Protein AF-A0A0K3AV00-F1 (afdb_monomer_lite)

Radius of gyration: 27.25 Å; chains: 1; bounding box: 71×89×84 Å

Secondary structure (DSSP, 8-state):
--EEEEEEEHHHHHHHHHHHHHHHHHHHHHHHTT-S-HHHHHHHHHHHEEEP-S---SSTTTTEEE-EEEEESSSHHHHHHHHTHHHH-B-GGGEEE-SS--TT-HHIIIIIIHHHHHHHHHHHHHHHHHT-SSEEEEEEEEESS-HHHHHHHHHHHHHHHHH-TTSEEEEEEEE---SSTTHHHHHHHHHHHHHHH-SEEEEEEHHHHHHHH-TT--------TTTHHHHHHHHHHHHHHHHHHHHHHHT-TT-STT-HHHHHHHH--STT--EEEEEETT-S-TT--S---HHHHHHHHTSGGGB-SS---SS--EEEEEEEEEESS-HHHHHHHHHHHHHHTT--TT-TT-EEEEEEE--SSSS-TT-EEEEEEETTHHHHHHHHHHHHHHHHHTT-STHHHHTTS-HHHHHHHHHHHHHHHHHHHHHHHS----GGG--HHHHHHT-S---TTSS-S------------------------------------------------------

InterPro domains:
  IPR000217 Tubulin [PR01161] (10-30)
  IPR000217 Tubulin [PR01161] (56-75)
  IPR000217 Tubulin [PR01161] (98-109)
  IPR000217 Tubulin [PR01161] (111-135)
  IPR000217 Tubulin [PR01161] (137-155)
  IPR000217 Tubulin [PR01161] (178-191)
  IPR000217 Tubulin [PR01161] (192-212)
  IPR000217 Tubulin [PR01161] (377-405)
  IPR000217 Tubulin [PTHR11588] (3-431)
  IPR003008 Tubulin/FtsZ, GTPase domain [PF00091] (3-212)
  IPR003008 Tubulin/FtsZ, GTPase domain [SM00864] (45-272)
  IPR004057 Epsilon tubulin [PR01519] (72-85)
  IPR004057 Epsilon tubulin [PR01519] (106-124)
  IPR004057 Epsilon tubulin [PR01519] (127-146)
  IPR004057 Epsilon tubulin [PR01519] (153-175)
  IPR004057 Epsilon tubulin [PR01519] (386-405)
  IPR008280 Tubulin/FtsZ, C-terminal [SSF55307] (262-432)
  IPR013838 Beta tubulin, autoregulation binding site [PS00228] (1-4)
  IPR017975 Tubulin, conserved site [PS00227] (145-151)
  IPR023123 Tubulin, C-terminal [G3DSA:1.10.287.600] (380-434)

Sequence (515 aa):
MREIVSFNLGQCGIQLAGQFWQRLAKNLTHLSTQDTLNNVNTEIINRFYSESDSSPGNGLLDNYVARAVLVDTEIGAVNDAIKDNQTTRIDSNNIITGTEATGNNWATAYECYGPKYKESLEDMLRGQVEQCDSLQCFNLNFSLSGGTGSGLGSYLLELLANDYPKITRLTNVITQTNDATVATYNTILCLNKLQKFSNMVVCYSNESILDVRYPNSNNFSSPTPAECNKYFGPINESIHDFLMPVLMILGNSKYISSHIDTLVSNLTPFPGLNYCSAGVSSLGFKEVKSDLTIDQIFWQAMQNNTILSPISNAKSHSLGIALFGATKFSNREVSMQATRIAFKNDMLSYNRNGVKLYLKSSTNETDMYDKLCVLDNNCSIHSYLENVISSFQKLYSKKAFIHHFKDIIDDAQFQQVNENITEVAQTYRELERNVFTSTKHLDQKILRNLGNTISATDAPNRSITTEKSCGMPLKMQAKSSKGLKVWCIKPNHLDSVVSCKSGKHWWDLCASPIV

Organism: Babesia microti (strain RI) (NCBI:txid1133968)

pLDDT: mean 72.86, std 22.02, range [20.83, 95.94]

Foldseek 3Di:
DEAEAEEAWELLSLVLLLVLLLVLLVVLQVVVVPPPCPPLSVLLQLRFWFFAPDDDDPDPCPRTAGSYAYEYQACVSVVVSVVSCVRNRHDPLSYHYHPDDLVQALLCQAVPVLVVCVVVLVVSVVVSVVSHPHYAEYEYEFELQGNTRLNNVLSVLVVCCVPPVPHAYEYEYEYEPDPDPCSLVSNLVSLLSCLARHLAYEAFYLVLLCCLACVPPPDDDDDDPVCVCVSVVLLSVLVSVQVVQLSSLLRDPPDPCSPPVVVSVLQPVDRSLRYKWKFKACNDDPDPVDPDDPLRLLVSRQDSSGTRHPFGLPAFAFQAKEKTEEECDDPVVNVLSQLLCLQQSHHFPVCSVRYHYRYDHDPDDPPPHRMMMMITSTLSVLVVLVVSLVVLCVCVVVVHPCVVCVVRDDPVVVVVSSVVSNVSSVVSVCSRVVRDDPPPPPDVVVVVVSPDDPDPVSHHPDDDPPDDDDDDDDDDDDDDDDDDDDDDDDDDDDDDDDDDDDDDDDDDDDDDDDD

Structure (mmCIF, N/CA/C/O backbone):
data_AF-A0A0K3AV00-F1
#
_entry.id   AF-A0A0K3AV00-F1
#
loop_
_atom_site.group_PDB
_atom_site.id
_atom_site.type_symbol
_atom_site.label_atom_id
_atom_site.label_alt_id
_atom_site.label_comp_id
_atom_site.label_asym_id
_atom_site.label_entity_id
_atom_site.label_seq_id
_atom_site.pdbx_PDB_ins_code
_atom_site.Cartn_x
_atom_site.Cartn_y
_atom_site.Cartn_z
_atom_site.occupancy
_atom_site.B_iso_or_equiv
_atom_site.auth_seq_id
_atom_site.auth_comp_id
_atom_site.auth_asym_id
_atom_site.auth_atom_id
_atom_site.pdbx_PDB_model_num
ATOM 1 N N . MET A 1 1 ? 1.367 -8.947 -22.497 1.00 67.19 1 MET A N 1
ATOM 2 C CA . MET A 1 1 ? 1.412 -7.653 -21.788 1.00 67.19 1 MET A CA 1
ATOM 3 C C . MET A 1 1 ? 0.951 -7.889 -20.355 1.00 67.19 1 MET A C 1
ATOM 5 O O . MET A 1 1 ? 0.512 -8.999 -20.075 1.00 67.19 1 MET A O 1
ATOM 9 N N . ARG A 1 2 ? 1.239 -6.977 -19.423 1.00 81.69 2 ARG A N 1
ATOM 10 C CA . ARG A 1 2 ? 0.849 -7.109 -18.009 1.00 81.69 2 ARG A CA 1
ATOM 11 C C . ARG A 1 2 ? 0.521 -5.725 -17.486 1.00 81.69 2 ARG A C 1
ATOM 13 O O . ARG A 1 2 ? 1.435 -4.972 -17.154 1.00 81.69 2 ARG A O 1
ATOM 20 N N . GLU A 1 3 ? -0.752 -5.387 -17.523 1.00 89.81 3 GLU A N 1
ATOM 21 C CA . GLU A 1 3 ? -1.261 -4.044 -17.289 1.00 89.81 3 GLU A CA 1
ATOM 22 C C . GLU A 1 3 ? -1.595 -3.819 -15.815 1.00 89.81 3 GLU A C 1
ATOM 24 O O . GLU A 1 3 ? -1.975 -4.743 -15.089 1.00 89.81 3 GLU A O 1
ATOM 29 N N . ILE A 1 4 ? -1.432 -2.574 -15.368 1.00 91.56 4 ILE A N 1
ATOM 30 C CA . ILE A 1 4 ? -1.752 -2.143 -14.007 1.00 91.56 4 ILE A CA 1
ATOM 31 C C . ILE A 1 4 ? -2.706 -0.960 -14.107 1.00 91.56 4 ILE A C 1
ATOM 33 O O . ILE A 1 4 ? -2.364 0.066 -14.693 1.00 91.56 4 ILE A O 1
ATOM 37 N N . VAL A 1 5 ? -3.878 -1.088 -13.490 1.00 93.62 5 VAL A N 1
ATOM 38 C CA . VAL A 1 5 ? -4.854 0.004 -13.401 1.00 93.62 5 VAL A CA 1
ATOM 39 C C . VAL A 1 5 ? -4.728 0.651 -12.027 1.00 93.62 5 VAL A C 1
ATOM 41 O O . VAL A 1 5 ? -4.813 -0.029 -10.999 1.00 93.62 5 VAL A O 1
ATOM 44 N N . SER A 1 6 ? -4.488 1.964 -12.004 1.00 94.38 6 SER A N 1
ATOM 45 C CA . SER A 1 6 ? -4.296 2.718 -10.762 1.00 94.38 6 SER A CA 1
ATOM 46 C C . SER A 1 6 ? -5.542 3.507 -10.370 1.00 94.38 6 SER A C 1
ATOM 48 O O . SER A 1 6 ? -5.980 4.370 -11.123 1.00 94.38 6 SER A O 1
ATOM 50 N N . PHE A 1 7 ? -6.057 3.282 -9.164 1.00 95.19 7 PHE A N 1
ATOM 51 C CA . PHE A 1 7 ? -7.160 4.041 -8.574 1.00 95.19 7 PHE A CA 1
ATOM 52 C C . PHE A 1 7 ? -6.626 4.991 -7.511 1.00 95.19 7 PHE A C 1
ATOM 54 O O . PHE A 1 7 ? -5.987 4.569 -6.550 1.00 95.19 7 PHE A O 1
ATOM 61 N N . ASN A 1 8 ? -6.894 6.281 -7.667 1.00 94.75 8 ASN A N 1
ATOM 62 C CA . ASN A 1 8 ? -6.377 7.320 -6.787 1.00 94.75 8 ASN A CA 1
ATOM 63 C C . ASN A 1 8 ? -7.560 8.044 -6.154 1.00 94.75 8 ASN A C 1
ATOM 65 O O . ASN A 1 8 ? -8.320 8.707 -6.863 1.00 94.75 8 ASN A O 1
ATOM 69 N N . LEU A 1 9 ? -7.737 7.874 -4.841 1.00 93.31 9 LEU A N 1
ATOM 70 C CA . LEU A 1 9 ? -8.942 8.326 -4.148 1.00 93.31 9 LEU A CA 1
ATOM 71 C C . LEU A 1 9 ? -8.660 9.448 -3.149 1.00 93.31 9 LEU A C 1
ATOM 73 O O . LEU A 1 9 ? -7.748 9.371 -2.316 1.00 93.31 9 LEU A O 1
ATOM 77 N N . GLY A 1 10 ? -9.516 10.466 -3.213 1.00 90.44 10 GLY A N 1
ATOM 78 C CA . GLY A 1 10 ? -9.442 11.684 -2.421 1.00 90.44 10 GLY A CA 1
ATOM 79 C C . GLY A 1 10 ? -8.219 12.545 -2.742 1.00 90.44 10 GLY A C 1
ATOM 80 O O . GLY A 1 10 ? -7.306 12.151 -3.474 1.00 90.44 10 GLY A O 1
ATOM 81 N N . GLN A 1 11 ? -8.167 13.712 -2.104 1.00 87.81 11 GLN A N 1
ATOM 82 C CA . GLN A 1 11 ? -7.114 14.708 -2.305 1.00 87.81 11 GLN A CA 1
ATOM 83 C C . GLN A 1 11 ? -5.687 14.135 -2.233 1.00 87.81 11 GLN A C 1
ATOM 85 O O . GLN A 1 11 ? -4.872 14.392 -3.117 1.00 87.81 11 GLN A O 1
ATOM 90 N N . CYS A 1 12 ? -5.375 13.340 -1.204 1.00 87.50 12 CYS A N 1
ATOM 91 C CA . CYS A 1 12 ? -4.035 12.770 -1.023 1.00 87.50 12 CYS A CA 1
ATOM 92 C C . CYS A 1 12 ? -3.661 11.797 -2.155 1.00 87.50 12 CYS A C 1
ATOM 94 O O . CYS A 1 12 ? -2.565 11.892 -2.707 1.00 87.50 12 CYS A O 1
ATOM 96 N N . GLY A 1 13 ? -4.581 10.904 -2.542 1.00 89.31 13 GLY A N 1
ATOM 97 C CA . GLY A 1 13 ? -4.351 9.960 -3.635 1.00 89.31 13 GLY A CA 1
ATOM 98 C C . GLY A 1 13 ? -4.130 10.675 -4.968 1.00 89.31 13 GLY A C 1
ATOM 99 O O . GLY A 1 13 ? -3.205 10.337 -5.702 1.00 89.31 13 GLY A O 1
ATOM 100 N N . ILE A 1 14 ? -4.926 11.707 -5.257 1.00 89.62 14 ILE A N 1
ATOM 101 C CA . ILE A 1 14 ? -4.833 12.482 -6.503 1.00 89.62 14 ILE A CA 1
ATOM 102 C C . ILE A 1 14 ? -3.519 13.263 -6.588 1.00 89.62 14 ILE A C 1
ATOM 104 O O . ILE A 1 14 ? -2.861 13.249 -7.628 1.00 89.62 14 ILE A O 1
ATOM 108 N N . GLN A 1 15 ? -3.092 13.899 -5.496 1.00 87.44 15 GLN A N 1
ATOM 109 C CA . GLN A 1 15 ? -1.807 14.604 -5.455 1.00 87.44 15 GLN A CA 1
ATOM 110 C C . GLN A 1 15 ? -0.621 13.652 -5.662 1.00 87.44 15 GLN A C 1
ATOM 112 O O . GLN A 1 15 ? 0.326 13.992 -6.379 1.00 87.44 15 GLN A O 1
ATOM 117 N N . LEU A 1 16 ? -0.679 12.451 -5.075 1.00 88.44 16 LEU A N 1
ATOM 118 C CA . LEU A 1 16 ? 0.323 11.413 -5.307 1.00 88.44 16 LEU A CA 1
ATOM 119 C C . LEU A 1 16 ? 0.324 10.961 -6.775 1.00 88.44 16 LEU A C 1
ATOM 121 O O . LEU A 1 16 ? 1.392 10.834 -7.374 1.00 88.44 16 LEU A O 1
ATOM 125 N N . ALA A 1 17 ? -0.857 10.778 -7.371 1.00 88.50 17 ALA A N 1
ATOM 126 C CA . ALA A 1 17 ? -1.010 10.386 -8.768 1.00 88.50 17 ALA A CA 1
ATOM 127 C C . ALA A 1 17 ? -0.392 11.413 -9.723 1.00 88.50 17 ALA A C 1
ATOM 129 O O . ALA A 1 17 ? 0.391 11.039 -10.594 1.00 88.50 17 ALA A O 1
ATOM 130 N N . GLY A 1 18 ? -0.690 12.704 -9.543 1.00 84.44 18 GLY A N 1
ATOM 131 C CA . GLY A 1 18 ? -0.159 13.767 -10.401 1.00 84.44 18 GLY A CA 1
ATOM 132 C C . GLY A 1 18 ? 1.372 13.756 -10.460 1.00 84.44 18 GLY A C 1
ATOM 133 O O . GLY A 1 18 ? 1.960 13.765 -11.542 1.00 84.44 18 GLY A O 1
ATOM 134 N N . GLN A 1 19 ? 2.023 13.626 -9.301 1.00 82.50 19 GLN A N 1
ATOM 135 C CA . GLN A 1 19 ? 3.483 13.515 -9.216 1.00 82.50 19 GLN A CA 1
ATOM 136 C C . GLN A 1 19 ? 4.008 12.205 -9.816 1.00 82.50 19 GLN A C 1
ATOM 138 O O . GLN A 1 19 ? 5.027 12.206 -10.514 1.00 82.50 19 GLN A O 1
ATOM 143 N N . PHE A 1 20 ? 3.315 11.089 -9.569 1.00 86.06 20 PHE A N 1
ATOM 144 C CA . PHE A 1 20 ? 3.710 9.779 -10.073 1.00 86.06 20 PHE A CA 1
ATOM 145 C C . PHE A 1 20 ? 3.712 9.732 -11.602 1.00 86.06 20 PHE A C 1
ATOM 147 O O . PHE A 1 20 ? 4.739 9.423 -12.205 1.00 86.06 20 PHE A O 1
ATOM 154 N N . TRP A 1 21 ? 2.597 10.104 -12.232 1.00 86.31 21 TRP A N 1
ATOM 155 C CA . TRP A 1 21 ? 2.439 10.067 -13.686 1.00 86.31 21 TRP A CA 1
ATOM 156 C C . TRP A 1 21 ? 3.346 11.069 -14.395 1.00 86.31 21 TRP A C 1
ATOM 158 O O . TRP A 1 21 ? 3.918 10.747 -15.434 1.00 86.31 21 TRP A O 1
ATOM 168 N N . GLN A 1 22 ? 3.567 12.250 -13.809 1.00 84.06 22 GLN A N 1
ATOM 169 C CA . GLN A 1 22 ? 4.486 13.236 -14.375 1.00 84.06 22 GLN A CA 1
ATOM 170 C C . GLN A 1 22 ? 5.929 12.713 -14.415 1.00 84.06 22 GLN A C 1
ATOM 172 O O . GLN A 1 22 ? 6.640 12.899 -15.406 1.00 84.06 22 GLN A O 1
ATOM 177 N N . ARG A 1 23 ? 6.391 12.066 -13.340 1.00 80.12 23 ARG A N 1
ATOM 178 C CA . ARG A 1 23 ? 7.735 11.476 -13.290 1.00 80.12 23 ARG A CA 1
ATOM 179 C C . ARG A 1 23 ? 7.848 10.240 -14.177 1.00 80.12 23 ARG A C 1
ATOM 181 O O . ARG A 1 23 ? 8.872 10.082 -14.839 1.00 80.12 23 ARG A O 1
ATOM 188 N N . LEU A 1 24 ? 6.799 9.420 -14.246 1.00 82.19 24 LEU A N 1
ATOM 189 C CA . LEU A 1 24 ? 6.726 8.278 -15.157 1.00 82.19 24 LEU A CA 1
ATOM 190 C C . LEU A 1 24 ? 6.910 8.729 -16.611 1.00 82.19 24 LEU A C 1
ATOM 192 O O . LEU A 1 24 ? 7.793 8.226 -17.303 1.00 82.19 24 LEU A O 1
ATOM 196 N N . ALA A 1 25 ? 6.144 9.736 -17.039 1.00 80.00 25 ALA A N 1
ATOM 197 C CA . ALA A 1 25 ? 6.227 10.302 -18.380 1.00 80.00 25 ALA A CA 1
ATOM 198 C C . ALA A 1 25 ? 7.629 10.855 -18.682 1.00 80.00 25 ALA A C 1
ATOM 200 O O . ALA A 1 25 ? 8.211 10.535 -19.718 1.00 80.00 25 ALA A O 1
ATOM 201 N N . LYS A 1 26 ? 8.224 11.613 -17.748 1.00 78.75 26 LYS A N 1
ATOM 202 C CA . LYS A 1 26 ? 9.604 12.112 -17.882 1.00 78.75 26 LYS A CA 1
ATOM 203 C C . LYS A 1 26 ? 10.600 10.965 -18.062 1.00 78.75 26 LYS A C 1
ATOM 205 O O . LYS A 1 26 ? 11.371 10.984 -19.019 1.00 78.75 26 LYS A O 1
ATOM 210 N N . ASN A 1 27 ? 10.544 9.941 -17.210 1.00 75.44 27 ASN A N 1
ATOM 211 C CA . ASN A 1 27 ? 11.431 8.779 -17.300 1.00 75.44 27 ASN A CA 1
ATOM 212 C C . ASN A 1 27 ? 11.307 8.070 -18.658 1.00 75.44 27 ASN A C 1
ATOM 214 O O . ASN A 1 27 ? 12.320 7.748 -19.271 1.00 75.44 27 ASN A O 1
ATOM 218 N N . LEU A 1 28 ? 10.086 7.890 -19.169 1.00 74.38 28 LEU A N 1
ATOM 219 C CA . LEU A 1 28 ? 9.855 7.283 -20.484 1.00 74.38 28 LEU A CA 1
ATOM 220 C C . LEU A 1 28 ? 10.390 8.138 -21.639 1.00 74.38 28 LEU A C 1
ATOM 222 O O . LEU A 1 28 ? 11.032 7.610 -22.546 1.00 74.38 28 LEU A O 1
ATOM 226 N N . THR A 1 29 ? 10.183 9.458 -21.598 1.00 70.56 29 THR A N 1
ATOM 227 C CA . THR A 1 29 ? 10.708 10.362 -22.637 1.00 70.56 29 THR A CA 1
ATOM 228 C C . THR A 1 29 ? 12.238 10.365 -22.675 1.00 70.56 29 THR A C 1
ATOM 230 O O . THR A 1 29 ? 12.815 10.262 -23.757 1.00 70.56 29 THR A O 1
ATOM 233 N N . HIS A 1 30 ? 12.911 10.367 -21.520 1.00 66.62 30 HIS A N 1
ATOM 234 C CA . HIS A 1 30 ? 14.373 10.270 -21.451 1.00 66.62 30 HIS A CA 1
ATOM 235 C C . HIS A 1 30 ? 14.907 8.937 -21.996 1.00 66.62 30 HIS A C 1
ATOM 237 O O . HIS A 1 30 ? 15.909 8.924 -22.714 1.00 66.62 30 HIS A O 1
ATOM 243 N N . LEU A 1 31 ? 14.221 7.824 -21.712 1.00 61.84 31 LEU A N 1
ATOM 244 C CA . LEU A 1 31 ? 14.584 6.506 -22.243 1.00 61.84 31 LEU A CA 1
ATOM 245 C C . LEU A 1 31 ? 14.433 6.425 -23.770 1.00 61.84 31 LEU A C 1
ATOM 247 O O . LEU A 1 31 ? 15.185 5.700 -24.416 1.00 61.84 31 LEU A O 1
ATOM 251 N N . SER A 1 32 ? 13.502 7.179 -24.363 1.00 57.38 32 SER A N 1
ATOM 252 C CA . SER A 1 32 ? 13.309 7.198 -25.820 1.00 57.38 32 SER A CA 1
ATOM 253 C C . SER A 1 32 ? 14.416 7.928 -26.585 1.00 57.38 32 SER A C 1
ATOM 255 O O . SER A 1 32 ? 14.763 7.522 -27.686 1.00 57.38 32 SER A O 1
ATOM 257 N N . THR A 1 33 ? 15.035 8.952 -25.987 1.00 55.09 33 THR A N 1
ATOM 258 C CA . THR A 1 33 ? 16.125 9.720 -26.618 1.00 55.09 33 THR A CA 1
ATOM 259 C C . THR A 1 33 ? 17.470 8.984 -26.691 1.00 55.09 33 THR A C 1
ATOM 261 O O . THR A 1 33 ? 18.389 9.485 -27.330 1.00 55.09 33 THR A O 1
ATOM 264 N N . GLN A 1 34 ? 17.615 7.819 -26.045 1.00 54.12 34 GLN A N 1
ATOM 265 C CA . GLN A 1 34 ? 18.878 7.062 -25.983 1.00 54.12 34 GLN A CA 1
ATOM 266 C C . GLN A 1 34 ? 18.982 5.895 -26.996 1.00 54.12 34 GLN A C 1
ATOM 268 O O . GLN A 1 34 ? 19.891 5.074 -26.870 1.00 54.12 34 GLN A O 1
ATOM 273 N N . ASP A 1 35 ? 18.086 5.811 -27.992 1.00 46.94 35 ASP A N 1
ATOM 274 C CA . ASP A 1 35 ? 18.135 4.915 -29.177 1.00 46.94 35 ASP A CA 1
ATOM 275 C C . ASP A 1 35 ? 18.385 3.409 -28.925 1.00 46.94 35 ASP A C 1
ATOM 277 O O . ASP A 1 35 ? 18.610 2.623 -29.848 1.00 46.94 35 ASP A O 1
ATOM 281 N N . THR A 1 36 ? 18.302 2.946 -27.680 1.00 44.59 36 THR A N 1
ATOM 282 C CA . THR A 1 36 ? 18.602 1.564 -27.305 1.00 44.59 36 THR A CA 1
ATOM 283 C C . THR A 1 36 ? 17.411 0.951 -26.570 1.00 44.59 36 THR A C 1
ATOM 285 O O . THR A 1 36 ? 17.072 1.346 -25.463 1.00 44.59 36 THR A O 1
ATOM 288 N N . LEU A 1 37 ? 16.798 -0.060 -27.205 1.00 50.03 37 LEU A N 1
ATOM 289 C CA . LEU A 1 37 ? 15.650 -0.880 -26.761 1.00 50.03 37 LEU A CA 1
ATOM 290 C C . LEU A 1 37 ? 14.228 -0.357 -27.054 1.00 50.03 37 LEU A C 1
ATOM 292 O O . LEU A 1 37 ? 13.390 -0.276 -26.154 1.00 50.03 37 LEU A O 1
ATOM 296 N N . ASN A 1 38 ? 13.893 -0.198 -28.340 1.00 54.59 38 ASN A N 1
ATOM 297 C CA . ASN A 1 38 ? 12.509 0.031 -28.796 1.00 54.59 38 ASN A CA 1
ATOM 298 C C . ASN A 1 38 ? 11.489 -0.954 -28.181 1.00 54.59 38 ASN A C 1
ATOM 300 O O . ASN A 1 38 ? 10.418 -0.534 -27.768 1.00 54.59 38 ASN A O 1
ATOM 304 N N . ASN A 1 39 ? 11.838 -2.236 -28.005 1.00 54.53 39 ASN A N 1
ATOM 305 C CA . ASN A 1 39 ? 10.891 -3.241 -27.496 1.00 54.53 39 ASN A CA 1
ATOM 306 C C . ASN A 1 39 ? 10.638 -3.176 -25.975 1.00 54.53 39 ASN A C 1
ATOM 308 O O . ASN A 1 39 ? 9.554 -3.537 -25.526 1.00 54.53 39 ASN A O 1
ATOM 312 N N . VAL A 1 40 ? 11.619 -2.756 -25.160 1.00 56.53 40 VAL A N 1
ATOM 313 C CA . VAL A 1 40 ? 11.441 -2.691 -23.689 1.00 56.53 40 VAL A CA 1
ATOM 314 C C . VAL A 1 40 ? 10.645 -1.453 -23.293 1.00 56.53 40 VAL A C 1
ATOM 316 O O . VAL A 1 40 ? 9.866 -1.515 -22.345 1.00 56.53 40 VAL A O 1
ATOM 319 N N . ASN A 1 41 ? 10.782 -0.360 -24.043 1.00 64.31 41 ASN A N 1
ATOM 320 C CA . ASN A 1 41 ? 9.992 0.845 -23.816 1.00 64.31 41 ASN A CA 1
ATOM 321 C C . ASN A 1 41 ? 8.501 0.594 -24.099 1.00 64.31 41 ASN A C 1
ATOM 323 O O . ASN A 1 41 ? 7.670 0.993 -23.288 1.00 64.31 41 ASN A O 1
ATOM 327 N N . THR A 1 42 ? 8.154 -0.160 -25.149 1.00 71.12 42 THR A N 1
ATOM 328 C CA . THR A 1 42 ? 6.754 -0.499 -25.469 1.00 71.12 42 THR A CA 1
ATOM 329 C C . THR A 1 42 ? 6.075 -1.342 -24.384 1.00 71.12 42 THR A C 1
ATOM 331 O O . THR A 1 42 ? 4.946 -1.050 -24.006 1.00 71.12 42 THR A O 1
ATOM 334 N N . GLU A 1 43 ? 6.752 -2.345 -23.807 1.00 75.00 43 GLU A N 1
ATOM 335 C CA . GLU A 1 43 ? 6.165 -3.154 -22.719 1.00 75.00 43 GLU A CA 1
ATOM 336 C C . GLU A 1 43 ? 5.873 -2.334 -21.454 1.00 75.00 43 GLU A C 1
ATOM 338 O O . GLU A 1 43 ? 4.935 -2.640 -20.714 1.00 75.00 43 GLU A O 1
ATOM 343 N N . ILE A 1 44 ? 6.700 -1.323 -21.175 1.00 77.31 44 ILE A N 1
ATOM 344 C CA . ILE A 1 44 ? 6.518 -0.432 -20.027 1.00 77.31 44 ILE A CA 1
ATOM 345 C C . ILE A 1 44 ? 5.390 0.557 -20.311 1.00 77.31 44 ILE A C 1
ATOM 347 O O . ILE A 1 44 ? 4.548 0.768 -19.443 1.00 77.31 44 ILE A O 1
ATOM 351 N N . ILE A 1 45 ? 5.355 1.135 -21.514 1.00 81.44 45 ILE A N 1
ATOM 352 C CA . ILE A 1 45 ? 4.291 2.054 -21.923 1.00 81.44 45 ILE A CA 1
ATOM 353 C C . ILE A 1 45 ? 2.943 1.336 -21.847 1.00 81.44 45 ILE A C 1
ATOM 355 O O . ILE A 1 45 ? 2.088 1.784 -21.096 1.00 81.44 45 ILE A O 1
ATOM 359 N N . ASN A 1 46 ? 2.789 0.167 -22.475 1.00 84.62 46 ASN A N 1
ATOM 360 C CA . ASN A 1 46 ? 1.510 -0.558 -22.516 1.00 84.62 46 ASN A CA 1
ATOM 361 C C . ASN A 1 46 ? 1.018 -1.022 -21.136 1.00 84.62 46 ASN A C 1
ATOM 363 O O . ASN A 1 46 ? -0.175 -1.248 -20.933 1.00 84.62 46 ASN A O 1
ATOM 367 N N . ARG A 1 47 ? 1.927 -1.156 -20.160 1.00 85.75 47 ARG A N 1
ATOM 368 C CA . ARG A 1 47 ? 1.566 -1.494 -18.778 1.00 85.75 47 ARG A CA 1
ATOM 369 C C . ARG A 1 47 ? 0.801 -0.380 -18.080 1.00 85.75 47 ARG A C 1
ATOM 371 O O . ARG A 1 47 ? -0.112 -0.673 -17.311 1.00 85.75 47 ARG A O 1
ATOM 378 N N . PHE A 1 48 ? 1.235 0.858 -18.287 1.00 87.12 48 PHE A N 1
ATOM 379 C CA . PHE A 1 48 ? 0.749 2.031 -17.563 1.00 87.12 48 PHE A CA 1
ATOM 380 C C . PHE A 1 48 ? -0.150 2.925 -18.418 1.00 87.12 48 PHE A C 1
ATOM 382 O O . PHE A 1 48 ? -0.955 3.670 -17.869 1.00 87.12 48 PHE A O 1
ATOM 389 N N . TYR A 1 49 ? -0.041 2.835 -19.739 1.00 87.62 49 TYR A N 1
ATOM 390 C CA . TYR A 1 49 ? -0.829 3.581 -20.703 1.00 87.62 49 TYR A CA 1
ATOM 391 C C . TYR A 1 49 ? -1.601 2.637 -21.632 1.00 87.62 49 TYR A C 1
ATOM 393 O O . TYR A 1 49 ? -1.160 1.521 -21.917 1.00 87.62 49 TYR A O 1
ATOM 401 N N . SER A 1 50 ? -2.761 3.087 -22.092 1.00 86.75 50 SER A N 1
ATOM 402 C CA . SER A 1 50 ? -3.489 2.544 -23.237 1.00 86.75 50 SER A CA 1
ATOM 403 C C . SER A 1 50 ? -3.219 3.405 -24.470 1.00 86.75 50 SER A C 1
ATOM 405 O O . SER A 1 50 ? -2.953 4.601 -24.349 1.00 86.75 50 SER A O 1
ATOM 407 N N . GLU A 1 51 ? -3.252 2.800 -25.656 1.00 82.88 51 GLU A N 1
ATOM 408 C CA . GLU A 1 51 ? -3.222 3.549 -26.916 1.00 82.88 51 GLU A CA 1
ATOM 409 C C . GLU A 1 51 ? -4.549 4.299 -27.092 1.00 82.88 51 GLU A C 1
ATOM 411 O O . GLU A 1 51 ? -5.617 3.763 -26.791 1.00 82.88 51 GLU A O 1
ATOM 416 N N . SER A 1 52 ? -4.484 5.550 -27.545 1.00 75.19 52 SER A N 1
ATOM 417 C CA . SER A 1 52 ? -5.656 6.362 -27.854 1.00 75.19 52 SER A CA 1
ATOM 418 C C . SER A 1 52 ? -5.907 6.428 -29.358 1.00 75.19 52 SER A C 1
ATOM 420 O O . SER A 1 52 ? -4.983 6.589 -30.151 1.00 75.19 52 SER A O 1
ATOM 422 N N . ASP A 1 53 ? -7.185 6.408 -29.748 1.00 64.19 53 ASP A N 1
ATOM 423 C CA . ASP A 1 53 ? -7.628 6.534 -31.149 1.00 64.19 53 ASP A CA 1
ATOM 424 C C . ASP A 1 53 ? -7.435 7.952 -31.734 1.00 64.19 53 ASP A C 1
ATOM 426 O O . ASP A 1 53 ? -7.805 8.238 -32.876 1.00 64.19 53 ASP A O 1
ATOM 430 N N . SER A 1 54 ? -6.891 8.886 -30.949 1.00 62.44 54 SER A N 1
ATOM 431 C CA . SER A 1 54 ? -6.639 10.263 -31.370 1.00 62.44 54 SER A CA 1
ATOM 432 C C . SER A 1 54 ? -5.521 10.336 -32.414 1.00 62.44 54 SER A C 1
ATOM 434 O O . SER A 1 54 ? -4.533 9.610 -32.335 1.00 62.44 54 SER A O 1
ATOM 436 N N . SER A 1 55 ? -5.657 11.255 -33.376 1.00 53.91 55 SER A N 1
ATOM 437 C CA . SER A 1 55 ? -4.691 11.459 -34.465 1.00 53.91 55 SER A CA 1
ATOM 438 C C . SER A 1 55 ? -3.247 11.547 -33.956 1.00 53.91 55 SER A C 1
ATOM 440 O O . SER A 1 55 ? -3.022 12.274 -32.984 1.00 53.91 55 SER A O 1
ATOM 442 N N . PRO A 1 56 ? -2.279 10.893 -34.628 1.00 55.31 56 PRO A N 1
ATOM 443 C CA . PRO A 1 56 ? -0.931 10.759 -34.111 1.00 55.31 56 PRO A CA 1
ATOM 444 C C . PRO A 1 56 ? -0.265 12.122 -33.902 1.00 55.31 56 PRO A C 1
ATOM 446 O O . PRO A 1 56 ? -0.025 12.855 -34.864 1.00 55.31 56 PRO A O 1
ATOM 449 N N . GLY A 1 57 ? 0.028 12.459 -32.647 1.00 57.75 57 GLY A N 1
ATOM 450 C CA . GLY A 1 57 ? 0.934 13.553 -32.313 1.00 57.75 57 GLY A CA 1
ATOM 451 C C . GLY A 1 57 ? 2.387 13.163 -32.593 1.00 57.75 57 GLY A C 1
ATOM 452 O O . GLY A 1 57 ? 2.721 11.985 -32.708 1.00 57.75 57 GLY A O 1
ATOM 453 N N . ASN A 1 58 ? 3.271 14.155 -32.721 1.00 56.31 58 ASN A N 1
ATOM 454 C CA . ASN A 1 58 ? 4.694 13.921 -33.006 1.00 56.31 58 ASN A CA 1
ATOM 455 C C . ASN A 1 58 ? 5.508 13.487 -31.764 1.00 56.31 58 ASN A C 1
ATOM 457 O O . ASN A 1 58 ? 6.699 13.207 -31.894 1.00 56.31 58 ASN A O 1
ATOM 461 N N . GLY A 1 59 ? 4.915 13.461 -30.565 1.00 61.50 59 GLY A N 1
ATOM 462 C CA . GLY A 1 59 ? 5.544 13.017 -29.318 1.00 61.50 59 GLY A CA 1
ATOM 463 C C . GLY A 1 59 ? 5.267 11.547 -28.972 1.00 61.50 59 GLY A C 1
ATOM 464 O O . GLY A 1 59 ? 4.197 11.016 -29.250 1.00 61.50 59 GLY A O 1
ATOM 465 N N . LEU A 1 60 ? 6.222 10.895 -28.292 1.00 66.38 60 LEU A N 1
ATOM 466 C CA . LEU A 1 60 ? 6.161 9.470 -27.912 1.00 66.38 60 LEU A CA 1
ATOM 467 C C . LEU A 1 60 ? 4.882 9.084 -27.146 1.00 66.38 60 LEU A C 1
ATOM 469 O O . LEU A 1 60 ? 4.348 8.002 -27.358 1.00 66.38 60 LEU A O 1
ATOM 473 N N . LEU A 1 61 ? 4.420 9.955 -26.245 1.00 69.62 61 LEU A N 1
ATOM 474 C CA . LEU A 1 61 ? 3.251 9.739 -25.381 1.00 69.62 61 LEU A CA 1
ATOM 475 C C . LEU A 1 61 ? 1.995 10.471 -25.881 1.00 69.62 61 LEU A C 1
ATOM 477 O O . LEU A 1 61 ? 1.000 10.522 -25.166 1.00 69.62 61 LEU A O 1
ATOM 481 N N . ASP A 1 62 ? 2.027 11.076 -27.071 1.00 69.88 62 ASP A N 1
ATOM 482 C CA . ASP A 1 62 ? 0.901 11.889 -27.554 1.00 69.88 62 ASP A CA 1
ATOM 483 C C . ASP A 1 62 ? -0.316 11.044 -27.951 1.00 69.88 62 ASP A C 1
ATOM 485 O O . ASP A 1 62 ? -1.431 11.559 -27.966 1.00 69.88 62 ASP A O 1
ATOM 489 N N . ASN A 1 63 ? -0.103 9.749 -28.196 1.00 75.69 63 ASN A N 1
ATOM 490 C CA . ASN A 1 63 ? -1.140 8.782 -28.572 1.00 75.69 63 ASN A CA 1
ATOM 491 C C . ASN A 1 63 ? -1.452 7.810 -27.430 1.00 75.69 63 ASN A C 1
ATOM 493 O O . ASN A 1 63 ? -1.903 6.695 -27.671 1.00 75.69 63 ASN A O 1
ATOM 497 N N . TYR A 1 64 ? -1.113 8.185 -26.196 1.00 82.00 64 TYR A N 1
ATOM 498 C CA . TYR A 1 64 ? -1.231 7.318 -25.036 1.00 82.00 64 TYR A CA 1
ATOM 499 C C . TYR A 1 64 ? -2.013 8.005 -23.921 1.00 82.00 64 TYR A C 1
ATOM 501 O O . TYR A 1 64 ? -1.811 9.183 -23.624 1.00 82.00 64 TYR A O 1
ATOM 509 N N . VAL A 1 65 ? -2.876 7.233 -23.268 1.00 87.25 65 VAL A N 1
ATOM 510 C CA . VAL A 1 65 ? -3.715 7.650 -22.143 1.00 87.25 65 VAL A CA 1
ATOM 511 C C . VAL A 1 65 ? -3.336 6.838 -20.914 1.00 87.25 65 VAL A C 1
ATOM 513 O O . VAL A 1 65 ? -3.186 5.624 -20.984 1.00 87.25 65 VAL A O 1
ATOM 516 N N . ALA A 1 66 ? -3.135 7.495 -19.775 1.00 89.00 66 ALA A N 1
ATOM 517 C CA . ALA A 1 66 ? -2.761 6.818 -18.539 1.00 89.00 66 ALA A CA 1
ATOM 518 C C . ALA A 1 66 ? -3.909 5.927 -18.037 1.00 89.00 66 ALA A C 1
ATOM 520 O O . ALA A 1 66 ? -5.053 6.376 -17.926 1.00 89.00 66 ALA A O 1
ATOM 521 N N . ARG A 1 67 ? -3.584 4.689 -17.641 1.00 91.62 67 ARG A N 1
ATOM 522 C CA . ARG A 1 67 ? -4.487 3.733 -16.970 1.00 91.62 67 ARG A CA 1
ATOM 523 C C . ARG A 1 67 ? -4.679 4.126 -15.503 1.00 91.62 67 ARG A C 1
ATOM 525 O O . ARG A 1 67 ? -4.290 3.417 -14.569 1.00 91.62 67 ARG A O 1
ATOM 532 N N . ALA A 1 68 ? -5.212 5.324 -15.306 1.00 91.75 68 ALA A N 1
ATOM 533 C CA . ALA A 1 68 ? -5.396 5.963 -14.018 1.00 91.75 68 ALA A CA 1
ATOM 534 C C . ALA A 1 68 ? -6.830 6.452 -13.884 1.00 91.75 68 ALA A C 1
ATOM 536 O O . ALA A 1 68 ? -7.312 7.185 -14.741 1.00 91.75 68 ALA A O 1
ATOM 537 N N . VAL A 1 69 ? -7.466 6.095 -12.775 1.00 93.19 69 VAL A N 1
ATOM 538 C CA . VAL A 1 69 ? -8.777 6.597 -12.380 1.00 93.19 69 VAL A CA 1
ATOM 539 C C . VAL A 1 69 ? -8.603 7.510 -11.175 1.00 93.19 69 VAL A C 1
ATOM 541 O O . VAL A 1 69 ? -7.934 7.147 -10.199 1.00 93.19 69 VAL A O 1
ATOM 544 N N . LEU A 1 70 ? -9.179 8.707 -11.254 1.00 92.81 70 LEU A N 1
ATOM 545 C CA . LEU A 1 70 ? -9.197 9.684 -10.168 1.00 92.81 70 LEU A CA 1
ATOM 546 C C . LEU A 1 70 ? -10.613 9.767 -9.604 1.00 92.81 70 LEU A C 1
ATOM 548 O O . LEU A 1 70 ? -11.564 9.973 -10.353 1.00 92.81 70 LEU A O 1
ATOM 552 N N . VAL A 1 71 ? -10.754 9.612 -8.290 1.00 91.44 71 VAL A N 1
ATOM 553 C CA . VAL A 1 71 ? -12.057 9.672 -7.617 1.00 91.44 71 VAL A CA 1
ATOM 554 C C . VAL A 1 71 ? -11.966 10.635 -6.448 1.00 91.44 71 VAL A C 1
ATOM 556 O O . VAL A 1 71 ? -11.231 10.389 -5.491 1.00 91.44 71 VAL A O 1
ATOM 559 N N . ASP A 1 72 ? -12.743 11.710 -6.493 1.00 90.38 72 ASP A N 1
ATOM 560 C CA . ASP A 1 72 ? -12.912 12.608 -5.356 1.00 90.38 72 ASP A CA 1
ATOM 561 C C . ASP A 1 72 ? -14.365 13.058 -5.229 1.00 90.38 72 ASP A C 1
ATOM 563 O O . ASP A 1 72 ? -15.109 13.149 -6.199 1.00 90.38 72 ASP A O 1
ATOM 567 N N . THR A 1 73 ? -14.783 13.367 -4.013 1.00 85.75 73 THR A N 1
ATOM 568 C CA . THR A 1 73 ? -16.086 13.989 -3.754 1.00 85.75 73 THR A CA 1
ATOM 569 C C . THR A 1 73 ? -16.023 15.508 -3.868 1.00 85.75 73 THR A C 1
ATOM 571 O O . THR A 1 73 ? -17.059 16.162 -3.835 1.00 85.75 73 THR A O 1
ATOM 574 N N . GLU A 1 74 ? -14.817 16.066 -3.997 1.00 83.50 74 GLU A N 1
ATOM 575 C CA . GLU A 1 74 ? -14.555 17.495 -4.125 1.00 83.50 74 GLU A CA 1
ATOM 576 C C . GLU A 1 74 ? -13.820 17.819 -5.432 1.00 83.50 74 GLU A C 1
ATOM 578 O O . GLU A 1 74 ? -13.020 17.042 -5.945 1.00 83.50 74 GLU A O 1
ATOM 583 N N . ILE A 1 75 ? -14.061 19.015 -5.969 1.00 80.00 75 ILE A N 1
ATOM 584 C CA . ILE A 1 75 ? -13.557 19.416 -7.292 1.00 80.00 75 ILE A CA 1
ATOM 585 C C . ILE A 1 75 ? -12.120 19.979 -7.212 1.00 80.00 75 ILE A C 1
ATOM 587 O O . ILE A 1 75 ? -11.390 19.992 -8.202 1.00 80.00 75 ILE A O 1
ATOM 591 N N . GLY A 1 76 ? -11.684 20.448 -6.036 1.00 79.69 76 GLY A N 1
ATOM 592 C CA . GLY A 1 76 ? -10.442 21.215 -5.873 1.00 79.69 76 GLY A CA 1
ATOM 593 C C . GLY A 1 76 ? -9.189 20.483 -6.361 1.00 79.69 76 GLY A C 1
ATOM 594 O O . GLY A 1 76 ? -8.525 20.947 -7.287 1.00 79.69 76 GLY A O 1
ATOM 595 N N . ALA A 1 77 ? -8.900 19.316 -5.780 1.00 77.44 77 ALA A N 1
ATOM 596 C CA . ALA A 1 77 ? -7.715 18.526 -6.123 1.00 77.44 77 ALA A CA 1
ATOM 597 C C . ALA A 1 77 ? -7.728 18.045 -7.582 1.00 77.44 77 ALA A C 1
ATOM 599 O O . ALA A 1 77 ? -6.687 17.971 -8.236 1.00 77.44 77 ALA A O 1
ATOM 600 N N . VAL A 1 78 ? -8.918 17.749 -8.103 1.00 80.94 78 VAL A N 1
ATOM 601 C CA . VAL A 1 78 ? -9.113 17.269 -9.471 1.00 80.94 78 VAL A CA 1
ATOM 602 C C . VAL A 1 78 ? -8.851 18.372 -10.491 1.00 80.94 78 VAL A C 1
ATOM 604 O O . VAL A 1 78 ? -8.164 18.133 -11.479 1.00 80.94 78 VAL A O 1
ATOM 607 N N . ASN A 1 79 ? -9.327 19.593 -10.243 1.00 80.88 79 ASN A N 1
ATOM 608 C CA . ASN A 1 79 ? -9.057 20.727 -11.126 1.00 80.88 79 ASN A CA 1
ATOM 609 C C . ASN A 1 79 ? -7.559 20.998 -11.274 1.00 80.88 79 ASN A C 1
ATOM 611 O O . ASN A 1 79 ? -7.103 21.339 -12.364 1.00 80.88 79 ASN A O 1
ATOM 615 N N . ASP A 1 80 ? -6.791 20.848 -10.198 1.00 77.69 80 ASP A N 1
ATOM 616 C CA . ASP A 1 80 ? -5.342 21.014 -10.259 1.00 77.69 80 ASP A CA 1
ATOM 617 C C . ASP A 1 80 ? -4.677 19.872 -11.042 1.00 77.69 80 ASP A C 1
ATOM 619 O O . ASP A 1 80 ? -3.824 20.132 -11.889 1.00 77.69 80 ASP A O 1
ATOM 623 N N . ALA A 1 81 ? -5.148 18.631 -10.878 1.00 75.12 81 ALA A N 1
ATOM 624 C CA . ALA A 1 81 ? -4.691 17.502 -11.691 1.00 75.12 81 ALA A CA 1
ATOM 625 C C . ALA A 1 81 ? -5.011 17.675 -13.192 1.00 75.12 81 ALA A C 1
ATOM 627 O O . ALA A 1 81 ? -4.190 17.325 -14.039 1.00 75.12 81 ALA A O 1
ATOM 628 N N . ILE A 1 82 ? -6.169 18.256 -13.530 1.00 76.12 82 ILE A N 1
ATOM 629 C CA . ILE A 1 82 ? -6.565 18.551 -14.917 1.00 76.12 82 ILE A CA 1
ATOM 630 C C . ILE A 1 82 ? -5.688 19.659 -15.522 1.00 76.12 82 ILE A C 1
ATOM 632 O O . ILE A 1 82 ? -5.322 19.575 -16.694 1.00 76.12 82 ILE A O 1
ATOM 636 N N . LYS A 1 83 ? -5.305 20.684 -14.748 1.00 74.12 83 LYS A N 1
ATOM 637 C CA . LYS A 1 83 ? -4.385 21.733 -15.231 1.00 74.12 83 LYS A CA 1
ATOM 638 C C . LYS A 1 83 ? -3.009 21.165 -15.590 1.00 74.12 83 LYS A C 1
ATOM 640 O O . LYS A 1 83 ? -2.448 21.544 -16.615 1.00 74.12 83 LYS A O 1
ATOM 645 N N . ASP A 1 84 ? -2.508 20.220 -14.797 1.00 67.75 84 ASP A N 1
ATOM 646 C CA . ASP A 1 84 ? -1.207 19.568 -15.010 1.00 67.75 84 ASP A CA 1
ATOM 647 C C . ASP A 1 84 ? -1.247 18.428 -16.061 1.00 67.75 84 ASP A C 1
ATOM 649 O O . ASP A 1 84 ? -0.220 17.806 -16.376 1.00 67.75 84 ASP A O 1
ATOM 653 N N . ASN A 1 85 ? -2.418 18.184 -16.670 1.00 67.06 85 ASN A N 1
ATOM 654 C CA . ASN A 1 85 ? -2.702 17.024 -17.521 1.00 67.06 85 ASN A CA 1
ATOM 655 C C . ASN A 1 85 ? -1.911 16.959 -18.838 1.00 67.06 85 ASN A C 1
ATOM 657 O O . ASN A 1 85 ? -1.824 15.911 -19.478 1.00 67.06 85 ASN A O 1
ATOM 661 N N . GLN A 1 86 ? -1.260 18.055 -19.239 1.00 61.78 86 GLN A N 1
ATOM 662 C CA . GLN A 1 86 ? -0.398 18.060 -20.427 1.00 61.78 86 GLN A CA 1
ATOM 663 C C . GLN A 1 86 ? 0.750 17.045 -20.325 1.00 61.78 86 GLN A C 1
ATOM 665 O O . GLN A 1 86 ? 1.213 16.546 -21.347 1.00 61.78 86 GLN A O 1
ATOM 670 N N . THR A 1 87 ? 1.191 16.724 -19.103 1.00 61.62 87 THR A N 1
ATOM 671 C CA . THR A 1 87 ? 2.291 15.776 -18.861 1.00 61.62 87 THR A CA 1
ATOM 672 C C . THR A 1 87 ? 1.833 14.418 -18.340 1.00 61.62 87 THR A C 1
ATOM 674 O O . THR A 1 87 ? 2.485 13.416 -18.621 1.00 61.62 87 THR A O 1
ATOM 677 N N . THR A 1 88 ? 0.730 14.362 -17.592 1.00 67.62 88 THR A N 1
ATOM 678 C CA . THR A 1 88 ? 0.258 13.125 -16.951 1.00 67.62 88 THR A CA 1
ATOM 679 C C . THR A 1 88 ? -0.620 12.272 -17.869 1.00 67.62 88 THR A C 1
ATOM 681 O O . THR A 1 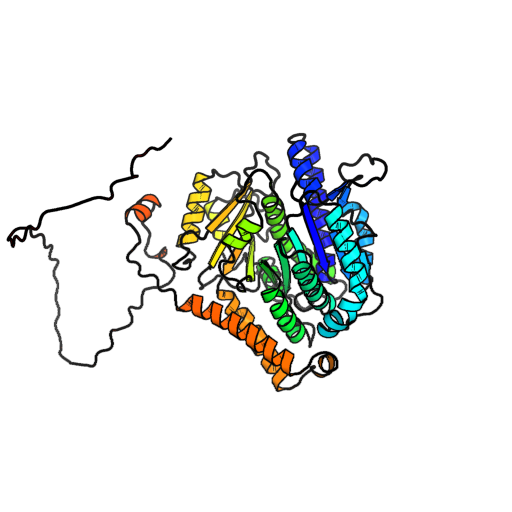88 ? -0.655 11.059 -17.675 1.00 67.62 88 THR A O 1
ATOM 684 N N . ARG A 1 89 ? -1.256 12.872 -18.893 1.00 79.06 89 ARG A N 1
ATOM 685 C CA . ARG A 1 89 ? -2.091 12.192 -19.907 1.00 79.06 89 ARG A CA 1
ATOM 686 C C . ARG A 1 89 ? -3.236 11.360 -19.308 1.00 79.06 89 ARG A C 1
ATOM 688 O O . ARG A 1 89 ? -3.575 10.296 -19.816 1.00 79.06 89 ARG A O 1
ATOM 695 N N . ILE A 1 90 ? -3.828 11.829 -18.216 1.00 82.00 90 ILE A N 1
ATOM 696 C CA . ILE A 1 90 ? -4.998 11.213 -17.585 1.00 82.00 90 ILE A CA 1
ATOM 697 C C . ILE A 1 90 ? -6.243 11.618 -18.381 1.00 82.00 90 ILE A C 1
ATOM 699 O O . ILE A 1 90 ? -6.480 12.806 -18.607 1.00 82.00 90 ILE A O 1
ATOM 703 N N . ASP A 1 91 ? -7.048 10.650 -18.821 1.00 83.31 91 ASP A N 1
ATOM 704 C CA . ASP A 1 91 ? -8.288 10.964 -19.536 1.00 83.31 91 ASP A CA 1
ATOM 705 C C . ASP A 1 91 ? -9.280 11.676 -18.609 1.00 83.31 91 ASP A C 1
ATOM 707 O O . ASP A 1 91 ? -9.468 11.284 -17.459 1.00 83.31 91 ASP A O 1
ATOM 711 N N . SER A 1 92 ? -9.949 12.704 -19.129 1.00 82.62 92 SER A N 1
ATOM 712 C CA . SER A 1 92 ? -11.009 13.405 -18.400 1.00 82.62 92 SER A CA 1
ATOM 713 C C . SER A 1 92 ? -12.218 12.501 -18.150 1.00 82.62 92 SER A C 1
ATOM 715 O O . SER A 1 92 ? -12.915 12.698 -17.159 1.00 82.62 92 SER A O 1
ATOM 717 N N . ASN A 1 93 ? -12.435 11.480 -18.990 1.00 84.88 93 ASN A N 1
ATOM 718 C CA . ASN A 1 93 ? -13.468 10.466 -18.750 1.00 84.88 93 ASN A CA 1
ATOM 719 C C . ASN A 1 93 ? -13.113 9.528 -17.585 1.00 84.88 93 ASN A C 1
ATOM 721 O O . ASN A 1 93 ? -14.002 8.917 -17.001 1.00 84.88 93 ASN A O 1
ATOM 725 N N . ASN A 1 94 ? -11.831 9.439 -17.208 1.00 87.25 94 ASN A N 1
ATOM 726 C CA . ASN A 1 94 ? -11.354 8.609 -16.100 1.00 87.25 94 ASN A CA 1
ATOM 727 C C . ASN A 1 94 ? -11.420 9.326 -14.736 1.00 87.25 94 ASN A C 1
ATOM 729 O O . ASN A 1 94 ? -10.719 8.959 -13.787 1.00 87.25 94 ASN A O 1
ATOM 733 N N . ILE A 1 95 ? -12.255 10.360 -14.623 1.00 89.50 95 ILE A N 1
ATOM 734 C CA . ILE A 1 95 ? -12.353 11.212 -13.442 1.00 89.50 95 ILE A CA 1
ATOM 735 C C . ILE A 1 95 ? -13.792 11.217 -12.923 1.00 89.50 95 ILE A C 1
ATOM 737 O O . ILE A 1 95 ? -14.706 11.680 -13.600 1.00 89.50 95 ILE A O 1
ATOM 741 N N . ILE A 1 96 ? -13.976 10.781 -11.677 1.00 88.06 96 ILE A N 1
ATOM 742 C CA . ILE A 1 96 ? -15.230 10.944 -10.932 1.00 88.06 96 ILE A CA 1
ATOM 743 C C . ILE A 1 96 ? -15.059 12.106 -9.966 1.00 88.06 96 ILE A C 1
ATOM 745 O O . ILE A 1 96 ? -14.178 12.075 -9.102 1.00 88.06 96 ILE A O 1
ATOM 749 N N . THR A 1 97 ? -15.933 13.104 -10.087 1.00 86.62 97 THR A N 1
ATOM 750 C CA . THR A 1 97 ? -16.020 14.207 -9.126 1.00 86.62 97 THR A CA 1
ATOM 751 C C . THR A 1 97 ? -17.413 14.341 -8.540 1.00 86.62 97 THR A C 1
ATOM 753 O O . THR A 1 97 ? -18.416 14.194 -9.237 1.00 86.62 97 THR A O 1
ATOM 756 N N . GLY A 1 98 ? -17.464 14.633 -7.244 1.00 80.81 98 GLY A N 1
ATOM 757 C CA . GLY A 1 98 ? -18.673 15.053 -6.548 1.00 80.81 98 GLY A CA 1
ATOM 758 C C . GLY A 1 98 ? -18.745 16.569 -6.357 1.00 80.81 98 GLY A C 1
ATOM 759 O O . GLY A 1 98 ? -17.757 17.291 -6.488 1.00 80.81 98 GLY A O 1
ATOM 760 N N . THR A 1 99 ? -19.935 17.050 -6.003 1.00 75.62 99 THR A N 1
ATOM 761 C CA . THR A 1 99 ? -20.165 18.435 -5.555 1.00 75.62 99 THR A CA 1
ATOM 762 C C . THR A 1 99 ? -20.270 18.557 -4.034 1.00 75.62 99 THR A C 1
ATOM 764 O O . THR A 1 99 ? -20.324 19.667 -3.512 1.00 75.62 99 THR A O 1
ATOM 767 N N . GLU A 1 100 ? -20.350 17.434 -3.319 1.00 77.44 100 GLU A N 1
ATOM 768 C CA . GLU A 1 100 ? -20.684 17.379 -1.897 1.00 77.44 100 GLU A CA 1
ATOM 769 C C . GLU A 1 100 ? -19.505 16.829 -1.089 1.00 77.44 100 GLU A C 1
ATOM 771 O O . GLU A 1 100 ? -19.002 15.742 -1.363 1.00 77.44 100 GLU A O 1
ATOM 776 N N . ALA A 1 101 ? -19.081 17.563 -0.061 1.00 76.62 101 ALA A N 1
ATOM 777 C CA . ALA A 1 101 ? -18.001 17.130 0.816 1.00 76.62 101 ALA A CA 1
ATOM 778 C C . ALA A 1 101 ? -18.455 15.995 1.751 1.00 76.62 101 ALA A C 1
ATOM 780 O O . ALA A 1 101 ? -19.571 15.994 2.277 1.00 76.62 101 ALA A O 1
ATOM 781 N N . THR A 1 102 ? -17.552 15.056 2.041 1.00 77.38 102 THR A N 1
ATOM 782 C CA . THR A 1 102 ? -17.792 13.965 3.008 1.00 77.38 102 THR A CA 1
ATOM 783 C C . THR A 1 102 ? -17.667 14.413 4.465 1.00 77.38 102 THR A C 1
ATOM 785 O O . THR A 1 102 ? -17.895 13.619 5.375 1.00 77.38 102 THR A O 1
ATOM 788 N N . GLY A 1 103 ? -17.261 15.665 4.715 1.00 81.88 103 GLY A N 1
ATOM 789 C CA . GLY A 1 103 ? -17.058 16.197 6.067 1.00 81.88 103 GLY A CA 1
ATOM 790 C C . GLY A 1 103 ? -15.968 15.462 6.853 1.00 81.88 103 GLY A C 1
ATOM 791 O O . GLY A 1 103 ? -16.023 15.411 8.079 1.00 81.88 103 GLY A O 1
ATOM 792 N N . ASN A 1 104 ? -15.000 14.857 6.154 1.00 86.19 104 ASN A N 1
ATOM 793 C CA . ASN A 1 104 ? -13.971 13.994 6.731 1.00 86.19 104 ASN A CA 1
ATOM 794 C C . ASN A 1 104 ? -14.533 12.793 7.527 1.00 86.19 104 ASN A C 1
ATOM 796 O O . ASN A 1 104 ? -13.921 12.339 8.493 1.00 86.19 104 ASN A O 1
ATOM 800 N N . ASN A 1 105 ? -15.690 12.266 7.117 1.00 90.19 105 ASN A N 1
ATOM 801 C CA . ASN A 1 105 ? -16.344 11.124 7.749 1.00 90.19 105 ASN A CA 1
ATOM 802 C C . ASN A 1 105 ? -16.267 9.876 6.855 1.00 90.19 105 ASN A C 1
ATOM 804 O O . ASN A 1 105 ? -16.814 9.858 5.750 1.00 90.19 105 ASN A O 1
ATOM 808 N N . TRP A 1 106 ? -15.613 8.821 7.353 1.00 92.69 106 TRP A N 1
ATOM 809 C CA . TRP A 1 106 ? -15.521 7.533 6.657 1.00 92.69 106 TRP A CA 1
ATOM 810 C C . TRP A 1 106 ? -16.898 6.911 6.390 1.00 92.69 106 TRP A C 1
ATOM 812 O O . TRP A 1 106 ? -17.129 6.399 5.299 1.00 92.69 106 TRP A O 1
ATOM 822 N N . ALA A 1 107 ? -17.827 6.991 7.348 1.00 91.25 107 ALA A N 1
ATOM 823 C CA . ALA A 1 107 ? -19.133 6.340 7.249 1.00 91.25 107 ALA A CA 1
ATOM 824 C C . ALA A 1 107 ? -19.995 6.954 6.151 1.00 91.25 107 ALA A C 1
ATOM 826 O O . ALA A 1 107 ? -20.580 6.237 5.349 1.00 91.25 107 ALA A O 1
ATOM 827 N N . THR A 1 108 ? -20.021 8.284 6.062 1.00 91.06 108 THR A N 1
ATOM 828 C CA . THR A 1 108 ? -20.744 8.986 4.996 1.00 91.06 108 THR A CA 1
ATOM 829 C C . THR A 1 108 ? -20.164 8.643 3.625 1.00 91.06 108 THR A C 1
ATOM 831 O O . THR A 1 108 ? -20.906 8.387 2.679 1.00 91.06 108 THR A O 1
ATOM 834 N N . ALA A 1 109 ? -18.834 8.600 3.509 1.00 91.50 109 ALA A N 1
ATOM 835 C CA . ALA A 1 109 ? -18.164 8.209 2.275 1.00 91.50 109 ALA A CA 1
ATOM 836 C C . ALA A 1 109 ? -18.477 6.756 1.872 1.00 91.50 109 ALA A C 1
ATOM 838 O O . ALA A 1 109 ? -18.788 6.511 0.712 1.00 91.50 109 ALA A O 1
ATOM 839 N N . TYR A 1 110 ? -18.439 5.811 2.813 1.00 92.94 110 TYR A N 1
ATOM 840 C CA . TYR A 1 110 ? -18.635 4.389 2.534 1.00 92.94 110 TYR A CA 1
ATOM 841 C C . TYR A 1 110 ? -20.115 4.003 2.347 1.00 92.94 110 TYR A C 1
ATOM 843 O O . TYR A 1 110 ? -20.450 3.410 1.328 1.00 92.94 110 TYR A O 1
ATOM 851 N N . GLU A 1 111 ? -21.005 4.370 3.274 1.00 90.69 111 GLU A N 1
ATOM 852 C CA . GLU A 1 111 ? -22.417 3.939 3.266 1.00 90.69 111 GLU A CA 1
ATOM 853 C C . GLU A 1 111 ? -23.325 4.825 2.403 1.00 90.69 111 GLU A C 1
ATOM 855 O O . GLU A 1 111 ? -24.314 4.345 1.856 1.00 90.69 111 GLU A O 1
ATOM 860 N N . CYS A 1 112 ? -23.029 6.124 2.260 1.00 90.00 112 CYS A N 1
ATOM 861 C CA . CYS A 1 112 ? -23.886 7.032 1.485 1.00 90.00 112 CYS A CA 1
ATOM 862 C C . CYS A 1 112 ? -23.338 7.261 0.074 1.00 90.00 112 CYS A C 1
ATOM 864 O O . CYS A 1 112 ? -24.030 7.028 -0.918 1.00 90.00 112 CYS A O 1
ATOM 866 N N . TYR A 1 113 ? -22.089 7.725 -0.029 1.00 89.75 113 TYR A N 1
ATOM 867 C CA . TYR A 1 113 ? -21.495 8.055 -1.325 1.00 89.75 113 TYR A CA 1
ATOM 868 C C . TYR A 1 113 ? -21.046 6.818 -2.107 1.00 89.75 113 TYR A C 1
ATOM 870 O O . TYR A 1 113 ? -21.186 6.818 -3.326 1.00 89.75 113 TYR A O 1
ATOM 878 N N . GLY A 1 114 ? -20.574 5.760 -1.442 1.00 89.38 114 GLY A N 1
ATOM 879 C CA . GLY A 1 114 ? -20.209 4.494 -2.086 1.00 89.38 114 GLY A CA 1
ATOM 880 C C . GLY A 1 114 ? -21.329 3.953 -2.984 1.00 89.38 114 GLY A C 1
ATOM 881 O O . GLY A 1 114 ? -21.132 3.869 -4.196 1.00 89.38 114 GLY A O 1
ATOM 882 N N . PRO A 1 115 ? -22.539 3.692 -2.447 1.00 91.75 115 PRO A N 1
ATOM 883 C CA . PRO A 1 115 ? -23.682 3.255 -3.247 1.00 91.75 115 PRO A CA 1
ATOM 884 C C . PRO A 1 115 ? -24.124 4.266 -4.311 1.00 91.75 115 PRO A C 1
ATOM 886 O O . PRO A 1 115 ? -24.524 3.858 -5.398 1.00 91.75 115 PRO A O 1
ATOM 889 N N . LYS A 1 116 ? -24.027 5.575 -4.034 1.00 91.31 116 LYS A N 1
ATOM 890 C CA . LYS A 1 116 ? -24.375 6.639 -4.995 1.00 91.31 116 LYS A CA 1
ATOM 891 C C . LYS A 1 116 ? -23.463 6.625 -6.226 1.00 91.31 116 LYS A C 1
ATOM 893 O O . LYS A 1 116 ? -23.946 6.828 -7.333 1.00 91.31 116 LYS A O 1
ATOM 898 N N . TYR A 1 117 ? -22.165 6.383 -6.039 1.00 90.12 117 TYR A N 1
ATOM 899 C CA . TYR A 1 117 ? -21.181 6.322 -7.125 1.00 90.12 117 TYR A CA 1
ATOM 900 C C . TYR A 1 117 ? -20.952 4.906 -7.664 1.00 90.12 117 TYR A C 1
ATOM 902 O O . TYR A 1 117 ? -20.123 4.737 -8.553 1.00 90.12 117 TYR A O 1
ATOM 910 N N . LYS A 1 118 ? -21.676 3.897 -7.163 1.00 92.56 118 LYS A N 1
ATOM 911 C CA . LYS A 1 118 ? -21.476 2.489 -7.519 1.00 92.56 118 LYS A CA 1
ATOM 912 C C . LYS A 1 118 ? -21.518 2.252 -9.029 1.00 92.56 118 LYS A C 1
ATOM 914 O O . LYS A 1 118 ? -20.561 1.714 -9.564 1.00 92.56 118 LYS A O 1
ATOM 919 N N . GLU A 1 119 ? -22.582 2.688 -9.700 1.00 92.31 119 GLU A N 1
ATOM 920 C CA . GLU A 1 119 ? -22.763 2.476 -11.146 1.00 92.31 119 GLU A CA 1
ATOM 921 C C . GLU A 1 119 ? -21.637 3.146 -11.950 1.00 92.31 119 GLU A C 1
ATOM 923 O O . GLU A 1 119 ? -20.989 2.506 -12.770 1.00 92.31 119 GLU A O 1
ATOM 928 N N . SER A 1 120 ? -21.300 4.397 -11.616 1.00 91.75 120 SER A N 1
ATOM 929 C CA . SER A 1 120 ? -20.188 5.112 -12.256 1.00 91.75 120 SER A CA 1
ATOM 930 C C . SER A 1 120 ? -18.834 4.438 -12.017 1.00 91.75 120 SER A C 1
ATOM 932 O O . SER A 1 120 ? -18.000 4.416 -12.920 1.00 91.75 120 SER A O 1
ATOM 934 N N . LEU A 1 121 ? -18.590 3.908 -10.814 1.00 92.00 121 LEU A N 1
ATOM 935 C CA . LEU A 1 121 ? -17.366 3.175 -10.499 1.00 92.00 121 LEU A CA 1
ATOM 936 C C . LEU A 1 121 ? -17.306 1.856 -11.273 1.00 92.00 121 LEU A C 1
ATOM 938 O O . LEU A 1 121 ? -16.263 1.555 -11.843 1.00 92.00 121 LEU A O 1
ATOM 942 N N . GLU A 1 122 ? -18.400 1.094 -11.318 1.00 92.94 122 GLU A N 1
ATOM 943 C CA . GLU A 1 122 ? -18.498 -0.177 -12.047 1.00 92.94 122 GLU A CA 1
ATOM 944 C C . GLU A 1 122 ? -18.292 0.008 -13.555 1.00 92.94 122 GLU A C 1
ATOM 946 O O . GLU A 1 122 ? -17.544 -0.760 -14.163 1.00 92.94 122 GLU A O 1
ATOM 951 N N . ASP A 1 123 ? -18.890 1.039 -14.153 1.00 92.19 123 ASP A N 1
ATOM 952 C CA . ASP A 1 123 ? -18.739 1.331 -15.580 1.00 92.19 123 ASP A CA 1
ATOM 953 C C . ASP A 1 123 ? -17.302 1.735 -15.928 1.00 92.19 123 ASP A C 1
ATOM 955 O O . ASP A 1 123 ? -16.723 1.230 -16.893 1.00 92.19 123 ASP A O 1
ATOM 959 N N . MET A 1 124 ? -16.673 2.584 -15.111 1.00 91.00 124 MET A N 1
ATOM 960 C CA . MET A 1 124 ? -15.273 2.970 -15.316 1.00 91.00 124 MET A CA 1
ATOM 961 C C . MET A 1 124 ? -14.307 1.816 -15.076 1.00 91.00 124 MET A C 1
ATOM 963 O O . MET A 1 124 ? -13.345 1.646 -15.825 1.00 91.00 124 MET A O 1
ATOM 967 N N . LEU A 1 125 ? -14.564 1.006 -14.047 1.00 92.44 125 LEU A N 1
ATOM 968 C CA . LEU A 1 125 ? -13.825 -0.223 -13.789 1.00 92.44 125 LEU A CA 1
ATOM 969 C C . LEU A 1 125 ? -13.883 -1.140 -15.003 1.00 92.44 125 LEU A C 1
ATOM 971 O O . LEU A 1 125 ? -12.842 -1.590 -15.477 1.00 92.44 125 LEU A O 1
ATOM 975 N N . ARG A 1 126 ? -15.086 -1.380 -15.528 1.00 92.94 126 ARG A N 1
ATOM 976 C CA . ARG A 1 126 ? -15.296 -2.223 -16.702 1.00 92.94 126 ARG A CA 1
ATOM 977 C C . ARG A 1 126 ? -14.556 -1.673 -17.915 1.00 92.94 126 ARG A C 1
ATOM 979 O O . ARG A 1 126 ? -13.783 -2.414 -18.509 1.00 92.94 126 ARG A O 1
ATOM 986 N N . GLY A 1 127 ? -14.691 -0.380 -18.210 1.00 91.56 127 GLY A N 1
ATOM 987 C CA . GLY A 1 127 ? -13.985 0.255 -19.325 1.00 91.56 127 GLY A CA 1
ATOM 988 C C . GLY A 1 127 ? -12.461 0.131 -19.220 1.00 91.56 127 GLY A C 1
ATOM 989 O O . GLY A 1 127 ? -11.797 -0.202 -20.198 1.00 91.56 127 GLY A O 1
ATOM 990 N N . GLN A 1 128 ? -11.886 0.325 -18.028 1.00 90.88 128 GLN A N 1
ATOM 991 C CA . GLN A 1 128 ? -10.440 0.176 -17.820 1.00 90.88 128 GLN A CA 1
ATOM 992 C C . GLN A 1 128 ? -9.965 -1.278 -17.929 1.00 90.88 128 GLN A C 1
ATOM 994 O O . GLN A 1 128 ? -8.880 -1.534 -18.454 1.00 90.88 128 GLN A O 1
ATOM 999 N N . VAL A 1 129 ? -10.762 -2.233 -17.445 1.00 92.56 129 VAL A N 1
ATOM 1000 C CA . VAL A 1 129 ? -10.455 -3.667 -17.528 1.00 92.56 129 VAL A CA 1
ATOM 1001 C C . VAL A 1 129 ? -10.560 -4.164 -18.971 1.00 92.56 129 VAL A C 1
ATOM 1003 O O . VAL A 1 129 ? -9.671 -4.883 -19.415 1.00 92.56 129 VAL A O 1
ATOM 1006 N N . GLU A 1 130 ? -11.587 -3.752 -19.719 1.00 91.62 130 GLU A N 1
ATOM 1007 C CA . GLU A 1 130 ? -11.785 -4.115 -21.131 1.00 91.62 130 GLU A CA 1
ATOM 1008 C C . GLU A 1 130 ? -10.678 -3.564 -22.044 1.00 91.62 130 GLU A C 1
ATOM 1010 O O . GLU A 1 130 ? -10.350 -4.179 -23.054 1.00 91.62 130 GLU A O 1
ATOM 1015 N N . GLN A 1 131 ? -10.049 -2.447 -21.665 1.00 88.81 131 GLN A N 1
ATOM 1016 C CA . GLN A 1 131 ? -8.870 -1.897 -22.347 1.00 88.81 131 GLN A CA 1
ATOM 1017 C C . GLN A 1 131 ? -7.561 -2.653 -22.043 1.00 88.81 131 GLN A C 1
ATOM 1019 O O . GLN A 1 131 ? -6.505 -2.266 -22.558 1.00 88.81 131 GLN A O 1
ATOM 1024 N N . CYS A 1 132 ? -7.559 -3.631 -21.135 1.00 89.88 132 CYS A N 1
ATOM 1025 C CA . CYS A 1 132 ? -6.369 -4.402 -20.772 1.00 89.88 132 CYS A CA 1
ATOM 1026 C C . CYS A 1 132 ? -6.401 -5.781 -21.440 1.00 89.88 132 CYS A C 1
ATOM 1028 O O . CYS A 1 132 ? -7.371 -6.517 -21.276 1.00 89.88 132 CYS A O 1
ATOM 1030 N N . ASP A 1 133 ? -5.302 -6.194 -22.078 1.00 88.75 133 ASP A N 1
ATOM 1031 C CA . ASP A 1 133 ? -5.200 -7.554 -22.620 1.00 88.75 133 ASP A CA 1
ATOM 1032 C C . ASP A 1 133 ? -4.980 -8.582 -21.500 1.00 88.75 133 ASP A C 1
ATOM 1034 O O . ASP A 1 133 ? -5.469 -9.711 -21.558 1.00 88.75 133 ASP A O 1
ATOM 1038 N N . SER A 1 134 ? -4.206 -8.214 -20.472 1.00 88.38 134 SER A N 1
ATOM 1039 C CA . SER A 1 134 ? -3.894 -9.079 -19.334 1.00 88.38 134 SER A CA 1
ATOM 1040 C C . SER A 1 134 ? -3.658 -8.267 -18.058 1.00 88.38 134 SER A C 1
ATOM 1042 O O . SER A 1 134 ? -2.526 -8.118 -17.579 1.00 88.38 134 SER A O 1
ATOM 1044 N N . LEU A 1 135 ? -4.754 -7.815 -17.449 1.00 90.81 135 LEU A N 1
ATOM 1045 C CA . LEU A 1 135 ? -4.720 -7.123 -16.165 1.00 90.81 135 LEU A CA 1
ATOM 1046 C C . LEU A 1 135 ? -4.017 -7.958 -15.084 1.00 90.81 135 LEU A C 1
ATOM 1048 O O . LEU A 1 135 ? -4.409 -9.086 -14.790 1.00 90.81 135 LEU A O 1
ATOM 1052 N N . GLN A 1 136 ? -2.996 -7.371 -14.464 1.00 88.19 136 GLN A N 1
ATOM 1053 C CA . GLN A 1 136 ? -2.208 -8.029 -13.429 1.00 88.19 136 GLN A CA 1
ATOM 1054 C C . GLN A 1 136 ? -2.614 -7.594 -12.019 1.00 88.19 136 GLN A C 1
ATOM 1056 O O . GLN A 1 136 ? -2.682 -8.420 -11.114 1.00 88.19 136 GLN A O 1
ATOM 1061 N N . CYS A 1 137 ? -2.815 -6.294 -11.807 1.00 91.94 137 CYS A N 1
ATOM 1062 C CA . CYS A 1 137 ? -3.006 -5.740 -10.473 1.00 91.94 137 CYS A CA 1
ATOM 1063 C C . CYS A 1 137 ? -3.853 -4.472 -10.517 1.00 91.94 137 CYS A C 1
ATOM 1065 O O . CYS A 1 137 ? -3.676 -3.626 -11.396 1.00 91.94 137 CYS A O 1
ATOM 1067 N N . PHE A 1 138 ? -4.685 -4.301 -9.494 1.00 95.25 138 PHE A N 1
ATOM 1068 C CA . PHE A 1 138 ? -5.243 -3.006 -9.133 1.00 95.25 138 PHE A CA 1
ATOM 1069 C C . PHE A 1 138 ? -4.324 -2.325 -8.125 1.00 95.25 138 PHE A C 1
ATOM 1071 O O . PHE A 1 138 ? -4.022 -2.902 -7.079 1.00 95.25 138 PHE A O 1
ATOM 1078 N N . ASN A 1 139 ? -3.867 -1.115 -8.439 1.00 94.69 139 ASN A N 1
ATOM 1079 C CA . ASN A 1 139 ? -3.032 -0.306 -7.556 1.00 94.69 139 ASN A CA 1
ATOM 1080 C C . ASN A 1 139 ? -3.873 0.829 -6.963 1.00 94.69 139 ASN A C 1
ATOM 1082 O O . ASN A 1 139 ? -4.241 1.757 -7.676 1.00 94.69 139 ASN A O 1
ATOM 1086 N N . LEU A 1 140 ? -4.202 0.757 -5.678 1.00 95.94 140 LEU A N 1
ATOM 1087 C CA . LEU A 1 140 ? -5.048 1.743 -5.009 1.00 95.94 140 LEU A CA 1
ATOM 1088 C C . LEU A 1 140 ? -4.206 2.679 -4.145 1.00 95.94 140 LEU A C 1
ATOM 1090 O O . LEU A 1 140 ? -3.426 2.207 -3.326 1.00 95.94 140 LEU A O 1
ATOM 1094 N N . ASN A 1 141 ? -4.403 3.988 -4.284 1.00 95.00 141 ASN A N 1
ATOM 1095 C CA . ASN A 1 141 ? -3.678 5.017 -3.544 1.00 95.00 141 ASN A CA 1
ATOM 1096 C C . ASN A 1 141 ? -4.663 5.937 -2.819 1.00 95.00 141 ASN A C 1
ATOM 1098 O O . ASN A 1 141 ? -5.451 6.630 -3.468 1.00 95.00 141 ASN A O 1
ATOM 1102 N N . PHE A 1 142 ? -4.615 5.970 -1.486 1.00 94.12 142 PHE A N 1
ATOM 1103 C CA . PHE A 1 142 ? -5.446 6.873 -0.684 1.00 94.12 142 PHE A CA 1
ATOM 1104 C C . PHE A 1 142 ? -4.894 7.085 0.731 1.00 94.12 142 PHE A C 1
ATOM 1106 O O . PHE A 1 142 ? -4.006 6.375 1.201 1.00 94.12 142 PHE A O 1
ATOM 1113 N N . SER A 1 143 ? -5.427 8.083 1.439 1.00 92.25 143 SER A N 1
ATOM 1114 C CA . SER A 1 143 ? -5.072 8.328 2.842 1.00 92.25 143 SER A CA 1
ATOM 1115 C C . SER A 1 143 ? -5.900 7.465 3.797 1.00 92.25 143 SER A C 1
ATOM 1117 O O . SER A 1 143 ? -7.106 7.316 3.615 1.00 92.25 143 SER A O 1
ATOM 1119 N N . LEU A 1 144 ? -5.263 6.960 4.856 1.00 90.69 144 LEU A N 1
ATOM 1120 C CA . LEU A 1 144 ? -5.901 6.148 5.897 1.00 90.69 144 LEU A CA 1
ATOM 1121 C C . LEU A 1 144 ? -6.883 6.953 6.769 1.00 90.69 144 LEU A C 1
ATOM 1123 O O . LEU A 1 144 ? -7.871 6.406 7.251 1.00 90.69 144 LEU A O 1
ATOM 1127 N N . SER A 1 145 ? -6.612 8.245 6.980 1.00 85.62 145 SER A N 1
ATOM 1128 C CA . SER A 1 145 ? -7.358 9.095 7.919 1.00 85.62 145 SER A CA 1
ATOM 1129 C C . SER A 1 145 ? -8.350 10.057 7.260 1.00 85.62 145 SER A C 1
ATOM 1131 O O . SER A 1 145 ? -9.196 10.622 7.958 1.00 85.62 145 SER A O 1
ATOM 1133 N N . GLY A 1 146 ? -8.269 10.253 5.941 1.00 85.69 146 GLY A N 1
ATOM 1134 C CA . GLY A 1 146 ? -9.156 11.162 5.209 1.00 85.69 146 GLY A CA 1
ATOM 1135 C C . GLY A 1 146 ? -10.518 10.535 4.919 1.00 85.69 146 GLY A C 1
ATOM 1136 O O . GLY A 1 146 ? -10.561 9.413 4.433 1.00 85.69 146 GLY A O 1
ATOM 1137 N N . GLY A 1 147 ? -11.624 11.242 5.156 1.00 87.12 147 GLY A N 1
ATOM 1138 C CA . GLY A 1 147 ? -12.988 10.709 5.009 1.00 87.12 147 GLY A CA 1
ATOM 1139 C C . GLY A 1 147 ? -13.283 10.127 3.625 1.00 87.12 147 GLY A C 1
ATOM 1140 O O . GLY A 1 147 ? -13.627 8.953 3.518 1.00 87.12 147 GLY A O 1
ATOM 1141 N N . THR A 1 148 ? -13.066 10.907 2.561 1.00 89.31 148 THR A N 1
ATOM 1142 C CA . THR A 1 148 ? -13.308 10.460 1.179 1.00 89.31 148 THR A CA 1
ATOM 1143 C C . THR A 1 148 ? -12.374 9.325 0.770 1.00 89.31 148 THR A C 1
ATOM 1145 O O . THR A 1 148 ? -12.843 8.266 0.365 1.00 89.31 148 THR A O 1
ATOM 1148 N N . GLY A 1 149 ? -11.058 9.523 0.909 1.00 89.94 149 GLY A N 1
ATOM 1149 C CA . GLY A 1 149 ? -10.062 8.542 0.472 1.00 89.94 149 GLY A CA 1
ATOM 1150 C C . GLY A 1 149 ? -10.189 7.205 1.202 1.00 89.94 149 GLY A C 1
ATOM 1151 O O . GLY A 1 149 ? -10.196 6.161 0.560 1.00 89.94 149 GLY A O 1
ATOM 1152 N N . SER A 1 150 ? -10.355 7.227 2.528 1.00 91.75 150 SER A N 1
ATOM 1153 C CA . SER A 1 150 ? -10.485 6.001 3.323 1.00 91.75 150 SER A CA 1
ATOM 1154 C C . SER A 1 150 ? -11.853 5.331 3.160 1.00 91.75 150 SER A C 1
ATOM 1156 O O . SER A 1 150 ? -11.908 4.106 3.058 1.00 91.75 150 SER A O 1
ATOM 1158 N N . GLY A 1 151 ? -12.948 6.097 3.092 1.00 93.19 151 GLY A N 1
ATOM 1159 C CA . GLY A 1 151 ? -14.305 5.564 2.944 1.00 93.19 151 GLY A CA 1
ATOM 1160 C C . GLY A 1 151 ? -14.586 5.018 1.547 1.00 93.19 151 GLY A C 1
ATOM 1161 O O . GLY A 1 151 ? -14.854 3.826 1.403 1.00 93.19 151 GLY A O 1
ATOM 1162 N N . LEU A 1 152 ? -14.440 5.847 0.504 1.00 93.19 152 LEU A N 1
ATOM 1163 C CA . LEU A 1 152 ? -14.604 5.387 -0.882 1.00 93.19 152 LEU A CA 1
ATOM 1164 C C . LEU A 1 152 ? -13.529 4.368 -1.270 1.00 93.19 152 LEU A C 1
ATOM 1166 O O . LEU A 1 152 ? -13.829 3.431 -2.002 1.00 93.19 152 LEU A O 1
ATOM 1170 N N . GLY A 1 153 ? -12.303 4.495 -0.749 1.00 94.25 153 GLY A N 1
ATOM 1171 C CA . GLY A 1 153 ? -11.250 3.497 -0.960 1.00 94.25 153 GLY A CA 1
ATOM 1172 C C . GLY A 1 153 ? -11.624 2.137 -0.377 1.00 94.25 153 GLY A C 1
ATOM 1173 O O . GLY A 1 153 ? -11.456 1.118 -1.042 1.00 94.25 153 GLY A O 1
ATOM 1174 N N . SER A 1 154 ? -12.212 2.113 0.824 1.00 95.31 154 SER A N 1
ATOM 1175 C CA . SER A 1 154 ? -12.724 0.879 1.436 1.00 95.31 154 SER A CA 1
ATOM 1176 C C . SER A 1 154 ? -13.883 0.272 0.642 1.00 95.31 154 SER A C 1
ATOM 1178 O O . SER A 1 154 ? -13.939 -0.947 0.496 1.00 95.31 154 SER A O 1
ATOM 1180 N N . TYR A 1 155 ? -14.785 1.105 0.111 1.00 95.62 155 TYR A N 1
ATOM 1181 C CA . TYR A 1 155 ? -15.907 0.656 -0.720 1.00 95.62 155 TYR A CA 1
ATOM 1182 C C . TYR A 1 155 ? -15.423 0.061 -2.045 1.00 95.62 155 TYR A C 1
ATOM 1184 O O . TYR A 1 155 ? -15.801 -1.051 -2.407 1.00 95.62 155 TYR A O 1
ATOM 1192 N N . LEU A 1 156 ? -14.517 0.761 -2.731 1.00 95.38 156 LEU A N 1
ATOM 1193 C CA . LEU A 1 156 ? -13.926 0.297 -3.981 1.00 95.38 156 LEU A CA 1
ATOM 1194 C C . LEU A 1 156 ? -13.141 -1.007 -3.788 1.00 95.38 156 LEU A C 1
ATOM 1196 O O . LEU A 1 156 ? -13.219 -1.891 -4.632 1.00 95.38 156 LEU A O 1
ATOM 1200 N N . LEU A 1 157 ? -12.410 -1.161 -2.681 1.00 95.25 157 LEU A N 1
ATOM 1201 C CA . LEU A 1 157 ? -11.709 -2.412 -2.373 1.00 95.25 157 LEU A CA 1
ATOM 1202 C C . LEU A 1 157 ? -12.653 -3.605 -2.252 1.00 95.25 157 LEU A C 1
ATOM 1204 O O . LEU A 1 157 ? -12.323 -4.690 -2.725 1.00 95.25 157 LEU A O 1
ATOM 1208 N N . GLU A 1 158 ? -13.803 -3.407 -1.615 1.00 95.44 158 GLU A N 1
ATOM 1209 C CA . GLU A 1 158 ? -14.824 -4.440 -1.475 1.00 95.44 158 GLU A CA 1
ATOM 1210 C C . GLU A 1 158 ? -15.467 -4.777 -2.822 1.00 95.44 158 GLU A C 1
ATOM 1212 O O . GLU A 1 158 ? -15.579 -5.952 -3.166 1.00 95.44 158 GLU A O 1
ATOM 1217 N N . LEU A 1 159 ? -15.789 -3.759 -3.624 1.00 94.94 159 LEU A N 1
ATOM 1218 C CA . LEU A 1 159 ? -16.293 -3.936 -4.986 1.00 94.94 159 LEU A CA 1
ATOM 1219 C C . LEU A 1 159 ? -15.303 -4.734 -5.852 1.00 94.94 159 LEU A C 1
ATOM 1221 O O . LEU A 1 159 ? -15.660 -5.755 -6.431 1.00 94.94 159 LEU A O 1
ATOM 1225 N N . LEU A 1 160 ? -14.024 -4.344 -5.851 1.00 95.31 160 LEU A N 1
ATOM 1226 C CA . LEU A 1 160 ? -12.958 -5.040 -6.576 1.00 95.31 160 LEU A CA 1
ATOM 1227 C C . LEU A 1 160 ? -12.765 -6.485 -6.109 1.00 95.31 160 LEU A C 1
ATOM 1229 O O . LEU A 1 160 ? -12.483 -7.363 -6.922 1.00 95.31 160 LEU A O 1
ATOM 1233 N N . ALA A 1 161 ? -12.872 -6.739 -4.804 1.00 93.94 161 ALA A N 1
ATOM 1234 C CA . ALA A 1 161 ? -12.748 -8.085 -4.257 1.00 93.94 161 ALA A CA 1
ATOM 1235 C C . ALA A 1 161 ? -13.923 -8.989 -4.664 1.00 93.94 161 ALA A C 1
ATOM 1237 O O . ALA A 1 161 ? -13.711 -10.186 -4.861 1.00 93.94 161 ALA A O 1
ATOM 1238 N N . ASN A 1 162 ? -15.123 -8.422 -4.812 1.00 94.00 162 ASN A N 1
ATOM 1239 C CA . ASN A 1 162 ? -16.323 -9.146 -5.223 1.00 94.00 162 ASN A CA 1
ATOM 1240 C C . ASN A 1 162 ? -16.352 -9.409 -6.736 1.00 94.00 162 ASN A C 1
ATOM 1242 O O . ASN A 1 162 ? -16.578 -10.547 -7.149 1.00 94.00 162 ASN A O 1
ATOM 1246 N N . ASP A 1 163 ? -16.073 -8.392 -7.552 1.00 93.62 163 ASP A N 1
ATOM 1247 C CA . ASP A 1 163 ? -16.184 -8.480 -9.014 1.00 93.62 163 ASP A CA 1
ATOM 1248 C C . ASP A 1 163 ? -14.959 -9.154 -9.649 1.00 93.62 163 ASP A C 1
ATOM 1250 O O . ASP A 1 163 ? -15.078 -9.944 -10.589 1.00 93.62 163 ASP A O 1
ATOM 1254 N N . TYR A 1 164 ? -13.766 -8.893 -9.102 1.00 94.06 164 TYR A N 1
ATOM 1255 C CA . TYR A 1 164 ? -12.485 -9.369 -9.632 1.00 94.06 164 TYR A CA 1
ATOM 1256 C C . TYR A 1 164 ? -11.648 -10.101 -8.564 1.00 94.06 164 TYR A C 1
ATOM 1258 O O . TYR A 1 164 ? -10.502 -9.725 -8.292 1.00 94.06 164 TYR A O 1
ATOM 1266 N N . PRO A 1 165 ? -12.150 -11.210 -7.982 1.00 91.88 165 PRO A N 1
ATOM 1267 C CA . PRO A 1 165 ? -11.505 -11.882 -6.849 1.00 91.88 165 PRO A CA 1
ATOM 1268 C C . PRO A 1 165 ? -10.110 -12.433 -7.171 1.00 91.88 165 PRO A C 1
ATOM 1270 O O . PRO A 1 165 ? -9.267 -12.533 -6.280 1.00 91.88 165 PRO A O 1
ATOM 1273 N N . LYS A 1 166 ? -9.859 -12.787 -8.439 1.00 91.12 166 LYS A N 1
ATOM 1274 C CA . LYS A 1 166 ? -8.587 -13.359 -8.909 1.00 91.12 166 LYS A CA 1
ATOM 1275 C C . LYS A 1 166 ? -7.485 -12.321 -9.115 1.00 91.12 166 LYS A C 1
ATOM 1277 O O . LYS A 1 166 ? -6.326 -12.709 -9.176 1.00 91.12 166 LYS A O 1
ATOM 1282 N N . ILE A 1 167 ? -7.838 -11.046 -9.270 1.00 92.94 167 ILE A N 1
ATOM 1283 C CA . ILE A 1 167 ? -6.869 -9.985 -9.547 1.00 92.94 167 ILE A CA 1
ATOM 1284 C C . ILE A 1 167 ? -6.321 -9.455 -8.228 1.00 92.94 167 ILE A C 1
ATOM 1286 O O . ILE A 1 167 ? -7.074 -9.160 -7.297 1.00 92.94 167 ILE A O 1
ATOM 1290 N N . THR A 1 168 ? -5.002 -9.313 -8.156 1.00 92.62 168 THR A N 1
ATOM 1291 C CA . THR A 1 168 ? -4.315 -8.825 -6.964 1.00 92.62 168 THR A CA 1
ATOM 1292 C C . THR A 1 168 ? -4.641 -7.356 -6.716 1.00 92.62 168 THR A C 1
ATOM 1294 O O . THR A 1 168 ? -4.589 -6.523 -7.623 1.00 92.62 168 THR A O 1
ATOM 1297 N N . ARG A 1 169 ? -4.940 -7.019 -5.464 1.00 94.56 169 ARG A N 1
ATOM 1298 C CA . ARG A 1 169 ? -5.174 -5.647 -5.006 1.00 94.56 169 ARG A CA 1
ATOM 1299 C C . ARG A 1 169 ? -3.994 -5.204 -4.153 1.00 94.56 169 ARG A C 1
ATOM 1301 O O . ARG A 1 169 ? -3.828 -5.674 -3.026 1.00 94.56 169 ARG A O 1
ATOM 1308 N N . LEU A 1 170 ? -3.176 -4.319 -4.714 1.00 93.75 170 LEU A N 1
ATOM 1309 C CA . LEU A 1 170 ? -2.102 -3.621 -4.021 1.00 93.75 170 LEU A CA 1
ATOM 1310 C C . LEU A 1 170 ? -2.647 -2.291 -3.510 1.00 93.75 170 LEU A C 1
ATOM 1312 O O . LEU A 1 170 ? -3.131 -1.480 -4.297 1.00 93.75 170 LEU A O 1
ATOM 1316 N N . THR A 1 171 ? -2.589 -2.060 -2.203 1.00 95.25 171 THR A N 1
ATOM 1317 C CA . THR A 1 171 ? -3.108 -0.830 -1.603 1.00 95.25 171 THR A CA 1
ATOM 1318 C C . THR A 1 171 ? -2.006 -0.051 -0.910 1.00 95.25 171 THR A C 1
ATOM 1320 O O . THR A 1 171 ? -1.403 -0.528 0.044 1.00 95.25 171 THR A O 1
ATOM 1323 N N . ASN A 1 172 ? -1.776 1.172 -1.363 1.00 94.62 172 ASN A N 1
ATOM 1324 C CA . ASN A 1 172 ? -0.825 2.111 -0.796 1.00 94.62 172 ASN A CA 1
ATOM 1325 C C . ASN A 1 172 ? -1.589 3.099 0.083 1.00 94.62 172 ASN A C 1
ATOM 1327 O O . ASN A 1 172 ? -2.409 3.882 -0.408 1.00 94.62 172 ASN A O 1
ATOM 1331 N N . VAL A 1 173 ? -1.330 3.044 1.389 1.00 93.31 173 VAL A N 1
ATOM 1332 C CA . VAL A 1 173 ? -2.035 3.862 2.378 1.00 93.31 173 VAL A CA 1
ATOM 1333 C C . VAL A 1 173 ? -1.099 4.874 3.009 1.00 93.31 173 VAL A C 1
ATOM 1335 O O . VAL A 1 173 ? -0.055 4.521 3.558 1.00 93.31 173 VAL A O 1
ATOM 1338 N N . ILE A 1 174 ? -1.489 6.145 2.945 1.00 90.94 174 ILE A N 1
ATOM 1339 C CA . ILE A 1 174 ? -0.741 7.242 3.556 1.00 90.94 174 ILE A CA 1
ATOM 1340 C C . ILE A 1 174 ? -1.377 7.603 4.897 1.00 90.94 174 ILE A C 1
ATOM 1342 O O . ILE A 1 174 ? -2.548 7.991 4.977 1.00 90.94 174 ILE A O 1
ATOM 1346 N N . THR A 1 175 ? -0.592 7.479 5.959 1.00 85.75 175 THR A N 1
ATOM 1347 C CA . THR A 1 175 ? -0.944 7.856 7.324 1.00 85.75 175 THR A CA 1
ATOM 1348 C C . THR A 1 175 ? -0.364 9.228 7.645 1.00 85.75 175 THR A C 1
ATOM 1350 O O . THR A 1 175 ? 0.752 9.545 7.235 1.00 85.75 175 THR A O 1
ATOM 1353 N N . GLN A 1 176 ? -1.116 10.022 8.394 1.00 74.88 176 GLN A N 1
ATOM 1354 C CA . GLN A 1 176 ? -0.740 11.368 8.819 1.00 74.88 176 GLN A CA 1
ATOM 1355 C C . GLN A 1 176 ? -1.164 11.562 10.276 1.00 74.88 176 GLN A C 1
ATOM 1357 O O . GLN A 1 176 ? -2.221 11.061 10.681 1.00 74.88 176 GLN A O 1
ATOM 1362 N N . THR A 1 177 ? -0.370 12.277 11.068 1.00 61.94 177 THR A N 1
ATOM 1363 C CA . THR A 1 177 ? -0.687 12.605 12.455 1.00 61.94 177 THR A CA 1
ATOM 1364 C C . THR A 1 177 ? -1.849 13.587 12.510 1.00 61.94 177 THR A C 1
ATOM 1366 O O . THR A 1 177 ? -1.682 14.778 12.311 1.00 61.94 177 THR A O 1
ATOM 1369 N N . ASN A 1 178 ? -3.034 13.029 12.772 1.00 57.22 178 ASN A N 1
ATOM 1370 C CA . ASN A 1 178 ? -4.241 13.607 13.372 1.00 57.22 178 ASN A CA 1
ATOM 1371 C C . ASN A 1 178 ? -4.365 15.148 13.437 1.00 57.22 178 ASN A C 1
ATOM 1373 O O . ASN A 1 178 ? -4.518 15.697 14.527 1.00 57.22 178 ASN A O 1
ATOM 1377 N N . ASP A 1 179 ? -4.465 15.825 12.293 1.00 58.16 179 ASP A N 1
ATOM 1378 C CA . ASP A 1 179 ? -5.011 17.194 12.260 1.00 58.16 179 ASP A CA 1
ATOM 1379 C C . ASP A 1 179 ? -6.538 17.203 12.469 1.00 58.16 179 ASP A C 1
ATOM 1381 O O . ASP A 1 179 ? -7.118 18.183 12.936 1.00 58.16 179 ASP A O 1
ATOM 1385 N N . ALA A 1 180 ? -7.213 16.085 12.174 1.00 68.19 180 ALA A N 1
ATOM 1386 C CA . ALA A 1 180 ? -8.656 15.958 12.326 1.00 68.19 180 ALA A CA 1
ATOM 1387 C C . ALA A 1 180 ? -9.066 15.134 13.551 1.00 68.19 180 ALA A C 1
ATOM 1389 O O . ALA A 1 180 ? -8.590 14.021 13.779 1.00 68.19 180 ALA A O 1
ATOM 1390 N N . THR A 1 181 ? -10.056 15.637 14.288 1.00 77.06 181 THR A N 1
ATOM 1391 C CA . THR A 1 181 ? -10.589 15.024 15.517 1.00 77.06 181 THR A CA 1
ATOM 1392 C C . THR A 1 181 ? -11.204 13.635 15.307 1.00 77.06 181 THR A C 1
ATOM 1394 O O . THR A 1 181 ? -11.196 12.816 16.224 1.00 77.06 181 THR A O 1
ATOM 1397 N N . VAL A 1 182 ? -11.703 13.347 14.101 1.00 86.19 182 VAL A N 1
ATOM 1398 C CA . VAL A 1 182 ? -12.335 12.068 13.720 1.00 86.19 182 VAL A CA 1
ATOM 1399 C C . VAL A 1 182 ? -11.383 11.078 13.036 1.00 86.19 182 VAL A C 1
ATOM 1401 O O . VAL A 1 182 ? -11.765 9.939 12.774 1.00 86.19 182 VAL A O 1
ATOM 1404 N N . ALA A 1 183 ? -10.125 11.464 12.795 1.00 87.06 183 ALA A N 1
ATOM 1405 C CA . ALA A 1 183 ? -9.154 10.676 12.030 1.00 87.06 183 ALA A CA 1
ATOM 1406 C C . ALA A 1 183 ? -8.934 9.257 12.582 1.00 87.06 183 ALA A C 1
ATOM 1408 O O . ALA A 1 183 ? -8.743 8.313 11.815 1.00 87.06 183 ALA A O 1
ATOM 1409 N N . THR A 1 184 ? -9.000 9.086 13.905 1.00 89.69 184 THR A N 1
ATOM 1410 C CA . THR A 1 184 ? -8.830 7.776 14.557 1.00 89.69 184 THR A CA 1
ATOM 1411 C C . THR A 1 184 ? -9.989 6.817 14.254 1.00 89.69 184 THR A C 1
ATOM 1413 O O . THR A 1 184 ? -9.748 5.630 14.043 1.00 89.69 184 THR A O 1
ATOM 1416 N N . TYR A 1 185 ? -11.229 7.320 14.167 1.00 91.44 185 TYR A N 1
ATOM 1417 C CA . TYR A 1 185 ? -12.390 6.513 13.768 1.00 91.44 185 TYR A CA 1
ATOM 1418 C C . TYR A 1 185 ? -12.292 6.094 12.299 1.00 91.44 185 TYR A C 1
ATOM 1420 O O . TYR A 1 185 ? -12.456 4.918 11.987 1.00 91.44 185 TYR A O 1
ATOM 1428 N N . ASN A 1 186 ? -11.933 7.025 11.410 1.00 92.25 186 ASN A N 1
ATOM 1429 C CA . ASN A 1 186 ? -11.725 6.716 9.991 1.00 92.25 186 ASN A CA 1
ATOM 1430 C C . ASN A 1 186 ? -10.634 5.652 9.808 1.00 92.25 186 ASN A C 1
ATOM 1432 O O . ASN A 1 186 ? -10.813 4.682 9.076 1.00 92.25 186 ASN A O 1
ATOM 1436 N N . THR A 1 187 ? -9.531 5.806 10.542 1.00 92.50 187 THR A N 1
ATOM 1437 C CA . THR A 1 187 ? -8.379 4.905 10.495 1.00 92.50 187 THR A CA 1
ATOM 1438 C C . THR A 1 187 ? -8.754 3.474 10.881 1.00 92.50 187 THR A C 1
ATOM 1440 O O . THR A 1 187 ? -8.445 2.550 10.132 1.00 92.50 187 THR A O 1
ATOM 1443 N N . ILE A 1 188 ? -9.431 3.260 12.017 1.00 93.12 188 ILE A N 1
ATOM 1444 C CA . ILE A 1 188 ? -9.747 1.897 12.477 1.00 93.12 188 ILE A CA 1
ATOM 1445 C C . ILE A 1 188 ? -10.758 1.193 11.556 1.00 93.12 188 ILE A C 1
ATOM 1447 O O . ILE A 1 188 ? -10.602 0.006 11.265 1.00 93.12 188 ILE A O 1
ATOM 1451 N N . LEU A 1 189 ? -11.752 1.930 11.042 1.00 93.88 189 LEU A N 1
ATOM 1452 C CA . LEU A 1 189 ? -12.743 1.410 10.093 1.00 93.88 189 LEU A CA 1
ATOM 1453 C C . LEU A 1 189 ? -12.077 1.011 8.768 1.00 93.88 189 LEU A C 1
ATOM 1455 O O . LEU A 1 189 ? -12.302 -0.093 8.264 1.00 93.88 189 LEU A O 1
ATOM 1459 N N . CYS A 1 190 ? -11.191 1.872 8.263 1.00 95.00 190 CYS A N 1
ATOM 1460 C CA . CYS A 1 190 ? -10.410 1.634 7.055 1.00 95.00 190 CYS A CA 1
ATOM 1461 C C . CYS A 1 190 ? -9.479 0.419 7.199 1.00 95.00 190 CYS A C 1
ATOM 1463 O O . CYS A 1 190 ? -9.510 -0.479 6.358 1.00 95.00 190 CYS A O 1
ATOM 1465 N N . LEU A 1 191 ? -8.715 0.325 8.296 1.00 94.50 191 LEU A N 1
ATOM 1466 C CA . LEU A 1 191 ? -7.833 -0.818 8.575 1.00 94.50 191 LEU A CA 1
ATOM 1467 C C . LEU A 1 191 ? -8.597 -2.150 8.582 1.00 94.50 191 LEU A C 1
ATOM 1469 O O . LEU A 1 191 ? -8.128 -3.138 8.022 1.00 94.50 191 LEU A O 1
ATOM 1473 N N . ASN A 1 192 ? -9.804 -2.191 9.148 1.00 94.81 192 ASN A N 1
ATOM 1474 C CA . ASN A 1 192 ? -10.603 -3.420 9.166 1.00 94.81 192 ASN A CA 1
ATOM 1475 C C . ASN A 1 192 ? -11.042 -3.861 7.760 1.00 94.81 192 ASN A C 1
ATOM 1477 O O . ASN A 1 192 ? -11.083 -5.059 7.482 1.00 94.81 192 ASN A O 1
ATOM 1481 N N . LYS A 1 193 ? -11.337 -2.926 6.851 1.00 95.06 193 LYS A N 1
ATOM 1482 C CA . LYS A 1 193 ? -11.658 -3.260 5.454 1.00 95.06 193 LYS A CA 1
ATOM 1483 C C . LYS A 1 193 ? -10.406 -3.637 4.655 1.00 95.06 193 LYS A C 1
ATOM 1485 O O . LYS A 1 193 ? -10.433 -4.622 3.918 1.00 95.06 193 LYS A O 1
ATOM 1490 N N . LEU A 1 194 ? -9.295 -2.930 4.862 1.00 94.88 194 LEU A N 1
ATOM 1491 C CA . LEU A 1 194 ? -7.992 -3.226 4.254 1.00 94.88 194 LEU A CA 1
ATOM 1492 C C . LEU A 1 194 ? -7.500 -4.638 4.584 1.00 94.88 194 LEU A C 1
ATOM 1494 O O . LEU A 1 194 ? -7.100 -5.377 3.687 1.00 94.88 194 LEU A O 1
ATOM 1498 N N . GLN A 1 195 ? -7.579 -5.033 5.854 1.00 93.81 195 GLN A N 1
ATOM 1499 C CA . GLN A 1 195 ? -7.175 -6.361 6.315 1.00 93.81 195 GLN A CA 1
ATOM 1500 C C . GLN A 1 195 ? -7.968 -7.487 5.627 1.00 93.81 195 GLN A C 1
ATOM 1502 O O . GLN A 1 195 ? -7.414 -8.548 5.349 1.00 93.81 195 GLN A O 1
ATOM 1507 N N . LYS A 1 196 ? -9.259 -7.262 5.345 1.00 91.81 196 LYS A N 1
ATOM 1508 C CA . LYS A 1 196 ? -10.157 -8.278 4.771 1.00 91.81 196 LYS A CA 1
ATOM 1509 C C . LYS A 1 196 ? -10.070 -8.371 3.252 1.00 91.81 196 LYS A C 1
ATOM 1511 O O . LYS A 1 196 ? -10.079 -9.475 2.715 1.00 91.81 196 LYS A O 1
ATOM 1516 N N . PHE A 1 197 ? -10.020 -7.231 2.565 1.00 94.12 197 PHE A N 1
ATOM 1517 C CA . PHE A 1 197 ? -10.192 -7.190 1.112 1.00 94.12 197 PHE A CA 1
ATOM 1518 C C . PHE A 1 197 ? -8.892 -6.961 0.339 1.00 94.12 197 PHE A C 1
ATOM 1520 O O . PHE A 1 197 ? -8.801 -7.389 -0.813 1.00 94.12 197 PHE A O 1
ATOM 1527 N N . SER A 1 198 ? -7.874 -6.330 0.931 1.00 93.38 198 SER A N 1
ATOM 1528 C CA . SER A 1 198 ? -6.601 -6.089 0.242 1.00 93.38 198 SER A CA 1
ATOM 1529 C C . SER A 1 198 ? -5.701 -7.327 0.273 1.00 93.38 198 SER A C 1
ATOM 1531 O O . SER A 1 198 ? -5.639 -8.039 1.275 1.00 93.38 198 SER A O 1
ATOM 1533 N N . ASN A 1 199 ? -4.970 -7.591 -0.812 1.00 93.56 199 ASN A N 1
ATOM 1534 C CA . ASN A 1 199 ? -3.979 -8.669 -0.827 1.00 93.56 199 ASN A CA 1
ATOM 1535 C C . ASN A 1 199 ? -2.673 -8.230 -0.158 1.00 93.56 199 ASN A C 1
ATOM 1537 O O . ASN A 1 199 ? -2.047 -9.021 0.541 1.00 93.56 199 ASN A O 1
ATOM 1541 N N . MET A 1 200 ? -2.275 -6.973 -0.356 1.00 93.06 200 MET A N 1
ATOM 1542 C CA . MET A 1 200 ? -1.083 -6.392 0.250 1.00 93.06 200 MET A CA 1
ATOM 1543 C C . MET A 1 200 ? -1.291 -4.900 0.480 1.00 93.06 200 MET A C 1
ATOM 1545 O O . MET A 1 200 ? -1.653 -4.163 -0.439 1.00 93.06 200 MET A O 1
ATOM 1549 N N . VAL A 1 201 ? -1.022 -4.462 1.707 1.00 94.81 201 VAL A N 1
ATOM 1550 C CA . VAL A 1 201 ? -1.142 -3.072 2.137 1.00 94.81 201 VAL A CA 1
ATOM 1551 C C . VAL A 1 201 ? 0.251 -2.533 2.412 1.00 94.81 201 VAL A C 1
ATOM 1553 O O . VAL A 1 201 ? 0.941 -3.014 3.308 1.00 94.81 201 VAL A O 1
ATOM 1556 N N . VAL A 1 202 ? 0.668 -1.522 1.660 1.00 94.06 202 VAL A N 1
ATOM 1557 C CA . VAL A 1 202 ? 1.926 -0.816 1.892 1.00 94.06 202 VAL A CA 1
ATOM 1558 C C . VAL A 1 202 ? 1.628 0.467 2.654 1.00 94.06 202 VAL A C 1
ATOM 1560 O O . VAL A 1 202 ? 0.903 1.338 2.170 1.00 94.06 202 VAL A O 1
ATOM 1563 N N . CYS A 1 203 ? 2.171 0.567 3.865 1.00 93.06 203 CYS A N 1
ATOM 1564 C CA . CYS A 1 203 ? 1.942 1.702 4.749 1.00 93.06 203 CYS A CA 1
ATOM 1565 C C . CYS A 1 203 ? 3.031 2.766 4.573 1.00 93.06 203 CYS A C 1
ATOM 1567 O O . CYS A 1 203 ? 4.222 2.458 4.625 1.00 93.06 203 CYS A O 1
ATOM 1569 N N . TYR A 1 204 ? 2.619 4.026 4.463 1.00 91.94 204 TYR A N 1
ATOM 1570 C CA . TYR A 1 204 ? 3.488 5.204 4.441 1.00 91.94 204 TYR A CA 1
ATOM 1571 C C . TYR A 1 204 ? 3.087 6.154 5.567 1.00 91.94 204 TYR A C 1
ATOM 1573 O O . TYR A 1 204 ? 1.899 6.311 5.826 1.00 91.94 204 TYR A O 1
ATOM 1581 N N . SER A 1 205 ? 4.042 6.808 6.224 1.00 89.38 205 SER A N 1
ATOM 1582 C CA . SER A 1 205 ? 3.784 7.849 7.226 1.00 89.38 205 SER A CA 1
ATOM 1583 C C . SER A 1 205 ? 4.431 9.151 6.796 1.00 89.38 205 SER A C 1
ATOM 1585 O O . SER A 1 205 ? 5.632 9.195 6.544 1.00 89.38 205 SER A O 1
ATOM 1587 N N . ASN A 1 206 ? 3.643 10.223 6.745 1.00 88.00 206 ASN A N 1
ATOM 1588 C CA . ASN A 1 206 ? 4.159 11.554 6.437 1.00 88.00 206 ASN A CA 1
ATOM 1589 C C . ASN A 1 206 ? 5.266 11.961 7.419 1.00 88.00 206 ASN A C 1
ATOM 1591 O O . ASN A 1 206 ? 6.280 12.515 7.006 1.00 88.00 206 ASN A O 1
ATOM 1595 N N . GLU A 1 207 ? 5.106 11.622 8.696 1.00 83.31 207 GLU A N 1
ATOM 1596 C CA . GLU A 1 207 ? 6.051 11.939 9.767 1.00 83.31 207 GLU A CA 1
ATOM 1597 C C . GLU A 1 207 ? 7.364 11.189 9.562 1.00 83.31 207 GLU A C 1
ATOM 1599 O O . GLU A 1 207 ? 8.422 11.809 9.511 1.00 83.31 207 GLU A O 1
ATOM 1604 N N . SER A 1 208 ? 7.297 9.872 9.339 1.00 83.75 208 SER A N 1
ATOM 1605 C CA . SER A 1 208 ? 8.492 9.064 9.078 1.00 83.75 208 SER A CA 1
ATOM 1606 C C . SER A 1 208 ? 9.233 9.548 7.831 1.00 83.75 208 SER A C 1
ATOM 1608 O O . SER A 1 208 ? 10.455 9.651 7.835 1.00 83.75 208 SER A O 1
ATOM 1610 N N . ILE A 1 209 ? 8.508 9.927 6.776 1.00 85.69 209 ILE A N 1
ATOM 1611 C CA . ILE A 1 209 ? 9.109 10.454 5.545 1.00 85.69 209 ILE A CA 1
ATOM 1612 C C . ILE A 1 209 ? 9.833 11.783 5.797 1.00 85.69 209 ILE A C 1
ATOM 1614 O O . ILE A 1 209 ? 10.920 12.012 5.259 1.00 85.69 209 ILE A O 1
ATOM 1618 N N . LEU A 1 210 ? 9.253 12.662 6.612 1.00 80.94 210 LEU A N 1
ATOM 1619 C CA . LEU A 1 210 ? 9.863 13.943 6.963 1.00 80.94 210 LEU A CA 1
ATOM 1620 C C . LEU A 1 210 ? 11.072 13.773 7.872 1.00 80.94 210 LEU A C 1
ATOM 1622 O O . LEU A 1 210 ? 12.087 14.418 7.622 1.00 80.94 210 LEU A O 1
ATOM 1626 N N . ASP A 1 211 ? 10.991 12.884 8.860 1.00 80.25 211 ASP A N 1
ATOM 1627 C CA . ASP A 1 211 ? 12.102 12.558 9.755 1.00 80.25 211 ASP A CA 1
ATOM 1628 C C . ASP A 1 211 ? 13.298 12.018 8.964 1.00 80.25 211 ASP A C 1
ATOM 1630 O O . ASP A 1 211 ? 14.443 12.409 9.195 1.00 80.25 211 ASP A O 1
ATOM 1634 N N . VAL A 1 212 ? 13.033 11.160 7.974 1.00 78.81 212 VAL A N 1
ATOM 1635 C CA . VAL A 1 212 ? 14.062 10.632 7.075 1.00 78.81 212 VAL A CA 1
ATOM 1636 C C . VAL A 1 212 ? 14.657 11.730 6.192 1.00 78.81 212 VAL A C 1
ATOM 1638 O O . VAL A 1 212 ? 15.875 11.811 6.032 1.00 78.81 212 VAL A O 1
ATOM 1641 N N . ARG A 1 213 ? 13.823 12.599 5.612 1.00 74.69 213 ARG A N 1
ATOM 1642 C CA . ARG A 1 213 ? 14.281 13.616 4.654 1.00 74.69 213 ARG A CA 1
ATOM 1643 C C . ARG A 1 213 ? 14.946 14.820 5.322 1.00 74.69 213 ARG A C 1
ATOM 1645 O O . ARG A 1 213 ? 15.813 15.455 4.716 1.00 74.69 213 ARG A O 1
ATOM 1652 N N . TYR A 1 214 ? 14.555 15.130 6.553 1.00 76.69 214 TYR A N 1
ATOM 1653 C CA . TYR A 1 214 ? 15.023 16.279 7.318 1.00 76.69 214 TYR A CA 1
ATOM 1654 C C . TYR A 1 214 ? 15.372 15.899 8.771 1.00 76.69 214 TYR A C 1
ATOM 1656 O O . TYR A 1 214 ? 14.816 16.464 9.713 1.00 76.69 214 TYR A O 1
ATOM 1664 N N . PRO A 1 215 ? 16.376 15.029 8.990 1.00 67.44 215 PRO A N 1
ATOM 1665 C CA . PRO A 1 215 ? 16.702 14.487 10.316 1.00 67.44 215 PRO A CA 1
ATOM 1666 C C . PRO A 1 215 ? 17.160 15.541 11.340 1.00 67.44 215 PRO A C 1
ATOM 1668 O O . PRO A 1 215 ? 17.205 15.266 12.535 1.00 67.44 215 PRO A O 1
ATOM 1671 N N . ASN A 1 216 ? 17.509 16.750 10.883 1.00 61.94 216 ASN A N 1
ATOM 1672 C CA . ASN A 1 216 ? 17.962 17.863 11.723 1.00 61.94 216 ASN A CA 1
ATOM 1673 C C . ASN A 1 216 ? 16.927 18.998 11.857 1.00 61.94 216 ASN A C 1
ATOM 1675 O O . ASN A 1 216 ? 17.210 19.993 12.528 1.00 61.94 216 ASN A O 1
ATOM 1679 N N . SER A 1 217 ? 15.756 18.914 11.211 1.00 60.34 217 SER A N 1
ATOM 1680 C CA . SER A 1 217 ? 14.716 19.940 11.354 1.00 60.34 217 SER A CA 1
ATOM 1681 C C . SER A 1 217 ? 13.760 19.546 12.473 1.00 60.34 217 SER A C 1
ATOM 1683 O O . SER A 1 217 ? 12.783 18.837 12.263 1.00 60.34 217 SER A O 1
ATOM 1685 N N . ASN A 1 218 ? 14.044 20.013 13.683 1.00 45.28 218 ASN A N 1
ATOM 1686 C CA . ASN A 1 218 ? 13.359 19.538 14.882 1.00 45.28 218 ASN A CA 1
ATOM 1687 C C . ASN A 1 218 ? 11.889 19.967 15.043 1.00 45.28 218 ASN A C 1
ATOM 1689 O O . ASN A 1 218 ? 11.333 19.669 16.086 1.00 45.28 218 ASN A O 1
ATOM 1693 N N . ASN A 1 219 ? 11.260 20.662 14.090 1.00 48.59 219 ASN A N 1
ATOM 1694 C CA . ASN A 1 219 ? 9.842 21.034 14.158 1.00 48.59 219 ASN A CA 1
ATOM 1695 C C . ASN A 1 219 ? 9.327 21.436 12.766 1.00 48.59 219 ASN A C 1
ATOM 1697 O O . ASN A 1 219 ? 9.484 22.590 12.364 1.00 48.59 219 ASN A O 1
ATOM 1701 N N . PHE A 1 220 ? 8.676 20.526 12.043 1.00 53.31 220 PHE A N 1
ATOM 1702 C CA . PHE A 1 220 ? 7.698 20.951 11.042 1.00 53.31 220 PHE A CA 1
ATOM 1703 C C . PHE A 1 220 ? 6.360 21.147 11.759 1.00 53.31 220 PHE A C 1
ATOM 1705 O O . PHE A 1 220 ? 5.653 20.184 12.040 1.00 53.31 220 PHE A O 1
ATOM 1712 N N . SER A 1 221 ? 6.021 22.391 12.098 1.00 50.19 221 SER A N 1
ATOM 1713 C CA . SER A 1 221 ? 4.634 22.752 12.414 1.00 50.19 221 SER A CA 1
ATOM 1714 C C . SER A 1 221 ? 3.755 22.520 11.180 1.00 50.19 221 SER A C 1
ATOM 1716 O O . SER A 1 221 ? 4.232 22.700 10.057 1.00 50.19 221 SER A O 1
ATOM 1718 N N . SER A 1 222 ? 2.490 22.135 11.390 1.00 53.06 222 SER A N 1
ATOM 1719 C CA . SER A 1 222 ? 1.478 21.981 10.333 1.00 53.06 222 SER A CA 1
ATOM 1720 C C . SER A 1 222 ? 1.577 23.143 9.328 1.00 53.06 222 SER A C 1
ATOM 1722 O O . SER A 1 222 ? 1.524 24.302 9.761 1.00 53.06 222 SER A O 1
ATOM 1724 N N . PRO A 1 223 ? 1.775 22.875 8.024 1.00 53.22 223 PRO A N 1
ATOM 1725 C CA . PRO A 1 223 ? 2.044 23.922 7.045 1.00 53.22 223 PRO A CA 1
ATOM 1726 C C . PRO A 1 223 ? 0.854 24.878 6.917 1.00 53.22 223 PRO A C 1
ATOM 1728 O O . PRO A 1 223 ? -0.306 24.473 6.996 1.00 53.22 223 PRO A O 1
ATOM 1731 N N . THR A 1 224 ? 1.131 26.160 6.677 1.00 49.34 224 THR A N 1
ATOM 1732 C CA . THR A 1 224 ? 0.080 27.093 6.247 1.00 49.34 224 THR A CA 1
ATOM 1733 C C . THR A 1 224 ? -0.399 26.736 4.828 1.00 49.34 224 THR A C 1
ATOM 1735 O O . THR A 1 224 ? 0.371 26.149 4.065 1.00 49.34 224 THR A O 1
ATOM 1738 N N . PRO A 1 225 ? -1.628 27.103 4.405 1.00 49.53 225 PRO A N 1
ATOM 1739 C CA . PRO A 1 225 ? -2.173 26.717 3.093 1.00 49.53 225 PRO A CA 1
ATOM 1740 C C . PRO A 1 225 ? -1.283 27.067 1.886 1.00 49.53 225 PRO A C 1
ATOM 1742 O O . PRO A 1 225 ? -1.302 26.360 0.882 1.00 49.53 225 PRO A O 1
ATOM 1745 N N . ALA A 1 226 ? -0.466 28.123 1.986 1.00 49.53 226 ALA A N 1
ATOM 1746 C CA . ALA A 1 226 ? 0.495 28.517 0.952 1.00 49.53 226 ALA A CA 1
ATOM 1747 C C . ALA A 1 226 ? 1.766 27.638 0.920 1.00 49.53 226 ALA A C 1
ATOM 1749 O O . ALA A 1 226 ? 2.429 27.533 -0.111 1.00 49.53 226 ALA A O 1
ATOM 1750 N N . GLU A 1 227 ? 2.106 26.988 2.034 1.00 56.22 227 GLU A N 1
ATOM 1751 C CA . GLU A 1 227 ? 3.278 26.120 2.195 1.00 56.22 227 GLU A CA 1
ATOM 1752 C C . GLU A 1 227 ? 2.943 24.635 2.011 1.00 56.22 227 GLU A C 1
ATOM 1754 O O . GLU A 1 227 ? 3.857 23.823 1.859 1.00 56.22 227 GLU A O 1
ATOM 1759 N N . CYS A 1 228 ? 1.656 24.271 1.955 1.00 54.78 228 CYS A N 1
ATOM 1760 C CA . CYS A 1 228 ? 1.195 22.895 1.753 1.00 54.78 228 CYS A CA 1
ATOM 1761 C C . CYS A 1 228 ? 1.852 22.231 0.535 1.00 54.78 228 CYS A C 1
ATOM 1763 O O . CYS A 1 228 ? 2.358 21.117 0.643 1.00 54.78 228 CYS A O 1
ATOM 1765 N N . ASN A 1 229 ? 1.961 22.930 -0.599 1.00 59.50 229 ASN A N 1
ATOM 1766 C CA . ASN A 1 229 ? 2.614 22.377 -1.795 1.00 59.50 229 ASN A CA 1
ATOM 1767 C C . ASN A 1 229 ? 4.117 22.119 -1.588 1.00 59.50 229 ASN A C 1
ATOM 1769 O O . ASN A 1 229 ? 4.673 21.177 -2.151 1.00 59.50 229 ASN A O 1
ATOM 1773 N N . LYS A 1 230 ? 4.778 22.916 -0.739 1.00 60.84 230 LYS A N 1
ATOM 1774 C CA . LYS A 1 230 ? 6.193 22.743 -0.381 1.00 60.84 230 LYS A CA 1
ATOM 1775 C C . LYS A 1 230 ? 6.402 21.619 0.638 1.00 60.84 230 LYS A C 1
ATOM 1777 O O . LYS A 1 230 ? 7.481 21.037 0.666 1.00 60.84 230 LYS A O 1
ATOM 1782 N N . TYR A 1 231 ? 5.389 21.318 1.449 1.00 69.81 231 TYR A N 1
ATOM 1783 C CA . TYR A 1 231 ? 5.412 20.255 2.452 1.00 69.81 231 TYR A CA 1
ATOM 1784 C C . TYR A 1 231 ? 5.063 18.883 1.857 1.00 69.81 231 TYR A C 1
ATOM 1786 O O . TYR A 1 231 ? 5.830 17.934 2.002 1.00 69.81 231 TYR A O 1
ATOM 1794 N N . PHE A 1 232 ? 3.955 18.784 1.116 1.00 74.62 232 PHE A N 1
ATOM 1795 C CA . PHE A 1 232 ? 3.483 17.519 0.542 1.00 74.62 232 PHE A CA 1
ATOM 1796 C C . PHE A 1 232 ? 4.247 17.094 -0.715 1.00 74.62 232 PHE A C 1
ATOM 1798 O O . PHE A 1 232 ? 4.356 15.899 -0.978 1.00 74.62 232 PHE A O 1
ATOM 1805 N N . GLY A 1 233 ? 4.832 18.035 -1.467 1.00 76.56 233 GLY A N 1
ATOM 1806 C CA . GLY A 1 233 ? 5.661 17.724 -2.636 1.00 76.56 233 GLY A CA 1
ATOM 1807 C C . GLY A 1 233 ? 6.786 16.732 -2.304 1.00 76.56 233 GLY A C 1
ATOM 1808 O O . GLY A 1 233 ? 6.748 15.606 -2.795 1.00 76.56 233 GLY A O 1
ATOM 1809 N N . PRO A 1 234 ? 7.738 17.077 -1.415 1.00 77.56 234 PRO A N 1
ATOM 1810 C CA . PRO A 1 234 ? 8.836 16.194 -1.006 1.00 77.56 234 PRO A CA 1
ATOM 1811 C C . PRO A 1 234 ? 8.401 14.827 -0.455 1.00 77.56 234 PRO A C 1
ATOM 1813 O O . PRO A 1 234 ? 9.118 13.835 -0.621 1.00 77.56 234 PRO A O 1
ATOM 1816 N N . ILE A 1 235 ? 7.240 14.767 0.202 1.00 83.75 235 ILE A N 1
ATOM 1817 C CA . ILE A 1 235 ? 6.665 13.521 0.717 1.00 83.75 235 ILE A CA 1
ATOM 1818 C C . ILE A 1 235 ? 6.235 12.632 -0.451 1.00 83.75 235 ILE A C 1
ATOM 1820 O O . ILE A 1 235 ? 6.717 11.506 -0.580 1.00 83.75 235 ILE A O 1
ATOM 1824 N N . ASN A 1 236 ? 5.413 13.169 -1.355 1.00 85.69 236 ASN A N 1
ATOM 1825 C CA . ASN A 1 236 ? 4.933 12.458 -2.540 1.00 85.69 236 ASN A CA 1
ATOM 1826 C C . ASN A 1 236 ? 6.092 12.013 -3.446 1.00 85.69 236 ASN A C 1
ATOM 1828 O O . ASN A 1 236 ? 6.061 10.913 -3.993 1.00 85.69 236 ASN A O 1
ATOM 1832 N N . GLU A 1 237 ? 7.155 12.816 -3.550 1.00 82.38 237 GLU A N 1
ATOM 1833 C CA . GLU A 1 237 ? 8.383 12.430 -4.252 1.00 82.38 237 GLU A CA 1
ATOM 1834 C C . GLU A 1 237 ? 9.045 11.185 -3.650 1.00 82.38 237 GLU A C 1
ATOM 1836 O O . GLU A 1 237 ? 9.525 10.326 -4.386 1.00 82.38 237 GLU A O 1
ATOM 1841 N N . SER A 1 238 ? 9.081 11.086 -2.321 1.00 83.75 238 SER A N 1
ATOM 1842 C CA . SER A 1 238 ? 9.722 9.974 -1.610 1.00 83.75 238 SER A CA 1
ATOM 1843 C C . SER A 1 238 ? 8.904 8.686 -1.742 1.00 83.75 238 SER A C 1
ATOM 1845 O O . SER A 1 238 ? 9.463 7.613 -1.960 1.00 83.75 238 SER A O 1
ATOM 1847 N N . ILE A 1 239 ? 7.572 8.799 -1.695 1.00 87.31 239 ILE A N 1
ATOM 1848 C CA . ILE A 1 239 ? 6.654 7.683 -1.965 1.00 87.31 239 ILE A CA 1
ATOM 1849 C C . ILE A 1 239 ? 6.798 7.220 -3.421 1.00 87.31 239 ILE A C 1
ATOM 18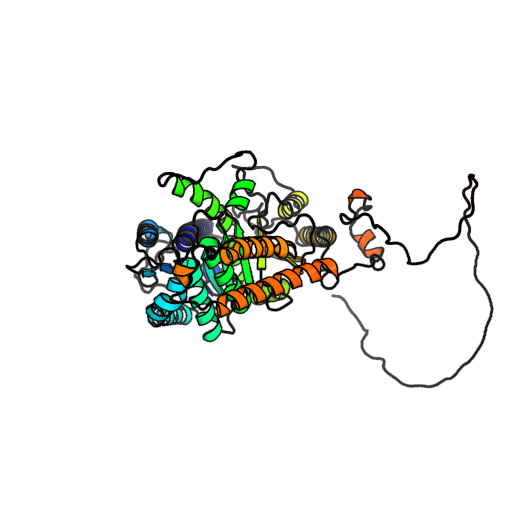51 O O . ILE A 1 239 ? 6.874 6.022 -3.685 1.00 87.31 239 ILE A O 1
ATOM 1855 N N . HIS A 1 240 ? 6.903 8.148 -4.375 1.00 81.88 240 HIS A N 1
ATOM 1856 C CA . HIS A 1 240 ? 7.169 7.814 -5.774 1.00 81.88 240 HIS A CA 1
ATOM 1857 C C . HIS A 1 240 ? 8.508 7.088 -5.953 1.00 81.88 240 HIS A C 1
ATOM 1859 O O . HIS A 1 240 ? 8.568 6.096 -6.679 1.00 81.88 240 HIS A O 1
ATOM 1865 N N . ASP A 1 241 ? 9.580 7.579 -5.323 1.00 81.00 241 ASP A N 1
ATOM 1866 C CA . ASP A 1 241 ? 10.914 6.973 -5.418 1.00 81.00 241 ASP A CA 1
ATOM 1867 C C . ASP A 1 241 ? 10.908 5.503 -4.973 1.00 81.00 241 ASP A C 1
ATOM 1869 O O . ASP A 1 241 ? 11.710 4.717 -5.473 1.00 81.00 241 ASP A O 1
ATOM 1873 N N . PHE A 1 242 ? 9.970 5.129 -4.097 1.00 86.12 242 PHE A N 1
ATOM 1874 C CA . PHE A 1 242 ? 9.672 3.745 -3.747 1.00 86.12 242 PHE A CA 1
ATOM 1875 C C . PHE A 1 242 ? 8.766 3.038 -4.773 1.00 86.12 242 PHE A C 1
ATOM 1877 O O . PHE A 1 242 ? 9.104 1.962 -5.267 1.00 86.12 242 PHE A O 1
ATOM 1884 N N . LEU A 1 243 ? 7.595 3.610 -5.082 1.00 86.00 243 LEU A N 1
ATOM 1885 C CA . LEU A 1 243 ? 6.559 2.947 -5.886 1.00 86.00 243 LEU A CA 1
ATOM 1886 C C . LEU A 1 243 ? 7.009 2.680 -7.321 1.00 86.00 243 LEU A C 1
ATOM 1888 O O . LEU A 1 243 ? 6.673 1.642 -7.890 1.00 86.00 243 LEU A O 1
ATOM 1892 N N . MET A 1 244 ? 7.775 3.599 -7.907 1.00 82.50 244 MET A N 1
ATOM 1893 C CA . MET A 1 244 ? 8.184 3.515 -9.302 1.00 82.50 244 MET A CA 1
ATOM 1894 C C . MET A 1 244 ? 9.046 2.267 -9.567 1.00 82.50 244 MET A C 1
ATOM 1896 O O . MET A 1 244 ? 8.609 1.433 -10.361 1.00 82.50 244 MET A O 1
ATOM 1900 N N . PRO A 1 245 ? 10.193 2.030 -8.892 1.00 79.44 245 PRO A N 1
ATOM 1901 C CA . PRO A 1 245 ? 10.960 0.793 -9.071 1.00 79.44 245 PRO A CA 1
ATOM 1902 C C . PRO A 1 245 ? 10.143 -0.480 -8.825 1.00 79.44 245 PRO A C 1
ATOM 1904 O O . PRO A 1 245 ? 10.263 -1.445 -9.582 1.00 79.44 245 PRO A O 1
ATOM 1907 N N . VAL A 1 246 ? 9.288 -0.472 -7.799 1.00 83.44 246 VAL A N 1
ATOM 1908 C CA . VAL A 1 246 ? 8.452 -1.616 -7.419 1.00 83.44 246 VAL A CA 1
ATOM 1909 C C . VAL A 1 246 ? 7.495 -1.986 -8.561 1.00 83.44 246 VAL A C 1
ATOM 1911 O O . VAL A 1 246 ? 7.559 -3.103 -9.074 1.00 83.44 246 VAL A O 1
ATOM 1914 N N . LEU A 1 247 ? 6.678 -1.048 -9.049 1.00 83.94 247 LEU A N 1
ATOM 1915 C CA . LEU A 1 247 ? 5.711 -1.302 -10.130 1.00 83.94 247 LEU A CA 1
ATOM 1916 C C . LEU A 1 247 ? 6.392 -1.573 -11.485 1.00 83.94 247 LEU A C 1
ATOM 1918 O O . LEU A 1 247 ? 5.927 -2.385 -12.292 1.00 83.94 247 LEU A O 1
ATOM 1922 N N . MET A 1 248 ? 7.538 -0.935 -11.729 1.00 79.31 248 MET A N 1
ATOM 1923 C CA . MET A 1 248 ? 8.354 -1.154 -12.921 1.00 79.31 248 MET A CA 1
ATOM 1924 C C . MET A 1 248 ? 8.892 -2.583 -13.012 1.00 79.31 248 MET A C 1
ATOM 1926 O O . MET A 1 248 ? 8.909 -3.175 -14.098 1.00 79.31 248 MET A O 1
ATOM 1930 N N . ILE A 1 249 ? 9.326 -3.151 -11.887 1.00 76.38 249 ILE A N 1
ATOM 1931 C CA . ILE A 1 249 ? 9.842 -4.517 -11.845 1.00 76.38 249 ILE A CA 1
ATOM 1932 C C . ILE A 1 249 ? 8.690 -5.520 -11.849 1.00 76.38 249 ILE A C 1
ATOM 1934 O O . ILE A 1 249 ? 8.758 -6.489 -12.601 1.00 76.38 249 ILE A O 1
ATOM 1938 N N . LEU A 1 250 ? 7.615 -5.266 -11.096 1.00 72.81 250 LEU A N 1
ATOM 1939 C CA . LEU A 1 250 ? 6.535 -6.237 -10.881 1.00 72.81 250 LEU A CA 1
ATOM 1940 C C . LEU A 1 250 ? 5.686 -6.574 -12.115 1.00 72.81 250 LEU A C 1
ATOM 1942 O O . LEU A 1 250 ? 4.994 -7.591 -12.152 1.00 72.81 250 LEU A O 1
ATOM 1946 N N . GLY A 1 251 ? 5.743 -5.753 -13.156 1.00 63.44 251 GLY A N 1
ATOM 1947 C CA . GLY A 1 251 ? 5.081 -6.082 -14.417 1.00 63.44 251 GLY A CA 1
ATOM 1948 C C . GLY A 1 251 ? 6.005 -6.662 -15.486 1.00 63.44 251 GLY A C 1
ATOM 1949 O O . GLY A 1 251 ? 5.550 -6.929 -16.597 1.00 63.44 251 GLY A O 1
ATOM 1950 N N . ASN A 1 252 ? 7.303 -6.840 -15.205 1.00 67.75 252 ASN A N 1
ATOM 1951 C CA . ASN A 1 252 ? 8.252 -7.324 -16.206 1.00 67.75 252 ASN A CA 1
ATOM 1952 C C . ASN A 1 252 ? 7.894 -8.753 -16.646 1.00 67.75 252 ASN A C 1
ATOM 1954 O O . ASN A 1 252 ? 7.818 -9.662 -15.818 1.00 67.75 252 ASN A O 1
ATOM 1958 N N . SER A 1 253 ? 7.681 -8.936 -17.951 1.00 61.28 253 SER A N 1
ATOM 1959 C CA . SER A 1 253 ? 7.284 -10.200 -18.581 1.00 61.28 253 SER A CA 1
ATOM 1960 C C . SER A 1 253 ? 8.399 -11.251 -18.556 1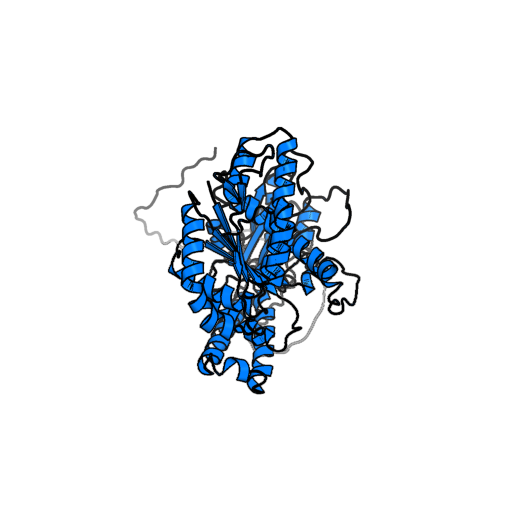.00 61.28 253 SER A C 1
ATOM 1962 O O . SER A 1 253 ? 8.117 -12.448 -18.583 1.00 61.28 253 SER A O 1
ATOM 1964 N N . LYS A 1 254 ? 9.661 -10.810 -18.462 1.00 64.81 254 LYS A N 1
ATOM 1965 C CA . LYS A 1 254 ? 10.849 -11.665 -18.605 1.00 64.81 254 LYS A CA 1
ATOM 1966 C C . LYS A 1 254 ? 11.094 -12.592 -17.420 1.00 64.81 254 LYS A C 1
ATOM 1968 O O . LYS A 1 254 ? 11.713 -13.638 -17.596 1.00 64.81 254 LYS A O 1
ATOM 1973 N N . TYR A 1 255 ? 10.633 -12.225 -16.226 1.00 66.00 255 TYR A N 1
ATOM 1974 C CA . TYR A 1 255 ? 10.845 -13.017 -15.019 1.00 66.00 255 TYR A CA 1
ATOM 1975 C C . TYR A 1 255 ? 9.503 -13.444 -14.420 1.00 66.00 255 TYR A C 1
ATOM 1977 O O . TYR A 1 255 ? 8.560 -12.665 -14.298 1.00 66.00 255 TYR A O 1
ATOM 1985 N N . ILE A 1 256 ? 9.399 -14.718 -14.041 1.00 62.00 256 ILE A N 1
ATOM 1986 C CA . ILE A 1 256 ? 8.214 -15.226 -13.337 1.00 62.00 256 ILE A CA 1
ATOM 1987 C C . ILE A 1 256 ? 8.246 -14.831 -11.852 1.00 62.00 256 ILE A C 1
ATOM 1989 O O . ILE A 1 256 ? 7.219 -14.666 -11.200 1.00 62.00 256 ILE A O 1
ATOM 1993 N N . SER A 1 257 ? 9.443 -14.608 -11.305 1.00 69.38 257 SER A N 1
ATOM 1994 C CA . SER A 1 257 ? 9.584 -14.068 -9.957 1.00 69.38 257 SER A CA 1
ATOM 1995 C C . SER A 1 257 ? 8.972 -12.677 -9.860 1.00 69.38 257 SER A C 1
ATOM 1997 O O . SER A 1 257 ? 8.362 -12.376 -8.846 1.00 69.38 257 SER A O 1
ATOM 1999 N N . SER A 1 258 ? 9.036 -11.858 -10.913 1.00 74.44 258 SER A N 1
ATOM 2000 C CA . SER A 1 258 ? 8.488 -10.506 -10.872 1.00 74.44 258 SER A CA 1
ATOM 2001 C C . SER A 1 258 ? 6.964 -10.435 -10.858 1.00 74.44 258 SER A C 1
ATOM 2003 O O . SER A 1 258 ? 6.453 -9.336 -10.786 1.00 74.44 258 SER A O 1
ATOM 2005 N N . HIS A 1 259 ? 6.202 -11.530 -10.885 1.00 81.94 259 HIS A N 1
ATOM 2006 C CA . HIS A 1 259 ? 4.750 -11.414 -10.736 1.00 81.94 259 HIS A CA 1
ATOM 2007 C C . HIS A 1 259 ? 4.346 -10.862 -9.360 1.00 81.94 259 HIS A C 1
ATOM 2009 O O . HIS A 1 259 ? 4.833 -11.324 -8.328 1.00 81.94 259 HIS A O 1
ATOM 2015 N N . ILE A 1 260 ? 3.385 -9.932 -9.350 1.00 86.69 260 ILE A N 1
ATOM 2016 C CA . ILE A 1 260 ? 2.745 -9.432 -8.127 1.00 86.69 260 ILE A CA 1
ATOM 2017 C C . ILE A 1 260 ? 2.207 -10.570 -7.241 1.00 86.69 260 ILE A C 1
ATOM 2019 O O . ILE A 1 260 ? 2.415 -10.530 -6.036 1.00 86.69 260 ILE A O 1
ATOM 2023 N N . ASP A 1 261 ? 1.619 -11.626 -7.810 1.00 87.06 261 ASP A N 1
ATOM 2024 C CA . ASP A 1 261 ? 1.112 -12.763 -7.026 1.00 87.06 261 ASP A CA 1
ATOM 2025 C C . ASP A 1 261 ? 2.236 -13.513 -6.311 1.00 87.06 261 ASP A C 1
ATOM 2027 O O . ASP A 1 261 ? 2.113 -13.874 -5.140 1.00 87.06 261 ASP A O 1
ATOM 2031 N N . THR A 1 262 ? 3.375 -13.686 -6.987 1.00 87.88 262 THR A N 1
ATOM 2032 C CA . THR A 1 262 ? 4.583 -14.262 -6.388 1.00 87.88 262 THR A CA 1
ATOM 2033 C C . THR A 1 262 ? 5.106 -13.366 -5.267 1.00 87.88 262 THR A C 1
ATOM 2035 O O . THR A 1 262 ? 5.525 -13.870 -4.225 1.00 87.88 262 THR A O 1
ATOM 2038 N N . LEU A 1 263 ? 5.065 -12.040 -5.438 1.00 88.69 263 LEU A N 1
ATOM 2039 C CA . LEU A 1 263 ? 5.442 -11.098 -4.386 1.00 88.69 263 LEU A CA 1
ATOM 2040 C C . LEU A 1 263 ? 4.532 -11.230 -3.160 1.00 88.69 263 LEU A C 1
ATOM 2042 O O . LEU A 1 263 ? 5.037 -11.404 -2.051 1.00 88.69 263 LEU A O 1
ATOM 2046 N N . VAL A 1 264 ? 3.215 -11.177 -3.363 1.00 89.25 264 VAL A N 1
ATOM 2047 C CA . VAL A 1 264 ? 2.218 -11.290 -2.292 1.00 89.25 264 VAL A CA 1
ATOM 2048 C C . VAL A 1 264 ? 2.377 -12.624 -1.571 1.00 89.25 264 VAL A C 1
ATOM 2050 O O . VAL A 1 264 ? 2.481 -12.641 -0.347 1.00 89.25 264 VAL A O 1
ATOM 2053 N N . SER A 1 265 ? 2.519 -13.731 -2.302 1.00 88.62 265 SER A N 1
ATOM 2054 C CA . SER A 1 265 ? 2.740 -15.051 -1.703 1.00 88.62 265 SER A CA 1
ATOM 2055 C C . SER A 1 265 ? 4.039 -15.141 -0.894 1.00 88.62 265 SER A C 1
ATOM 2057 O O . SER A 1 265 ? 4.099 -15.907 0.065 1.00 88.62 265 SER A O 1
ATOM 2059 N N . ASN A 1 266 ? 5.083 -14.394 -1.268 1.00 87.94 266 ASN A N 1
ATOM 2060 C CA . ASN A 1 266 ? 6.360 -14.388 -0.551 1.00 87.94 266 ASN A CA 1
ATOM 2061 C C . ASN A 1 266 ? 6.324 -13.531 0.723 1.00 87.94 266 ASN A C 1
ATOM 2063 O O . ASN A 1 266 ? 7.016 -13.852 1.688 1.00 87.94 266 ASN A O 1
ATOM 2067 N N . LEU A 1 267 ? 5.568 -12.432 0.713 1.00 87.56 267 LEU A N 1
ATOM 2068 C CA . LEU A 1 267 ? 5.532 -11.465 1.812 1.00 87.56 267 LEU A CA 1
ATOM 2069 C C . LEU A 1 267 ? 4.380 -11.687 2.785 1.00 87.56 267 LEU A C 1
ATOM 2071 O O . LEU A 1 267 ? 4.515 -11.364 3.961 1.00 87.56 267 LEU A O 1
ATOM 2075 N N . THR A 1 268 ? 3.261 -12.236 2.321 1.00 86.44 268 THR A N 1
ATOM 2076 C CA . THR A 1 268 ? 2.041 -12.443 3.112 1.00 86.44 268 THR A CA 1
ATOM 2077 C C . THR A 1 268 ? 1.740 -13.944 3.213 1.00 86.44 268 THR A C 1
ATOM 2079 O O . THR A 1 268 ? 0.896 -14.475 2.496 1.00 86.44 268 THR A O 1
ATOM 2082 N N 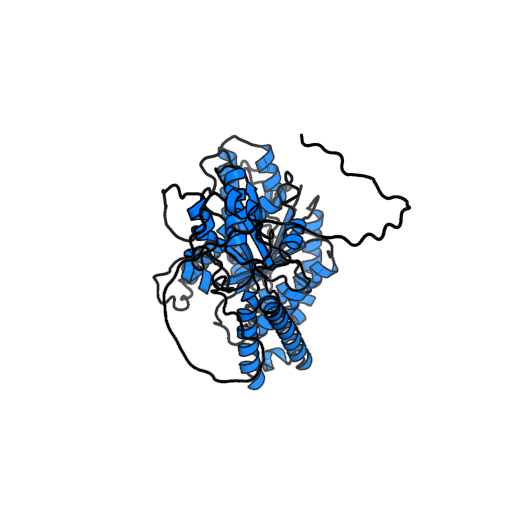. PRO A 1 269 ? 2.465 -14.683 4.076 1.00 79.75 269 PRO A N 1
ATOM 2083 C CA . PRO A 1 269 ? 2.307 -16.135 4.183 1.00 79.75 269 PRO A CA 1
ATOM 2084 C C . PRO A 1 269 ? 0.974 -16.545 4.824 1.00 79.75 269 PRO A C 1
ATOM 2086 O O . PRO A 1 269 ? 0.524 -17.672 4.626 1.00 79.75 269 PRO A O 1
ATOM 2089 N N . PHE A 1 270 ? 0.349 -15.645 5.590 1.00 85.56 270 PHE A N 1
ATOM 2090 C CA . PHE A 1 270 ? -0.923 -15.879 6.265 1.00 85.56 270 PHE A CA 1
ATOM 2091 C C . PHE A 1 270 ? -1.968 -14.852 5.811 1.00 85.56 270 PHE A C 1
ATOM 2093 O O . PHE A 1 270 ? -1.652 -13.658 5.736 1.00 85.56 270 PHE A O 1
ATOM 2100 N N . PRO A 1 271 ? -3.213 -15.281 5.539 1.00 82.31 271 PRO A N 1
ATOM 2101 C CA . PRO A 1 271 ? -4.289 -14.361 5.197 1.00 82.31 271 PRO A CA 1
ATOM 2102 C C . PRO A 1 271 ? -4.566 -13.409 6.368 1.00 82.31 271 PRO A C 1
ATOM 2104 O O . PRO A 1 271 ? -4.541 -13.811 7.529 1.00 82.31 271 PRO A O 1
ATOM 2107 N N . GLY A 1 272 ? -4.812 -12.135 6.063 1.00 82.62 272 GLY A N 1
ATOM 2108 C CA . GLY A 1 272 ? -5.071 -11.093 7.062 1.00 82.62 272 GLY A CA 1
ATOM 2109 C C . GLY A 1 272 ? -3.824 -10.457 7.693 1.00 82.62 272 GLY A C 1
ATOM 2110 O O . GLY A 1 272 ? -3.962 -9.435 8.360 1.00 82.62 272 GLY A O 1
ATOM 2111 N N . LEU A 1 273 ? -2.619 -10.996 7.455 1.00 90.12 273 LEU A N 1
ATOM 2112 C CA . LEU A 1 273 ? -1.339 -10.391 7.860 1.00 90.12 273 LEU A CA 1
ATOM 2113 C C . LEU A 1 273 ? -0.655 -9.722 6.660 1.00 90.12 273 LEU A C 1
ATOM 2115 O O . LEU A 1 273 ? 0.450 -10.089 6.251 1.00 90.12 273 LEU A O 1
ATOM 2119 N N . ASN A 1 274 ? -1.356 -8.762 6.062 1.00 92.50 274 ASN A N 1
ATOM 2120 C CA . ASN A 1 274 ? -1.020 -8.156 4.774 1.00 92.50 274 ASN A CA 1
ATOM 2121 C C . ASN A 1 274 ? -0.377 -6.761 4.873 1.00 92.50 274 ASN A C 1
ATOM 2123 O O . ASN A 1 274 ? -0.177 -6.118 3.844 1.00 92.50 274 ASN A O 1
ATOM 2127 N N . TYR A 1 275 ? -0.043 -6.292 6.078 1.00 93.50 275 TYR A N 1
ATOM 2128 C CA . TYR A 1 275 ? 0.572 -4.982 6.289 1.00 93.50 275 TYR A CA 1
ATOM 2129 C C . TYR A 1 275 ? 2.083 -5.027 6.101 1.00 93.50 275 TYR A C 1
ATOM 2131 O O . TYR A 1 275 ? 2.781 -5.794 6.758 1.00 93.50 275 TYR A O 1
ATOM 2139 N N . CYS A 1 276 ? 2.598 -4.173 5.229 1.00 92.25 276 CYS A N 1
ATOM 2140 C CA . CYS A 1 276 ? 4.010 -4.104 4.903 1.00 92.25 276 CYS A CA 1
ATOM 2141 C C . CYS A 1 276 ? 4.584 -2.704 5.127 1.00 92.25 276 CYS A C 1
ATOM 2143 O O . CYS A 1 276 ? 3.944 -1.680 4.880 1.00 92.25 276 CYS A O 1
ATOM 2145 N N . SER A 1 277 ? 5.838 -2.691 5.568 1.00 90.81 277 SER A N 1
ATOM 2146 C CA . SER A 1 277 ? 6.686 -1.517 5.715 1.00 90.81 277 SER A CA 1
ATOM 2147 C C . SER A 1 277 ? 7.422 -1.241 4.407 1.00 90.81 277 SER A C 1
ATOM 2149 O O . SER A 1 277 ? 7.994 -2.156 3.811 1.00 90.81 277 SER A O 1
ATOM 2151 N N . ALA A 1 278 ? 7.422 0.018 3.974 1.00 90.50 278 ALA A N 1
ATOM 2152 C CA . ALA A 1 278 ? 8.231 0.500 2.861 1.00 90.50 278 ALA A CA 1
ATOM 2153 C C . ALA A 1 278 ? 9.492 1.215 3.367 1.00 90.50 278 ALA A C 1
ATOM 2155 O O . ALA A 1 278 ? 9.434 1.998 4.316 1.00 90.50 278 ALA A O 1
ATOM 2156 N N . GLY A 1 279 ? 10.617 1.007 2.685 1.00 87.94 279 GLY A N 1
ATOM 2157 C CA . GLY A 1 279 ? 11.860 1.751 2.888 1.00 87.94 279 GLY A CA 1
ATOM 2158 C C . GLY A 1 279 ? 12.624 1.954 1.582 1.00 87.94 279 GLY A C 1
ATOM 2159 O O . GLY A 1 279 ? 12.458 1.183 0.637 1.00 87.94 279 GLY A O 1
ATOM 2160 N N . VAL A 1 280 ? 13.452 2.997 1.501 1.00 82.62 280 VAL A N 1
ATOM 2161 C CA . VAL A 1 280 ? 14.287 3.286 0.318 1.00 82.62 280 VAL A CA 1
ATOM 2162 C C . VAL A 1 280 ? 15.682 3.710 0.758 1.00 82.62 280 VAL A C 1
ATOM 2164 O O . VAL A 1 280 ? 15.842 4.656 1.524 1.00 82.62 280 VAL A O 1
ATOM 2167 N N . SER A 1 281 ? 16.719 3.044 0.249 1.00 72.38 281 SER A N 1
ATOM 2168 C CA . SER A 1 281 ? 18.096 3.474 0.489 1.00 72.38 281 SER A CA 1
ATOM 2169 C C . SER A 1 281 ? 18.365 4.815 -0.202 1.00 72.38 281 SER A C 1
ATOM 2171 O O . SER A 1 281 ? 17.963 5.028 -1.345 1.00 72.38 281 SER A O 1
ATOM 2173 N N . SER A 1 282 ? 19.080 5.714 0.481 1.00 64.31 282 SER A N 1
ATOM 2174 C CA . SER A 1 282 ? 19.418 7.059 -0.019 1.00 64.31 282 SER A CA 1
ATOM 2175 C C . SER A 1 282 ? 18.208 7.996 -0.217 1.00 64.31 282 SER A C 1
ATOM 2177 O O . SER A 1 282 ? 18.045 8.665 -1.243 1.00 64.31 282 SER A O 1
ATOM 2179 N N . LEU A 1 283 ? 17.330 8.062 0.790 1.00 58.72 283 LEU A N 1
ATOM 2180 C CA . LEU A 1 283 ? 16.334 9.127 0.914 1.00 58.72 283 LEU A CA 1
ATOM 2181 C C . LEU A 1 283 ? 16.993 10.362 1.522 1.00 58.72 283 LEU A C 1
ATOM 2183 O O . LEU A 1 283 ? 17.252 10.428 2.718 1.00 58.72 283 LEU A O 1
ATOM 2187 N N . GLY A 1 284 ? 17.267 11.341 0.673 1.00 46.62 284 GLY A N 1
ATOM 2188 C CA . GLY A 1 284 ? 17.995 12.535 1.067 1.00 46.62 284 GLY A CA 1
ATOM 2189 C C . GLY A 1 284 ? 19.462 12.384 0.716 1.00 46.62 284 GLY A C 1
ATOM 2190 O O . GLY A 1 284 ? 20.194 11.643 1.343 1.00 46.62 284 GLY A O 1
ATOM 2191 N N . PHE A 1 285 ? 19.860 13.039 -0.362 1.00 41.91 285 PHE A N 1
ATOM 2192 C CA . PHE A 1 285 ? 20.792 14.159 -0.369 1.00 41.91 285 PHE A CA 1
ATOM 2193 C C . PHE A 1 285 ? 20.826 14.651 -1.818 1.00 41.91 285 PHE A C 1
ATOM 2195 O O . PHE A 1 285 ? 20.812 13.862 -2.763 1.00 41.91 285 PHE A O 1
ATOM 2202 N N . LYS A 1 286 ? 20.836 15.974 -2.000 1.00 40.53 286 LYS A N 1
ATOM 2203 C CA . LYS A 1 286 ? 21.321 16.573 -3.246 1.00 40.53 286 LYS A CA 1
ATOM 2204 C C . LYS A 1 286 ? 22.615 15.853 -3.629 1.00 40.53 286 LYS A C 1
ATOM 2206 O O . LYS A 1 286 ? 23.523 15.830 -2.808 1.00 40.53 286 LYS A O 1
ATOM 2211 N N . GLU A 1 287 ? 22.666 15.283 -4.828 1.00 39.28 287 GLU A N 1
ATOM 2212 C CA . GLU A 1 287 ? 23.907 14.870 -5.489 1.00 39.28 287 GLU A CA 1
ATOM 2213 C C . GLU A 1 287 ? 24.949 14.203 -4.568 1.00 39.28 287 GLU A C 1
ATOM 2215 O O . GLU A 1 287 ? 26.061 14.708 -4.413 1.00 39.28 287 GLU A O 1
ATOM 2220 N N . VAL A 1 288 ? 24.651 13.048 -3.967 1.00 44.41 288 VAL A N 1
ATOM 2221 C CA . VAL A 1 288 ? 25.746 12.211 -3.449 1.00 44.41 288 VAL A CA 1
ATOM 2222 C C . VAL A 1 288 ? 26.373 11.499 -4.643 1.00 44.41 288 VAL A C 1
ATOM 2224 O O . VAL A 1 288 ? 26.029 10.376 -4.982 1.00 44.41 288 VAL A O 1
ATOM 2227 N N . LYS A 1 289 ? 27.289 12.211 -5.309 1.00 47.03 289 LYS A N 1
ATOM 2228 C CA . LYS A 1 289 ? 28.189 11.738 -6.378 1.00 47.03 289 LYS A CA 1
ATOM 2229 C C . LYS A 1 289 ? 29.280 10.786 -5.852 1.00 47.03 289 LYS A C 1
ATOM 2231 O O . LYS A 1 289 ? 30.413 10.837 -6.323 1.00 47.03 289 LYS A O 1
ATOM 2236 N N . SER A 1 290 ? 28.999 9.967 -4.842 1.00 51.38 290 SER A N 1
ATOM 2237 C CA . SER A 1 290 ? 29.948 8.947 -4.389 1.00 51.38 290 SER A CA 1
ATOM 2238 C C . SER A 1 290 ? 29.413 7.578 -4.756 1.00 51.38 290 SER A C 1
ATOM 2240 O O . SER A 1 290 ? 28.318 7.238 -4.316 1.00 51.38 290 SER A O 1
ATOM 2242 N N . ASP A 1 291 ? 30.199 6.804 -5.505 1.00 61.53 291 ASP A N 1
ATOM 2243 C CA . ASP A 1 291 ? 29.967 5.380 -5.734 1.00 61.53 291 ASP A CA 1
ATOM 2244 C C . ASP A 1 291 ? 29.823 4.659 -4.384 1.00 61.53 291 ASP A C 1
ATOM 2246 O O . ASP A 1 291 ? 30.814 4.299 -3.743 1.00 61.53 291 ASP A O 1
ATOM 2250 N N . LEU A 1 292 ? 28.585 4.488 -3.915 1.00 68.31 292 LEU A N 1
ATOM 2251 C CA . LEU A 1 292 ? 28.302 3.720 -2.711 1.00 68.31 292 LEU A CA 1
ATOM 2252 C C . LEU A 1 292 ? 28.617 2.253 -2.998 1.00 68.31 292 LEU A C 1
ATOM 2254 O O . LEU A 1 292 ? 28.274 1.709 -4.052 1.00 68.31 292 LEU A O 1
ATOM 2258 N N . THR A 1 293 ? 29.274 1.587 -2.051 1.00 75.19 293 THR A N 1
ATOM 2259 C CA . THR A 1 293 ? 29.511 0.148 -2.186 1.00 75.19 293 THR A CA 1
ATOM 2260 C C . THR A 1 293 ? 28.201 -0.614 -2.009 1.00 75.19 293 THR A C 1
ATOM 2262 O O . THR A 1 293 ? 27.288 -0.165 -1.311 1.00 75.19 293 THR A O 1
ATOM 2265 N N . ILE A 1 294 ? 28.106 -1.807 -2.602 1.00 77.25 294 ILE A N 1
ATOM 2266 C CA . ILE A 1 294 ? 26.912 -2.652 -2.471 1.00 77.25 294 ILE A CA 1
ATOM 2267 C C . ILE A 1 294 ? 26.555 -2.913 -0.998 1.00 77.25 294 ILE A C 1
ATOM 2269 O O . ILE A 1 294 ? 25.387 -2.853 -0.622 1.00 77.25 294 ILE A O 1
ATOM 2273 N N . ASP A 1 295 ? 27.566 -3.111 -0.148 1.00 77.31 295 ASP A N 1
ATOM 2274 C CA . ASP A 1 295 ? 27.408 -3.317 1.293 1.00 77.31 295 ASP A CA 1
ATOM 2275 C C . ASP A 1 295 ? 26.768 -2.090 1.959 1.00 77.31 295 ASP A C 1
ATOM 2277 O O . ASP A 1 295 ? 25.882 -2.244 2.796 1.00 77.31 295 ASP A O 1
ATOM 2281 N N . GLN A 1 296 ? 27.162 -0.873 1.565 1.00 78.81 296 GLN A N 1
ATOM 2282 C CA . GLN A 1 296 ? 26.590 0.367 2.097 1.00 78.81 296 GLN A CA 1
ATOM 2283 C C . GLN A 1 296 ? 25.132 0.549 1.676 1.00 78.81 296 GLN A C 1
ATOM 2285 O O . GLN A 1 296 ? 24.307 0.878 2.524 1.00 78.81 296 GLN A O 1
ATOM 2290 N N . ILE A 1 297 ? 24.800 0.288 0.408 1.00 78.62 297 ILE A N 1
ATOM 2291 C CA . ILE A 1 297 ? 23.427 0.401 -0.111 1.00 78.62 297 ILE A CA 1
ATOM 2292 C C . ILE A 1 297 ? 22.499 -0.564 0.637 1.00 78.62 297 ILE A C 1
ATOM 2294 O O . ILE A 1 297 ? 21.468 -0.159 1.173 1.00 78.62 297 ILE A O 1
ATOM 2298 N N . PHE A 1 298 ? 22.894 -1.837 0.732 1.00 79.25 298 PHE A N 1
ATOM 2299 C CA . PHE A 1 298 ? 22.120 -2.876 1.418 1.00 79.25 298 PHE A CA 1
ATOM 2300 C C . PHE A 1 298 ? 22.002 -2.611 2.922 1.00 79.25 298 PHE A C 1
ATOM 2302 O O . PHE A 1 298 ? 20.955 -2.862 3.518 1.00 79.25 298 PHE A O 1
ATOM 2309 N N . TRP A 1 299 ? 23.056 -2.079 3.543 1.00 79.38 299 TRP A N 1
ATOM 2310 C CA . TRP A 1 299 ? 23.029 -1.729 4.957 1.00 79.38 299 TRP A CA 1
ATOM 2311 C C . TRP A 1 299 ? 22.114 -0.534 5.231 1.00 79.38 299 TRP A C 1
ATOM 2313 O O . TRP A 1 299 ? 21.296 -0.622 6.144 1.00 79.38 299 TRP A O 1
ATOM 2323 N N . GLN A 1 300 ? 22.194 0.532 4.423 1.00 78.62 300 GLN A N 1
ATOM 2324 C CA . GLN A 1 300 ? 21.316 1.706 4.511 1.00 78.62 300 GLN A CA 1
ATOM 2325 C C . GLN A 1 300 ? 19.846 1.331 4.334 1.00 78.62 300 GLN A C 1
ATOM 2327 O O . GLN A 1 300 ? 18.998 1.824 5.069 1.00 78.62 300 GLN A O 1
ATOM 2332 N N . ALA A 1 301 ? 19.543 0.427 3.404 1.00 76.88 301 ALA A N 1
ATOM 2333 C CA . ALA A 1 301 ? 18.181 -0.017 3.124 1.00 76.88 301 ALA A CA 1
ATOM 2334 C C . ALA A 1 301 ? 17.468 -0.643 4.343 1.00 76.88 301 ALA A C 1
ATOM 2336 O O . ALA A 1 301 ? 16.244 -0.644 4.407 1.00 76.88 301 ALA A O 1
ATOM 2337 N N . MET A 1 302 ? 18.229 -1.168 5.310 1.00 75.81 302 MET A N 1
ATOM 2338 C CA . MET A 1 302 ? 17.712 -1.818 6.523 1.00 75.81 302 MET A CA 1
ATOM 2339 C C . MET A 1 302 ? 17.812 -0.946 7.777 1.00 75.81 302 MET A C 1
ATOM 2341 O O . MET A 1 302 ? 17.541 -1.413 8.884 1.00 75.81 302 MET A O 1
ATOM 2345 N N . GLN A 1 303 ? 18.252 0.302 7.644 1.00 77.75 303 GLN A N 1
ATOM 2346 C CA . GLN A 1 303 ? 18.314 1.218 8.772 1.00 77.75 303 GLN A CA 1
ATOM 2347 C C . GLN A 1 303 ? 16.960 1.883 9.030 1.00 77.75 303 GLN A C 1
ATOM 2349 O O . GLN A 1 303 ? 16.178 2.132 8.124 1.00 77.75 303 GLN A O 1
ATOM 2354 N N . ASN A 1 304 ? 16.704 2.270 10.279 1.00 72.00 304 ASN A N 1
ATOM 2355 C CA . ASN A 1 304 ? 15.459 2.969 10.616 1.00 72.00 304 ASN A CA 1
ATOM 2356 C C . ASN A 1 304 ? 15.349 4.363 9.978 1.00 72.00 304 ASN A C 1
ATOM 2358 O O . ASN A 1 304 ? 14.247 4.866 9.814 1.00 72.00 304 ASN A O 1
ATOM 2362 N N . ASN A 1 305 ? 16.475 4.981 9.613 1.00 72.69 305 ASN A N 1
ATOM 2363 C CA . ASN A 1 305 ? 16.520 6.287 8.951 1.00 72.69 305 ASN A CA 1
ATOM 2364 C C . ASN A 1 305 ? 16.205 6.215 7.446 1.00 72.69 305 ASN A C 1
ATOM 2366 O O . ASN A 1 305 ? 16.375 7.215 6.761 1.00 72.69 305 ASN A O 1
ATOM 2370 N N . THR A 1 306 ? 15.788 5.062 6.920 1.00 77.62 306 THR A N 1
ATOM 2371 C CA . THR A 1 306 ? 15.358 4.897 5.522 1.00 77.62 306 THR A CA 1
ATOM 2372 C C . THR A 1 306 ? 13.939 4.339 5.399 1.00 77.62 306 THR A C 1
ATOM 2374 O O . THR A 1 306 ? 13.454 4.124 4.286 1.00 77.62 306 THR A O 1
ATOM 2377 N N . ILE A 1 307 ? 13.255 4.126 6.528 1.00 84.00 307 ILE A N 1
ATOM 2378 C CA . ILE A 1 307 ? 11.886 3.613 6.582 1.00 84.00 307 ILE A CA 1
ATOM 2379 C C . ILE A 1 307 ? 10.902 4.761 6.338 1.00 84.00 307 ILE A C 1
ATOM 2381 O O . ILE A 1 307 ? 10.922 5.776 7.025 1.00 84.00 307 ILE A O 1
ATOM 2385 N N . LEU A 1 308 ? 10.014 4.571 5.364 1.00 85.19 308 LEU A N 1
ATOM 2386 C CA . LEU A 1 308 ? 8.957 5.515 4.990 1.00 85.19 308 LEU A CA 1
ATOM 2387 C C . LEU A 1 308 ? 7.628 5.219 5.705 1.00 85.19 308 LEU A C 1
ATOM 2389 O O . LEU A 1 308 ? 6.657 5.953 5.536 1.00 85.19 308 LEU A O 1
ATOM 2393 N N . SER A 1 309 ? 7.551 4.111 6.439 1.00 85.62 309 SER A N 1
ATOM 2394 C CA . SER A 1 309 ? 6.339 3.617 7.089 1.00 85.62 309 SER A CA 1
ATOM 2395 C C . SER A 1 309 ? 6.325 3.932 8.593 1.00 85.62 309 SER A C 1
ATOM 2397 O O . SER A 1 309 ? 7.384 4.107 9.196 1.00 85.62 309 SER A O 1
ATOM 2399 N N . PRO A 1 310 ? 5.148 3.907 9.248 1.00 82.00 310 PRO A N 1
ATOM 2400 C CA . PRO A 1 310 ? 5.064 4.025 10.705 1.00 82.00 310 PRO A CA 1
ATOM 2401 C C . PRO A 1 310 ? 5.596 2.782 11.455 1.00 82.00 310 PRO A C 1
ATOM 2403 O O . PRO A 1 310 ? 5.575 2.743 12.686 1.00 82.00 310 PRO A O 1
ATOM 2406 N N . ILE A 1 311 ? 6.026 1.736 10.742 1.00 81.81 311 ILE A N 1
ATOM 2407 C CA . ILE A 1 311 ? 6.450 0.451 11.303 1.00 81.81 311 ILE A CA 1
ATOM 2408 C C . ILE A 1 311 ? 7.963 0.486 11.530 1.00 81.81 311 ILE A C 1
ATOM 2410 O O . ILE A 1 311 ? 8.742 0.518 10.583 1.00 81.81 311 ILE A O 1
ATOM 2414 N N . SER A 1 312 ? 8.399 0.438 12.789 1.00 74.38 312 SER A N 1
ATOM 2415 C CA . SER A 1 312 ? 9.831 0.397 13.112 1.00 74.38 312 SER A CA 1
ATOM 2416 C C . SER A 1 312 ? 10.425 -1.002 12.921 1.00 74.38 312 SER A C 1
ATOM 2418 O O . SER A 1 312 ? 9.907 -1.969 13.472 1.00 74.38 312 SER A O 1
ATOM 2420 N N . ASN A 1 313 ? 11.576 -1.119 12.253 1.00 69.19 313 ASN A N 1
ATOM 2421 C CA . ASN A 1 313 ? 12.249 -2.412 12.038 1.00 69.19 313 ASN A CA 1
ATOM 2422 C C . ASN A 1 313 ? 13.281 -2.758 13.132 1.00 69.19 313 ASN A C 1
ATOM 2424 O O . ASN A 1 313 ? 14.009 -3.740 13.027 1.00 69.19 313 ASN A O 1
ATOM 2428 N N . ALA A 1 314 ? 13.396 -1.952 14.193 1.00 61.31 314 ALA A N 1
ATOM 2429 C CA . ALA A 1 314 ? 14.589 -1.943 15.040 1.00 61.31 314 ALA A CA 1
ATOM 2430 C C . ALA A 1 314 ? 14.831 -3.212 15.889 1.00 61.31 314 ALA A C 1
ATOM 2432 O O . ALA A 1 314 ? 15.948 -3.380 16.387 1.00 61.31 314 ALA A O 1
ATOM 2433 N N . LYS A 1 315 ? 13.807 -4.042 16.164 1.00 62.72 315 LYS A N 1
ATOM 2434 C CA . LYS A 1 315 ? 13.867 -5.079 17.226 1.00 62.72 315 LYS A CA 1
ATOM 2435 C C . LYS A 1 315 ? 12.971 -6.313 17.023 1.00 62.72 315 LYS A C 1
ATOM 2437 O O . LYS A 1 315 ? 12.810 -7.089 17.966 1.00 62.72 315 LYS A O 1
ATOM 2442 N N . SER A 1 316 ? 12.397 -6.486 15.844 1.00 72.94 316 SER A N 1
ATOM 2443 C CA . SER A 1 316 ? 11.300 -7.420 15.582 1.00 72.94 316 SER A CA 1
ATOM 2444 C C . SER A 1 316 ? 11.639 -8.377 14.442 1.00 72.94 316 SER A C 1
ATOM 2446 O O . SER A 1 316 ? 12.516 -8.101 13.627 1.00 72.94 316 SER A O 1
ATOM 2448 N N . HIS A 1 317 ? 10.930 -9.504 14.387 1.00 82.75 317 HIS A N 1
ATOM 2449 C CA . HIS A 1 317 ? 11.126 -10.512 13.349 1.00 82.75 317 HIS A CA 1
ATOM 2450 C C . HIS A 1 317 ? 10.319 -10.158 12.091 1.00 82.75 317 HIS A C 1
ATOM 2452 O O . HIS A 1 317 ? 9.140 -9.796 12.177 1.00 82.75 317 HIS A O 1
ATOM 2458 N N . SER A 1 318 ? 10.936 -10.326 10.924 1.00 85.75 318 SER A N 1
ATOM 2459 C CA . SER A 1 318 ? 10.268 -10.185 9.628 1.00 85.75 318 SER A CA 1
ATOM 2460 C C . SER A 1 318 ? 9.654 -11.511 9.169 1.00 85.75 318 SER A C 1
ATOM 2462 O O . SER A 1 318 ? 10.280 -12.574 9.249 1.00 85.75 318 SER A O 1
ATOM 2464 N N . LEU A 1 319 ? 8.428 -11.445 8.645 1.00 86.88 319 LEU A N 1
ATOM 2465 C CA . LEU A 1 319 ? 7.727 -12.549 7.980 1.00 86.88 319 LEU A CA 1
ATOM 2466 C C . LEU A 1 319 ? 8.324 -12.826 6.595 1.00 86.88 319 LEU A C 1
ATOM 2468 O O . LEU A 1 319 ? 8.463 -13.984 6.194 1.00 86.88 319 LEU A O 1
ATOM 2472 N N . GLY A 1 320 ? 8.703 -11.766 5.881 1.00 87.81 320 GLY A N 1
ATOM 2473 C CA . GLY A 1 320 ? 9.292 -11.811 4.548 1.00 87.81 320 GLY A CA 1
ATOM 2474 C C . GLY A 1 320 ? 9.797 -10.430 4.138 1.00 87.81 320 GLY A C 1
ATOM 2475 O O . GLY A 1 320 ? 9.219 -9.420 4.531 1.00 87.81 320 GLY A O 1
ATOM 2476 N N . ILE A 1 321 ? 10.870 -10.398 3.347 1.00 88.94 321 ILE A N 1
ATOM 2477 C CA . ILE A 1 321 ? 11.496 -9.165 2.860 1.00 88.94 321 ILE A CA 1
ATOM 2478 C C . ILE A 1 321 ? 11.662 -9.269 1.347 1.00 88.94 321 ILE A C 1
ATOM 2480 O O . ILE A 1 321 ? 12.198 -10.249 0.833 1.00 88.94 321 ILE A O 1
ATOM 2484 N N . ALA A 1 322 ? 11.260 -8.233 0.625 1.00 88.94 322 ALA A N 1
ATOM 2485 C CA . ALA A 1 322 ? 11.465 -8.085 -0.804 1.00 88.94 322 ALA A CA 1
ATOM 2486 C C . ALA A 1 322 ? 12.327 -6.852 -1.071 1.00 88.94 322 ALA A C 1
ATOM 2488 O O . ALA A 1 322 ? 12.028 -5.759 -0.596 1.00 88.94 322 ALA A O 1
ATOM 2489 N N . LEU A 1 323 ? 13.397 -7.032 -1.839 1.00 87.88 323 LEU A N 1
ATOM 2490 C CA . LEU A 1 323 ? 14.307 -5.958 -2.221 1.00 87.88 323 LEU A CA 1
ATOM 2491 C C . LEU A 1 323 ? 14.159 -5.687 -3.713 1.00 87.88 323 LEU A C 1
ATOM 2493 O O . LEU A 1 323 ? 14.314 -6.600 -4.524 1.00 87.88 323 LEU A O 1
ATOM 2497 N N . PHE A 1 324 ? 13.883 -4.436 -4.058 1.00 84.06 324 PHE A N 1
ATOM 2498 C CA . PHE A 1 324 ? 13.690 -3.960 -5.420 1.00 84.06 324 PHE A CA 1
ATOM 2499 C C . PHE A 1 324 ? 14.762 -2.944 -5.776 1.00 84.06 324 PHE A C 1
ATOM 2501 O O . PHE A 1 324 ? 15.095 -2.080 -4.971 1.00 84.06 324 PHE A O 1
ATOM 2508 N N . GLY A 1 325 ? 15.279 -2.996 -6.995 1.00 76.19 325 GLY A N 1
ATOM 2509 C CA . GLY A 1 325 ? 16.242 -1.998 -7.440 1.00 76.19 325 GLY A CA 1
ATOM 2510 C C . GLY A 1 325 ? 16.840 -2.299 -8.802 1.00 76.19 325 GLY A C 1
ATOM 2511 O O . GLY A 1 325 ? 16.631 -3.364 -9.389 1.00 76.19 325 GLY A O 1
ATOM 2512 N N . ALA A 1 326 ? 17.607 -1.339 -9.297 1.00 68.88 326 ALA A N 1
ATOM 2513 C CA . ALA A 1 326 ? 18.510 -1.535 -10.416 1.00 68.88 326 ALA A CA 1
ATOM 2514 C C . ALA A 1 326 ? 19.932 -1.533 -9.863 1.00 68.88 326 ALA A C 1
ATOM 2516 O O . ALA A 1 326 ? 20.313 -0.619 -9.139 1.00 68.88 326 ALA A O 1
ATOM 2517 N N . THR A 1 327 ? 20.709 -2.569 -10.168 1.00 65.50 327 THR A N 1
ATOM 2518 C CA . THR A 1 327 ? 22.087 -2.667 -9.681 1.00 65.50 327 THR A CA 1
ATOM 2519 C C . THR A 1 327 ? 23.036 -2.909 -10.838 1.00 65.50 327 THR A C 1
ATOM 2521 O O . THR A 1 327 ? 22.806 -3.809 -11.646 1.00 65.50 327 THR A O 1
ATOM 2524 N N . LYS A 1 328 ? 24.150 -2.170 -10.850 1.00 65.81 328 LYS A N 1
ATOM 2525 C CA . LYS A 1 328 ? 25.329 -2.461 -11.686 1.00 65.81 328 LYS A CA 1
ATOM 2526 C C . LYS A 1 328 ? 26.121 -3.690 -11.212 1.00 65.81 328 LYS A C 1
ATOM 2528 O O . LYS A 1 328 ? 27.004 -4.177 -11.908 1.00 65.81 328 LYS A O 1
ATOM 2533 N N . PHE A 1 329 ? 25.816 -4.175 -10.009 1.00 70.38 329 PHE A N 1
ATOM 2534 C CA . PHE A 1 329 ? 26.541 -5.248 -9.337 1.00 70.38 329 PHE A CA 1
ATOM 2535 C C . PHE A 1 329 ? 26.196 -6.641 -9.871 1.00 70.38 329 PHE A C 1
ATOM 2537 O O . PHE A 1 329 ? 25.103 -6.888 -10.383 1.00 70.38 329 PHE A O 1
ATOM 2544 N N . SER A 1 330 ? 27.133 -7.577 -9.701 1.00 74.19 330 SER A N 1
ATOM 2545 C CA . SER A 1 330 ? 26.943 -8.969 -10.107 1.00 74.19 330 SER A CA 1
ATOM 2546 C C . SER A 1 330 ? 25.880 -9.657 -9.249 1.00 74.19 330 SER A C 1
ATOM 2548 O O . SER A 1 330 ? 25.873 -9.523 -8.024 1.00 74.19 330 SER A O 1
ATOM 2550 N N . ASN A 1 331 ? 25.044 -10.500 -9.867 1.00 76.62 331 ASN A N 1
ATOM 2551 C CA . ASN A 1 331 ? 24.031 -11.306 -9.169 1.00 76.62 331 ASN A CA 1
ATOM 2552 C C . ASN A 1 331 ? 24.605 -12.098 -7.979 1.00 76.62 331 ASN A C 1
ATOM 2554 O O . ASN A 1 331 ? 23.909 -12.320 -6.986 1.00 76.62 331 ASN A O 1
ATOM 2558 N N . ARG A 1 332 ? 25.879 -12.511 -8.054 1.00 78.69 332 ARG A N 1
ATOM 2559 C CA . ARG A 1 332 ? 26.564 -13.221 -6.966 1.00 78.69 332 ARG A CA 1
ATOM 2560 C C . ARG A 1 332 ? 26.764 -12.336 -5.735 1.00 78.69 332 ARG A C 1
ATOM 2562 O O . ARG A 1 332 ? 26.515 -12.788 -4.620 1.00 78.69 332 ARG A O 1
ATOM 2569 N N . GLU A 1 333 ? 27.213 -11.102 -5.932 1.00 78.56 333 GLU A N 1
ATOM 2570 C CA . GLU A 1 333 ? 27.474 -10.150 -4.846 1.00 78.56 333 GLU A CA 1
ATOM 2571 C C . GLU A 1 333 ? 26.172 -9.763 -4.156 1.00 78.56 333 GLU A C 1
ATOM 2573 O O . GLU A 1 333 ? 26.075 -9.828 -2.931 1.00 78.56 333 GLU A O 1
ATOM 2578 N N . VAL A 1 334 ? 25.139 -9.474 -4.948 1.00 79.75 334 VAL A N 1
ATOM 2579 C CA . VAL A 1 334 ? 23.804 -9.164 -4.439 1.00 79.75 334 VAL A CA 1
ATOM 2580 C C . VAL A 1 334 ? 23.233 -10.338 -3.630 1.00 79.75 334 VAL A C 1
ATOM 2582 O O . VAL A 1 334 ? 22.748 -10.148 -2.515 1.00 79.75 334 VAL A O 1
ATOM 2585 N N . SER A 1 335 ? 23.320 -11.568 -4.146 1.00 80.81 335 SER A N 1
ATOM 2586 C CA . SER A 1 335 ? 22.805 -12.759 -3.447 1.00 80.81 335 SER A CA 1
ATOM 2587 C C . SER A 1 335 ? 23.516 -12.998 -2.111 1.00 80.81 335 SER A C 1
ATOM 2589 O O . SER A 1 335 ? 22.894 -13.394 -1.120 1.00 80.81 335 SER A O 1
ATOM 2591 N N . MET A 1 336 ? 24.820 -12.714 -2.057 1.00 81.56 336 MET A N 1
ATOM 2592 C CA . MET A 1 336 ? 25.588 -12.766 -0.816 1.00 81.56 336 MET A CA 1
ATOM 2593 C C . MET A 1 336 ? 25.103 -11.707 0.186 1.00 81.56 336 MET A C 1
ATOM 2595 O O . MET A 1 336 ? 24.907 -12.039 1.355 1.00 81.56 336 MET A O 1
ATOM 2599 N N . GLN A 1 337 ? 24.833 -10.470 -0.255 1.00 81.00 337 GLN A N 1
ATOM 2600 C CA . GLN A 1 337 ? 24.275 -9.433 0.624 1.00 81.00 337 GLN A CA 1
ATOM 2601 C C . GLN A 1 337 ? 22.868 -9.767 1.118 1.00 81.00 337 GLN A C 1
ATOM 2603 O O . GLN A 1 337 ? 22.583 -9.592 2.299 1.00 81.00 337 GLN A O 1
ATOM 2608 N N . ALA A 1 338 ? 22.002 -10.316 0.266 1.00 80.81 338 ALA A N 1
ATOM 2609 C CA . ALA A 1 338 ? 20.668 -10.749 0.680 1.00 80.81 338 ALA A CA 1
ATOM 2610 C C . ALA A 1 338 ? 20.727 -11.812 1.784 1.00 80.81 338 ALA A C 1
ATOM 2612 O O . ALA A 1 338 ? 19.974 -11.746 2.754 1.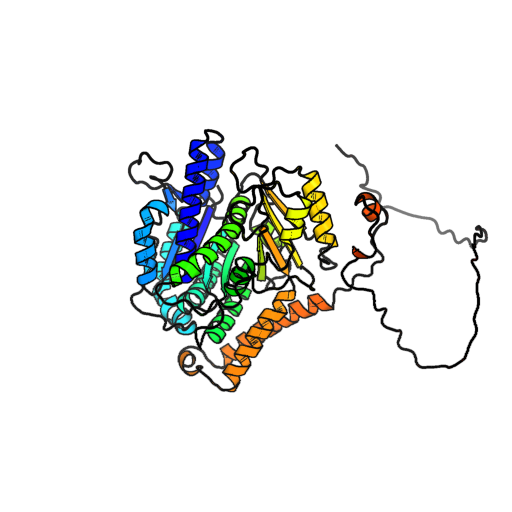00 80.81 338 ALA A O 1
ATOM 2613 N N . THR A 1 339 ? 21.674 -12.747 1.681 1.00 79.12 339 THR A N 1
ATOM 2614 C CA . THR A 1 339 ? 21.902 -13.766 2.717 1.00 79.12 339 THR A CA 1
ATOM 2615 C C . THR A 1 339 ? 22.385 -13.133 4.027 1.00 79.12 339 THR A C 1
ATOM 2617 O O . THR A 1 339 ? 21.953 -13.536 5.106 1.00 79.12 339 THR A O 1
ATOM 2620 N N . ARG A 1 340 ? 23.240 -12.102 3.955 1.00 81.19 340 ARG A N 1
ATOM 2621 C CA . ARG A 1 340 ? 23.685 -11.340 5.135 1.00 81.19 340 ARG A CA 1
ATOM 2622 C C . ARG A 1 340 ? 22.536 -10.573 5.792 1.00 81.19 340 ARG A C 1
ATOM 2624 O O . ARG A 1 340 ? 22.431 -10.595 7.014 1.00 81.19 340 ARG A O 1
ATOM 2631 N N . ILE A 1 341 ? 21.658 -9.945 5.006 1.00 78.19 341 ILE A N 1
ATOM 2632 C CA . ILE A 1 341 ? 20.451 -9.280 5.522 1.00 78.19 341 ILE A CA 1
ATOM 2633 C C . ILE A 1 341 ? 19.536 -10.291 6.212 1.00 78.19 341 ILE A C 1
ATOM 2635 O O . ILE A 1 341 ? 19.113 -10.043 7.338 1.00 78.19 341 ILE A O 1
ATOM 2639 N N . ALA A 1 342 ? 19.282 -11.443 5.583 1.00 76.31 342 ALA A N 1
ATOM 2640 C CA . ALA A 1 342 ? 18.457 -12.499 6.170 1.00 76.31 342 ALA A CA 1
ATOM 2641 C C . ALA A 1 342 ? 19.005 -12.966 7.529 1.00 76.31 342 ALA A C 1
ATOM 2643 O O . ALA A 1 342 ? 18.244 -13.203 8.462 1.00 76.31 342 ALA A O 1
ATOM 2644 N N . PHE A 1 343 ? 20.332 -13.062 7.653 1.00 74.00 343 PHE A N 1
ATOM 2645 C CA . PHE A 1 343 ? 20.989 -13.423 8.907 1.00 74.00 343 PHE A CA 1
ATOM 2646 C C . PHE A 1 343 ? 20.890 -12.318 9.972 1.00 74.00 343 PHE A C 1
ATOM 2648 O O . PHE A 1 343 ? 20.717 -12.616 11.150 1.00 74.00 343 PHE A O 1
ATOM 2655 N N . LYS A 1 344 ? 20.988 -11.046 9.569 1.00 75.44 344 LYS A N 1
ATOM 2656 C CA . LYS A 1 344 ? 20.987 -9.895 10.484 1.00 75.44 344 LYS A CA 1
ATOM 2657 C C . LYS A 1 344 ? 19.592 -9.532 11.008 1.00 75.44 344 LYS A C 1
ATOM 2659 O O . LYS A 1 344 ? 19.482 -9.140 12.166 1.00 75.44 344 LYS A O 1
ATOM 2664 N N . ASN A 1 345 ? 18.553 -9.662 10.181 1.00 70.38 345 ASN A N 1
ATOM 2665 C CA . ASN A 1 345 ? 17.180 -9.246 10.506 1.00 70.38 345 ASN A CA 1
ATOM 2666 C C . ASN A 1 345 ? 16.377 -10.281 11.315 1.00 70.38 345 ASN A C 1
ATOM 2668 O O . ASN A 1 345 ? 15.173 -10.110 11.461 1.00 70.38 345 ASN A O 1
ATOM 2672 N N . ASP A 1 346 ? 17.029 -11.333 11.826 1.00 71.81 346 ASP A N 1
ATOM 2673 C CA . ASP A 1 346 ? 16.422 -12.391 12.652 1.00 71.81 346 ASP A CA 1
ATOM 2674 C C . ASP A 1 346 ? 15.051 -12.837 12.101 1.00 71.81 346 ASP A C 1
ATOM 2676 O O . ASP A 1 346 ? 13.991 -12.608 12.682 1.00 71.81 346 ASP A O 1
ATOM 2680 N N . MET A 1 347 ? 15.066 -13.406 10.892 1.00 78.06 347 MET A N 1
ATOM 2681 C CA . MET A 1 347 ? 13.851 -13.881 10.222 1.00 78.06 347 MET A CA 1
ATOM 2682 C C . MET A 1 347 ? 13.128 -14.938 11.067 1.00 78.06 347 MET A C 1
ATOM 2684 O O . MET A 1 347 ? 13.760 -15.744 11.758 1.00 78.06 347 MET A O 1
ATOM 2688 N N . LEU A 1 348 ? 11.799 -15.018 10.938 1.00 78.06 348 LEU A N 1
ATOM 2689 C CA . LEU A 1 348 ? 11.026 -16.068 11.607 1.00 78.06 348 LEU A CA 1
ATOM 2690 C C . LEU A 1 348 ? 11.542 -17.470 11.244 1.00 78.06 348 LEU A C 1
ATOM 2692 O O . LEU A 1 348 ? 11.915 -17.757 10.105 1.00 78.06 348 LEU A O 1
ATOM 2696 N N . SER A 1 349 ? 11.528 -18.378 12.224 1.00 73.38 349 SER A N 1
ATOM 2697 C CA . SER A 1 349 ? 12.190 -19.687 12.125 1.00 73.38 349 SER A CA 1
ATOM 2698 C C . SER A 1 349 ? 11.736 -20.555 10.948 1.00 73.38 349 SER A C 1
ATOM 2700 O O . SER A 1 349 ? 12.547 -21.335 10.445 1.00 73.38 349 SER A O 1
ATOM 2702 N N . TYR A 1 350 ? 10.482 -20.413 10.507 1.00 77.88 350 TYR A N 1
ATOM 2703 C CA . TYR A 1 350 ? 9.927 -21.159 9.380 1.00 77.88 350 TYR A CA 1
ATOM 2704 C C . TYR A 1 350 ? 10.331 -20.565 8.019 1.00 77.88 350 TYR A C 1
ATOM 2706 O O . TYR A 1 350 ? 10.322 -21.286 7.026 1.00 77.88 350 TYR A O 1
ATOM 2714 N N . ASN A 1 351 ? 10.727 -19.284 7.962 1.00 76.69 351 ASN A N 1
ATOM 2715 C CA . ASN A 1 351 ? 11.084 -18.571 6.730 1.00 76.69 351 ASN A CA 1
ATOM 2716 C C . ASN A 1 351 ? 12.483 -17.932 6.798 1.00 76.69 351 ASN A C 1
ATOM 2718 O O . ASN A 1 351 ? 12.669 -16.737 6.568 1.00 76.69 351 ASN A O 1
ATOM 2722 N N . ARG A 1 352 ? 13.507 -18.748 7.079 1.00 71.44 352 ARG A N 1
ATOM 2723 C CA . ARG A 1 352 ? 14.907 -18.280 7.176 1.00 71.44 352 ARG A CA 1
ATOM 2724 C C . ARG A 1 352 ? 15.478 -17.736 5.861 1.00 71.44 352 ARG A C 1
ATOM 2726 O O . ARG A 1 352 ? 16.368 -16.896 5.890 1.00 71.44 352 ARG A O 1
ATOM 2733 N N . ASN A 1 353 ? 14.949 -18.183 4.720 1.00 72.31 353 ASN A N 1
ATOM 2734 C CA . ASN A 1 353 ? 15.303 -17.691 3.382 1.00 72.31 353 ASN A CA 1
ATOM 2735 C C . ASN A 1 353 ? 14.237 -16.722 2.831 1.00 72.31 353 ASN A C 1
ATOM 2737 O O . ASN A 1 353 ? 13.984 -16.688 1.623 1.00 72.31 353 ASN A O 1
ATOM 2741 N N . GLY A 1 354 ? 13.585 -15.962 3.716 1.00 77.00 354 GLY A N 1
ATOM 2742 C CA . GLY A 1 354 ? 12.471 -15.078 3.373 1.00 77.00 354 GLY A CA 1
ATOM 2743 C C . GLY A 1 354 ? 12.858 -13.771 2.681 1.00 77.00 354 GLY A C 1
ATOM 2744 O O . GLY A 1 354 ? 11.974 -12.970 2.396 1.00 77.00 354 GLY A O 1
ATOM 2745 N N . VAL A 1 355 ? 14.147 -13.547 2.395 1.00 85.56 355 VAL A N 1
ATOM 2746 C CA . VAL A 1 355 ? 14.616 -12.394 1.614 1.00 85.56 355 VAL A CA 1
ATOM 2747 C C . VAL A 1 355 ? 14.590 -12.740 0.126 1.00 85.56 355 VAL A C 1
ATOM 2749 O O . VAL A 1 355 ? 15.290 -13.648 -0.326 1.00 85.56 355 VAL A O 1
ATOM 2752 N N . LYS A 1 356 ? 13.790 -12.007 -0.649 1.00 86.56 356 LYS A N 1
ATOM 2753 C CA . LYS A 1 356 ? 13.675 -12.134 -2.105 1.00 86.56 356 LYS A CA 1
ATOM 2754 C C . LYS A 1 356 ? 14.247 -10.908 -2.802 1.00 86.56 356 LYS A C 1
ATOM 2756 O O . LYS A 1 356 ? 14.051 -9.777 -2.366 1.00 86.56 356 LYS A O 1
ATOM 2761 N N . LEU A 1 357 ? 14.953 -11.156 -3.900 1.00 84.69 357 LEU A N 1
ATOM 2762 C CA . LEU A 1 357 ? 15.593 -10.136 -4.721 1.00 84.69 357 LEU A CA 1
ATOM 2763 C C . LEU A 1 357 ? 14.833 -9.973 -6.036 1.00 84.69 357 LEU A C 1
ATOM 2765 O O . LEU A 1 357 ? 14.669 -10.936 -6.786 1.00 84.69 357 LEU A O 1
ATOM 2769 N N . TYR A 1 358 ? 14.431 -8.743 -6.326 1.00 82.56 358 TYR A N 1
ATOM 2770 C CA . TYR A 1 358 ? 13.792 -8.328 -7.565 1.00 82.56 358 TYR A CA 1
ATOM 2771 C C . TYR A 1 358 ? 14.650 -7.232 -8.183 1.00 82.56 358 TYR A C 1
ATOM 2773 O O . TYR A 1 358 ? 14.483 -6.053 -7.889 1.00 82.56 358 TYR A O 1
ATOM 2781 N N . LEU A 1 359 ? 15.626 -7.623 -8.998 1.00 77.19 359 LEU A N 1
ATOM 2782 C CA . LEU A 1 359 ? 16.599 -6.682 -9.540 1.00 77.19 359 LEU A CA 1
ATOM 2783 C C . LEU A 1 359 ? 16.563 -6.649 -11.053 1.00 77.19 359 LEU A C 1
ATOM 2785 O O . LEU A 1 359 ? 16.481 -7.685 -11.716 1.00 77.19 359 LEU A O 1
ATOM 2789 N N . LYS A 1 360 ? 16.674 -5.439 -11.592 1.00 70.12 360 LYS A N 1
ATOM 2790 C CA . LYS A 1 360 ? 16.925 -5.220 -13.011 1.00 70.12 360 LYS A CA 1
ATOM 2791 C C . LYS A 1 360 ? 18.426 -5.016 -13.207 1.00 70.12 360 LYS A C 1
ATOM 2793 O O . LYS A 1 360 ? 19.004 -4.085 -12.648 1.00 70.12 360 LYS A O 1
ATOM 2798 N N . SER A 1 361 ? 19.050 -5.877 -14.011 1.00 58.78 361 SER A N 1
ATOM 2799 C CA . SER A 1 361 ? 20.391 -5.607 -14.534 1.00 58.78 361 SER A CA 1
ATOM 2800 C C . SER A 1 361 ? 20.259 -4.503 -15.579 1.00 58.78 361 SER A C 1
ATOM 2802 O O . SER A 1 361 ? 19.489 -4.641 -16.532 1.00 58.78 361 SER A O 1
ATOM 2804 N N . SER A 1 362 ? 20.932 -3.381 -15.352 1.00 54.16 362 SER A N 1
ATOM 2805 C CA . SER A 1 362 ? 20.957 -2.256 -16.281 1.00 54.16 362 SER A CA 1
ATOM 2806 C C . SER A 1 362 ? 22.388 -2.022 -16.748 1.00 54.16 362 SER A C 1
ATOM 2808 O O . SER A 1 362 ? 23.326 -2.112 -15.958 1.00 54.16 362 SER A O 1
ATOM 2810 N N . THR A 1 363 ? 22.531 -1.781 -18.051 1.00 45.12 363 THR A N 1
ATOM 2811 C CA . THR A 1 363 ? 23.794 -1.521 -18.755 1.00 45.12 363 THR A CA 1
ATOM 2812 C C . THR A 1 363 ? 24.058 -0.035 -18.983 1.00 45.12 363 THR A C 1
ATOM 2814 O O . THR A 1 363 ? 25.123 0.301 -19.487 1.00 45.12 363 THR A O 1
ATOM 2817 N N . ASN A 1 364 ? 23.101 0.843 -18.666 1.00 44.53 364 ASN A N 1
ATOM 2818 C CA . ASN A 1 364 ? 23.212 2.274 -18.957 1.00 44.53 364 ASN A CA 1
ATOM 2819 C C . ASN A 1 364 ? 23.776 3.031 -17.739 1.00 44.53 364 ASN A C 1
ATOM 2821 O O . ASN A 1 364 ? 23.974 2.437 -16.684 1.00 44.53 364 ASN A O 1
ATOM 2825 N N . GLU A 1 365 ? 24.082 4.321 -17.888 1.00 40.09 365 GLU A N 1
ATOM 2826 C CA . GLU A 1 365 ? 24.679 5.167 -16.835 1.00 40.09 365 GLU A CA 1
ATOM 2827 C C . GLU A 1 365 ? 23.696 6.206 -16.254 1.00 40.09 365 GLU A C 1
ATOM 2829 O O . GLU A 1 365 ? 24.039 6.917 -15.311 1.00 40.09 365 GLU A O 1
ATOM 2834 N N . THR A 1 366 ? 22.437 6.255 -16.730 1.00 44.66 366 THR A N 1
ATOM 2835 C CA . THR A 1 366 ? 21.407 7.222 -16.271 1.00 44.66 366 THR A CA 1
ATOM 2836 C C . THR A 1 366 ? 20.174 6.694 -15.500 1.00 44.66 366 THR A C 1
ATOM 2838 O O . THR A 1 366 ? 19.382 7.517 -15.044 1.00 44.66 366 THR A O 1
ATOM 2841 N N . ASP A 1 367 ? 19.964 5.383 -15.314 1.00 46.38 367 ASP A N 1
ATOM 2842 C CA . ASP A 1 367 ? 18.960 4.870 -14.360 1.00 46.38 367 ASP A CA 1
ATOM 2843 C C . ASP A 1 367 ? 19.296 5.247 -12.895 1.00 46.38 367 ASP A C 1
ATOM 2845 O O . ASP A 1 367 ? 20.401 5.645 -12.545 1.00 46.38 367 ASP A O 1
ATOM 2849 N N . MET A 1 368 ? 18.328 5.130 -11.989 1.00 49.84 368 MET A N 1
ATOM 2850 C CA . MET A 1 368 ? 18.503 5.344 -10.543 1.00 49.84 368 MET A CA 1
ATOM 2851 C C . MET A 1 368 ? 19.420 4.268 -9.896 1.00 49.84 368 MET A C 1
ATOM 2853 O O . MET A 1 368 ? 18.928 3.428 -9.145 1.00 49.84 368 MET A O 1
ATOM 2857 N N . TYR A 1 369 ? 20.732 4.259 -10.179 1.00 51.16 369 TYR A N 1
ATOM 2858 C CA . TYR A 1 369 ? 21.664 3.156 -9.842 1.00 51.16 369 TYR A CA 1
ATOM 2859 C C . TYR A 1 369 ? 21.998 2.944 -8.364 1.00 51.16 369 TYR A C 1
ATOM 2861 O O . TYR A 1 369 ? 22.608 1.928 -8.036 1.00 51.16 369 TYR A O 1
ATOM 2869 N N . ASP A 1 370 ? 21.584 3.841 -7.471 1.00 59.22 370 ASP A N 1
ATOM 2870 C CA . ASP A 1 370 ? 22.045 3.818 -6.075 1.00 59.22 370 ASP A CA 1
ATOM 2871 C C . ASP A 1 370 ? 20.906 3.666 -5.056 1.00 59.22 370 ASP A C 1
ATOM 2873 O O . ASP A 1 370 ? 21.099 3.872 -3.854 1.00 59.22 370 ASP A O 1
ATOM 2877 N N . LYS A 1 371 ? 19.699 3.307 -5.519 1.00 70.50 371 LYS A N 1
ATOM 2878 C CA . LYS A 1 371 ? 18.525 3.144 -4.651 1.00 70.50 371 LYS A CA 1
ATOM 2879 C C . LYS A 1 371 ? 18.011 1.706 -4.650 1.00 70.50 371 LYS A C 1
ATOM 2881 O O . LYS A 1 371 ? 17.640 1.146 -5.680 1.00 70.50 371 LYS A O 1
ATOM 2886 N N . LEU A 1 372 ? 17.951 1.134 -3.455 1.00 80.50 372 LEU A N 1
ATOM 2887 C CA . LEU A 1 372 ? 17.340 -0.142 -3.127 1.00 80.50 372 LEU A CA 1
ATOM 2888 C C . LEU A 1 372 ? 16.062 0.141 -2.338 1.00 80.50 372 LEU A C 1
ATOM 2890 O O . LEU A 1 372 ? 16.101 0.739 -1.265 1.00 80.50 372 LEU A O 1
ATOM 2894 N N . CYS A 1 373 ? 14.929 -0.287 -2.874 1.00 86.56 373 CYS A N 1
ATOM 2895 C CA . CYS A 1 373 ? 13.641 -0.222 -2.201 1.00 86.56 373 CYS A CA 1
ATOM 2896 C C . CYS A 1 373 ? 13.405 -1.528 -1.439 1.00 86.56 373 CYS A C 1
ATOM 2898 O O . CYS A 1 373 ? 13.679 -2.616 -1.944 1.00 86.56 373 CYS A O 1
ATOM 2900 N N . VAL A 1 374 ? 12.885 -1.421 -0.225 1.00 88.56 374 VAL A N 1
ATOM 2901 C CA . VAL A 1 374 ? 12.661 -2.532 0.696 1.00 88.56 374 VAL A CA 1
ATOM 2902 C C . VAL A 1 374 ? 11.192 -2.595 1.046 1.00 88.56 374 VAL A C 1
ATOM 2904 O O . VAL A 1 374 ? 10.625 -1.616 1.522 1.00 88.56 374 VAL A O 1
ATOM 2907 N N . LEU A 1 375 ? 10.598 -3.761 0.840 1.00 90.69 375 LEU A N 1
ATOM 2908 C CA . LEU A 1 375 ? 9.246 -4.079 1.264 1.00 90.69 375 LEU A CA 1
ATOM 2909 C C . LEU A 1 375 ? 9.353 -5.195 2.305 1.00 90.69 375 LEU A C 1
ATOM 2911 O O . LEU A 1 375 ? 9.747 -6.313 1.980 1.00 90.69 375 LEU A O 1
ATOM 2915 N N . ASP A 1 376 ? 9.086 -4.865 3.563 1.00 90.38 376 ASP A N 1
ATOM 2916 C CA . ASP A 1 376 ? 9.261 -5.762 4.709 1.00 90.38 376 ASP A CA 1
ATOM 2917 C C . ASP A 1 376 ? 7.921 -5.982 5.417 1.00 90.38 376 ASP A C 1
ATOM 2919 O O . ASP A 1 376 ? 7.305 -5.031 5.902 1.00 90.38 376 ASP A O 1
ATOM 2923 N N . ASN A 1 377 ? 7.457 -7.231 5.490 1.00 91.62 377 ASN A N 1
ATOM 2924 C CA . ASN A 1 377 ? 6.317 -7.581 6.333 1.00 91.62 377 ASN A CA 1
ATOM 2925 C C . ASN A 1 377 ? 6.839 -7.900 7.734 1.00 91.62 377 ASN A C 1
ATOM 2927 O O . ASN A 1 377 ? 7.300 -9.009 8.003 1.00 91.62 377 ASN A O 1
ATOM 2931 N N . ASN A 1 378 ? 6.802 -6.903 8.612 1.00 89.06 378 ASN A N 1
ATOM 2932 C CA . ASN A 1 378 ? 7.443 -6.965 9.914 1.00 89.06 378 ASN A CA 1
ATOM 2933 C C . ASN A 1 378 ? 6.415 -7.056 11.048 1.00 89.06 378 ASN A C 1
ATOM 2935 O O . ASN A 1 378 ? 5.467 -6.270 11.095 1.00 89.06 378 ASN A O 1
ATOM 2939 N N . CYS A 1 379 ? 6.640 -7.948 12.019 1.00 88.25 379 CYS A N 1
ATOM 2940 C CA . CYS A 1 379 ? 5.768 -8.094 13.187 1.00 88.25 379 CYS A CA 1
ATOM 2941 C C . CYS A 1 379 ? 5.670 -6.830 14.058 1.00 88.25 379 CYS A C 1
ATOM 2943 O O . CYS A 1 379 ? 4.723 -6.707 14.835 1.00 88.25 379 CYS A O 1
ATOM 2945 N N . SER A 1 380 ? 6.578 -5.858 13.917 1.00 88.44 380 SER A N 1
ATOM 2946 C CA . SER A 1 380 ? 6.503 -4.559 14.608 1.00 88.44 380 SER A CA 1
ATOM 2947 C C . SER A 1 380 ? 5.233 -3.755 14.335 1.00 88.44 380 SER A C 1
ATOM 2949 O O . SER A 1 380 ? 4.911 -2.856 15.118 1.00 88.44 380 SER A O 1
ATOM 2951 N N . ILE A 1 381 ? 4.487 -4.071 13.270 1.00 90.88 381 ILE A N 1
ATOM 2952 C CA . ILE A 1 381 ? 3.197 -3.433 12.971 1.00 90.88 381 ILE A CA 1
ATOM 2953 C C . ILE A 1 381 ? 2.216 -3.512 14.149 1.00 90.88 381 ILE A C 1
ATOM 2955 O O . ILE A 1 381 ? 1.405 -2.602 14.320 1.00 90.88 381 ILE A O 1
ATOM 2959 N N . HIS A 1 382 ? 2.325 -4.532 15.014 1.00 90.56 382 HIS A N 1
ATOM 2960 C CA . HIS A 1 382 ? 1.475 -4.647 16.200 1.00 90.56 382 HIS A CA 1
ATOM 2961 C C . HIS A 1 382 ? 1.527 -3.386 17.077 1.00 90.56 382 HIS A C 1
ATOM 2963 O O . HIS A 1 382 ? 0.496 -2.960 17.585 1.00 90.56 382 HIS A O 1
ATOM 2969 N N . SER A 1 383 ? 2.695 -2.743 17.206 1.00 90.19 383 SER A N 1
ATOM 2970 C CA . SER A 1 383 ? 2.855 -1.529 18.015 1.00 90.19 383 SER A CA 1
ATOM 2971 C C . SER A 1 383 ? 2.050 -0.348 17.460 1.00 90.19 383 SER A C 1
ATOM 2973 O O . SER A 1 383 ? 1.415 0.389 18.215 1.00 90.19 383 SER A O 1
ATOM 2975 N N . TYR A 1 384 ? 2.011 -0.197 16.134 1.00 90.81 384 TYR A N 1
ATOM 2976 C CA . TYR A 1 384 ? 1.200 0.815 15.464 1.00 90.81 384 TYR A CA 1
ATOM 2977 C C . TYR A 1 384 ? -0.297 0.526 15.630 1.00 90.81 384 TYR A C 1
ATOM 2979 O O . TYR A 1 384 ? -1.052 1.418 16.019 1.00 90.81 384 TYR A O 1
ATOM 2987 N N . LEU A 1 385 ? -0.720 -0.724 15.409 1.00 92.19 385 LEU A 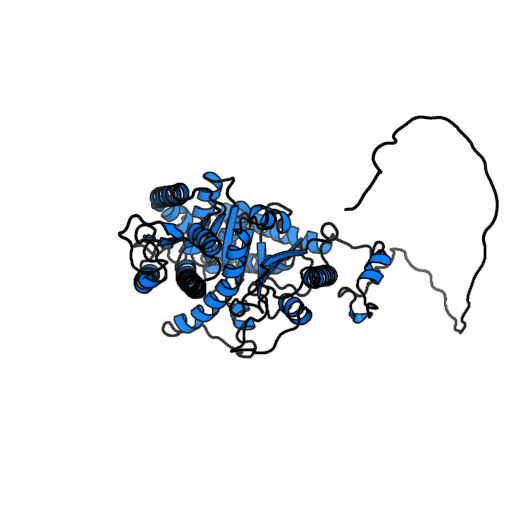N 1
ATOM 2988 C CA . LEU A 1 385 ? -2.122 -1.125 15.572 1.00 92.19 385 LEU A CA 1
ATOM 2989 C C . LEU A 1 385 ? -2.609 -0.900 17.008 1.00 92.19 385 LEU A C 1
ATOM 2991 O O . LEU A 1 385 ? -3.697 -0.371 17.213 1.00 92.19 385 LEU A O 1
ATOM 2995 N N . GLU A 1 386 ? -1.792 -1.209 18.011 1.00 92.44 386 GLU A N 1
ATOM 2996 C CA . GLU A 1 386 ? -2.127 -0.959 19.415 1.00 92.44 386 GLU A CA 1
ATOM 2997 C C . GLU A 1 386 ? -2.236 0.519 19.769 1.00 92.44 386 GLU A C 1
ATOM 2999 O O . GLU A 1 386 ? -3.109 0.901 20.550 1.00 92.44 386 GLU A O 1
ATOM 3004 N N . ASN A 1 387 ? -1.393 1.369 19.182 1.00 91.19 387 ASN A N 1
ATOM 3005 C CA . ASN A 1 387 ? -1.498 2.814 19.360 1.00 91.19 387 ASN A CA 1
ATOM 3006 C C . ASN A 1 387 ? -2.811 3.351 18.776 1.00 91.19 387 ASN A C 1
ATOM 3008 O O . ASN A 1 387 ? -3.470 4.189 19.404 1.00 91.19 387 ASN A O 1
ATOM 3012 N N . VAL A 1 388 ? -3.224 2.837 17.612 1.00 90.94 388 VAL A N 1
ATOM 3013 C CA . VAL A 1 388 ? -4.519 3.155 16.996 1.00 90.94 388 VAL A CA 1
ATOM 3014 C C . VAL A 1 388 ? -5.667 2.664 17.882 1.00 90.94 388 VAL A C 1
ATOM 3016 O O . VAL A 1 388 ? -6.549 3.457 18.211 1.00 90.94 388 VAL A O 1
ATOM 3019 N N . ILE A 1 389 ? -5.626 1.408 18.341 1.00 93.50 389 ILE A N 1
ATOM 3020 C CA . ILE A 1 389 ? -6.639 0.819 19.234 1.00 93.50 389 ILE A CA 1
ATOM 3021 C C . ILE A 1 389 ? -6.753 1.629 20.532 1.00 93.50 389 ILE A C 1
ATOM 3023 O O . ILE A 1 389 ? -7.849 2.010 20.934 1.00 93.50 389 ILE A O 1
ATOM 3027 N N . SER A 1 390 ? -5.630 1.951 21.180 1.00 93.50 390 SER A N 1
ATOM 3028 C CA . SER A 1 390 ? -5.617 2.734 22.421 1.00 93.50 390 SER A CA 1
ATOM 3029 C C . SER A 1 390 ? -6.218 4.124 22.216 1.00 93.50 390 SER A C 1
ATOM 3031 O O . SER A 1 390 ? -6.995 4.602 23.047 1.00 93.50 390 SER A O 1
ATOM 3033 N N . SER A 1 391 ? -5.888 4.778 21.101 1.00 90.88 391 SER A N 1
ATOM 3034 C CA . SER A 1 391 ? -6.440 6.089 20.750 1.00 90.88 391 SER A CA 1
ATOM 3035 C C . SER A 1 391 ? -7.946 6.010 20.497 1.00 90.88 391 SER A C 1
ATOM 3037 O O . SER A 1 391 ? -8.698 6.833 21.022 1.00 90.88 391 SER A O 1
ATOM 3039 N N . PHE A 1 392 ? -8.401 4.977 19.784 1.00 92.06 392 PHE A N 1
ATOM 3040 C CA . PHE A 1 392 ? -9.818 4.713 19.553 1.00 92.06 392 PHE A CA 1
ATOM 3041 C C . PHE A 1 392 ? -10.562 4.478 20.874 1.00 92.06 392 PHE A C 1
ATOM 3043 O O . PHE A 1 392 ? -11.540 5.164 21.153 1.00 92.06 392 PHE A O 1
ATOM 3050 N N . GLN A 1 393 ? -10.061 3.601 21.746 1.00 92.75 393 GLN A N 1
ATOM 3051 C CA . GLN A 1 393 ? -10.681 3.296 23.041 1.00 92.75 393 GLN A CA 1
ATOM 3052 C C . GLN A 1 393 ? -10.772 4.527 23.957 1.00 92.75 393 GLN A C 1
ATOM 3054 O O . GLN A 1 393 ? -11.779 4.726 24.646 1.00 92.75 393 GLN A O 1
ATOM 3059 N N . LYS A 1 394 ? -9.757 5.403 23.948 1.00 91.94 394 LYS A N 1
ATOM 3060 C CA . LYS A 1 394 ? -9.776 6.674 24.697 1.00 91.94 394 LYS A CA 1
ATOM 3061 C C . LYS A 1 394 ? -10.881 7.619 24.219 1.00 91.94 394 LYS A C 1
ATOM 3063 O O . LYS A 1 394 ? -11.505 8.279 25.049 1.00 91.94 394 LYS A O 1
ATOM 3068 N N . LEU A 1 395 ? -11.123 7.698 22.911 1.00 90.62 395 LEU A N 1
ATOM 3069 C CA . LEU A 1 395 ? -12.191 8.525 22.340 1.00 90.62 395 LEU A CA 1
ATOM 3070 C C . LEU A 1 395 ? -13.570 7.884 22.540 1.00 90.62 395 LEU A C 1
ATOM 3072 O O . LEU A 1 395 ? -14.509 8.562 22.968 1.00 90.62 395 LEU A O 1
ATOM 3076 N N . TYR A 1 396 ? -13.664 6.574 22.310 1.00 90.75 396 TYR A N 1
ATOM 3077 C CA . TYR A 1 396 ? -14.906 5.813 22.379 1.00 90.75 396 TYR A CA 1
ATOM 3078 C C . TYR A 1 396 ? -15.455 5.735 23.810 1.00 90.75 396 TYR A C 1
ATOM 3080 O O . TYR A 1 396 ? -16.639 5.983 24.033 1.00 90.75 396 TYR A O 1
ATOM 3088 N N . SER A 1 397 ? -14.592 5.516 24.812 1.00 91.25 397 SER A N 1
ATOM 3089 C CA . SER A 1 397 ? -14.984 5.518 26.236 1.00 91.25 397 SER A CA 1
ATOM 3090 C C . SER A 1 397 ? -15.589 6.849 26.695 1.00 91.25 397 SER A C 1
ATOM 3092 O O . SER A 1 397 ? -16.491 6.865 27.531 1.00 91.25 397 SER A O 1
ATOM 3094 N N . LYS A 1 398 ? -15.144 7.968 26.111 1.00 92.31 398 LYS A N 1
ATOM 3095 C CA . LYS A 1 398 ? -15.688 9.311 26.364 1.00 92.31 398 LYS A CA 1
ATOM 3096 C C . LYS A 1 398 ? -16.887 9.658 25.480 1.00 92.31 398 LYS A C 1
ATOM 3098 O O . LYS A 1 398 ? -17.424 10.755 25.597 1.00 92.31 398 LYS A O 1
ATOM 3103 N N . LYS A 1 399 ? -17.284 8.758 24.575 1.00 88.81 399 LYS A N 1
ATOM 3104 C CA . LYS A 1 399 ? -18.289 8.984 23.528 1.00 88.81 399 LYS A CA 1
ATOM 3105 C C . LYS A 1 399 ? -18.031 10.247 22.692 1.00 88.81 399 LYS A C 1
ATOM 3107 O O . LYS A 1 399 ? -18.965 10.879 22.199 1.00 88.81 399 LYS A O 1
ATOM 3112 N N . ALA A 1 400 ? -16.761 10.619 22.525 1.00 87.75 400 ALA A N 1
ATOM 3113 C CA . ALA A 1 400 ? -16.370 11.821 21.798 1.00 87.75 400 ALA A CA 1
ATOM 3114 C C . ALA A 1 400 ? -16.533 11.612 20.286 1.00 87.75 400 ALA A C 1
ATOM 3116 O O . ALA A 1 400 ? -16.101 10.588 19.759 1.00 87.75 400 ALA A O 1
ATOM 3117 N N . PHE A 1 401 ? -17.153 12.579 19.600 1.00 86.00 401 PHE A N 1
ATOM 3118 C CA . PHE A 1 401 ? -17.377 12.612 18.141 1.00 86.00 401 PHE A CA 1
ATOM 3119 C C . PHE A 1 401 ? -18.172 11.441 17.529 1.00 86.00 401 PHE A C 1
ATOM 3121 O O . PHE A 1 401 ? -18.423 11.453 16.330 1.00 86.00 401 PHE A O 1
ATOM 3128 N N . ILE A 1 402 ? -18.656 10.487 18.335 1.00 86.56 402 ILE A N 1
ATOM 3129 C CA . ILE A 1 402 ? -19.435 9.333 17.848 1.00 86.56 402 ILE A CA 1
ATOM 3130 C C . ILE A 1 402 ? -20.740 9.783 17.181 1.00 86.56 402 ILE A C 1
ATOM 3132 O O . ILE A 1 402 ? -21.186 9.151 16.235 1.00 86.56 402 ILE A O 1
ATOM 3136 N N . HIS A 1 403 ? -21.346 10.888 17.626 1.00 85.94 403 HIS A N 1
ATOM 3137 C CA . HIS A 1 403 ? -22.607 11.391 17.066 1.00 85.94 403 HIS A CA 1
ATOM 3138 C C . HIS A 1 403 ? -22.558 11.652 15.550 1.00 85.94 403 HIS A C 1
ATOM 3140 O O . HIS A 1 403 ? -23.582 11.505 14.904 1.00 85.94 403 HIS A O 1
ATOM 3146 N N . HIS A 1 404 ? -21.386 11.949 14.973 1.00 84.50 404 HIS A N 1
ATOM 3147 C CA . HIS A 1 404 ? -21.223 12.068 13.517 1.00 84.50 404 HIS A CA 1
ATOM 3148 C C . HIS A 1 404 ? -21.355 10.730 12.772 1.00 84.50 404 HIS A C 1
ATOM 3150 O O . HIS A 1 404 ? -21.594 10.714 11.570 1.00 84.50 404 HIS A O 1
ATOM 3156 N N . PHE A 1 405 ? -21.169 9.613 13.474 1.00 86.31 405 PHE A N 1
ATOM 3157 C CA . PHE A 1 405 ? -21.229 8.261 12.927 1.00 86.31 405 PHE A CA 1
ATOM 3158 C C . PHE A 1 405 ? -22.521 7.530 13.305 1.00 86.31 405 PHE A C 1
ATOM 3160 O O . PHE A 1 405 ? -22.906 6.623 12.583 1.00 86.31 405 PHE A O 1
ATOM 3167 N N . LYS A 1 406 ? -23.201 7.914 14.397 1.00 78.56 406 LYS A N 1
ATOM 3168 C CA . LYS A 1 406 ? -24.372 7.190 14.938 1.00 78.56 406 LYS A CA 1
ATOM 3169 C C . LYS A 1 406 ? -25.545 7.054 13.981 1.00 78.56 406 LYS A C 1
ATOM 3171 O O . LYS A 1 406 ? -26.276 6.079 14.078 1.00 78.56 406 LYS A O 1
ATOM 3176 N N . ASP A 1 407 ? -25.729 8.029 13.099 1.00 80.62 407 ASP A N 1
ATOM 3177 C CA . ASP A 1 407 ? -26.838 8.007 12.145 1.00 80.62 407 ASP A CA 1
ATOM 3178 C C . ASP A 1 407 ? -26.615 6.969 11.029 1.00 80.62 407 ASP A C 1
ATOM 3180 O O . ASP A 1 407 ? -27.532 6.676 10.268 1.00 80.62 407 ASP A O 1
ATOM 3184 N N . ILE A 1 408 ? -25.396 6.424 10.928 1.00 84.19 408 ILE A N 1
ATOM 3185 C CA . ILE A 1 408 ? -24.945 5.566 9.829 1.00 84.19 408 ILE A CA 1
ATOM 3186 C C . ILE A 1 408 ? -24.434 4.209 10.343 1.00 84.19 408 ILE A C 1
ATOM 3188 O O . ILE A 1 408 ? -24.729 3.175 9.754 1.00 84.19 408 ILE A O 1
ATOM 3192 N N . ILE A 1 409 ? -23.657 4.210 11.429 1.00 86.88 409 ILE A N 1
ATOM 3193 C CA . ILE A 1 409 ? -22.967 3.043 11.986 1.00 86.88 409 ILE A CA 1
ATOM 3194 C C . ILE A 1 409 ? -23.461 2.771 13.406 1.00 86.88 409 ILE A C 1
ATOM 3196 O O . ILE A 1 409 ? -23.397 3.635 14.286 1.00 86.88 409 ILE A O 1
ATOM 3200 N N . ASP A 1 410 ? -23.847 1.519 13.641 1.00 88.38 410 ASP A N 1
ATOM 3201 C CA . ASP A 1 410 ? -24.250 1.024 14.953 1.00 88.38 410 ASP A CA 1
ATOM 3202 C C . ASP A 1 410 ? -23.059 0.812 15.901 1.00 88.38 410 ASP A C 1
ATOM 3204 O O . ASP A 1 410 ? -21.962 0.408 15.503 1.00 88.38 410 ASP A O 1
ATOM 3208 N N . ASP A 1 411 ? -23.305 0.958 17.206 1.00 87.00 411 ASP A N 1
ATOM 3209 C CA . ASP A 1 411 ? -22.303 0.706 18.254 1.00 87.00 411 ASP A CA 1
ATOM 3210 C C . ASP A 1 411 ? -21.728 -0.726 18.195 1.00 87.00 411 ASP A C 1
ATOM 3212 O O . ASP A 1 411 ? -20.551 -0.938 18.496 1.00 87.00 411 ASP A O 1
ATOM 3216 N N . ALA A 1 412 ? -22.527 -1.704 17.757 1.00 89.81 412 ALA A N 1
ATOM 3217 C CA . ALA A 1 412 ? -22.088 -3.088 17.587 1.00 89.81 412 ALA A CA 1
ATOM 3218 C C . ALA A 1 412 ? -21.000 -3.232 16.508 1.00 89.81 412 ALA A C 1
ATOM 3220 O O . ALA A 1 412 ? -20.043 -3.985 16.692 1.00 89.81 412 ALA A O 1
ATOM 3221 N N . GLN A 1 413 ? -21.096 -2.474 15.409 1.00 89.62 413 GLN A N 1
ATOM 3222 C CA . GLN A 1 413 ? -20.088 -2.512 14.347 1.00 89.62 413 GLN A CA 1
ATOM 3223 C C . GLN A 1 413 ? -18.750 -1.951 14.837 1.00 89.62 413 GLN A C 1
ATOM 3225 O O . GLN A 1 413 ? -17.699 -2.522 14.553 1.00 89.62 413 GLN A O 1
ATOM 3230 N N . PHE A 1 414 ? -18.772 -0.875 15.630 1.00 91.38 414 PHE A N 1
ATOM 3231 C CA . PHE A 1 414 ? -17.557 -0.320 16.234 1.00 91.38 414 PHE A CA 1
ATOM 3232 C C . PHE A 1 414 ? -16.858 -1.312 17.167 1.00 91.38 414 PHE A C 1
ATOM 3234 O O . PHE A 1 414 ? -15.630 -1.419 17.138 1.00 91.38 414 PHE A O 1
ATOM 3241 N N . GLN A 1 415 ? -17.625 -2.052 17.971 1.00 91.56 415 GLN A N 1
ATOM 3242 C CA . GLN A 1 415 ? -17.081 -3.096 18.841 1.00 91.56 415 GLN A CA 1
ATOM 3243 C C . GLN A 1 415 ? -16.453 -4.223 18.021 1.00 91.56 415 GLN A C 1
ATOM 3245 O O . GLN A 1 415 ? -15.289 -4.550 18.242 1.00 91.56 415 GLN A O 1
ATOM 3250 N N . GLN A 1 416 ? -17.163 -4.717 17.004 1.00 93.56 416 GLN A N 1
ATOM 3251 C CA . GLN A 1 416 ? -16.667 -5.768 16.118 1.00 93.56 416 GLN A CA 1
ATOM 3252 C C . GLN A 1 416 ? -15.378 -5.358 15.388 1.00 93.56 416 GLN A C 1
ATOM 3254 O O . GLN A 1 416 ? -14.436 -6.138 15.278 1.00 93.56 416 GLN A O 1
ATOM 3259 N N . VAL A 1 417 ? -15.312 -4.125 14.881 1.00 93.75 417 VAL A N 1
ATOM 3260 C CA . VAL A 1 417 ? -14.119 -3.589 14.209 1.00 93.75 417 VAL A CA 1
ATOM 3261 C C . VAL A 1 417 ? -12.933 -3.534 15.170 1.00 93.75 417 VAL A C 1
ATOM 3263 O O . VAL A 1 417 ? -11.829 -3.947 14.817 1.00 93.75 417 VAL A O 1
ATOM 3266 N N . ASN A 1 418 ? -13.157 -3.055 16.394 1.00 94.19 418 ASN A N 1
ATOM 3267 C CA . ASN A 1 418 ? -12.116 -2.985 17.410 1.00 94.19 418 ASN A CA 1
ATOM 3268 C C . ASN A 1 418 ? -11.628 -4.378 17.839 1.00 94.19 418 ASN A C 1
ATOM 3270 O O . ASN A 1 418 ? -10.426 -4.564 18.020 1.00 94.19 418 ASN A O 1
ATOM 3274 N N . GLU A 1 419 ? -12.526 -5.356 17.967 1.00 94.88 419 GLU A N 1
ATOM 3275 C CA . GLU A 1 419 ? -12.179 -6.750 18.267 1.00 94.88 419 GLU A CA 1
ATOM 3276 C C . GLU A 1 419 ? -11.321 -7.364 17.154 1.00 94.88 419 GLU A C 1
ATOM 3278 O O . GLU A 1 419 ? -10.224 -7.841 17.444 1.00 94.88 419 GLU A O 1
ATOM 3283 N N . ASN A 1 420 ? -11.737 -7.239 15.887 1.00 94.19 420 ASN A N 1
ATOM 3284 C CA . ASN A 1 420 ? -10.987 -7.770 14.741 1.00 94.19 420 ASN A CA 1
ATOM 3285 C C . ASN A 1 420 ? -9.560 -7.196 14.672 1.00 94.19 420 ASN A C 1
ATOM 3287 O O . ASN A 1 420 ? -8.589 -7.930 14.505 1.00 94.19 420 ASN A O 1
ATOM 3291 N N . ILE A 1 421 ? -9.402 -5.874 14.811 1.00 94.19 421 ILE A N 1
ATOM 3292 C CA . ILE A 1 421 ? -8.073 -5.242 14.746 1.00 94.19 421 ILE A CA 1
ATOM 3293 C C . ILE A 1 421 ? -7.220 -5.604 15.966 1.00 94.19 421 ILE A C 1
ATOM 3295 O O . ILE A 1 421 ? -6.003 -5.764 15.843 1.00 94.19 421 ILE A O 1
ATOM 3299 N N . THR A 1 422 ? -7.845 -5.791 17.132 1.00 95.06 422 THR A N 1
ATOM 3300 C CA . THR A 1 422 ? -7.154 -6.279 18.332 1.00 95.06 422 THR A CA 1
ATOM 3301 C C . THR A 1 422 ? -6.635 -7.702 18.129 1.00 95.06 422 THR A C 1
ATOM 3303 O O . THR A 1 422 ? -5.482 -7.970 18.464 1.00 95.06 422 THR A O 1
ATOM 3306 N N . GLU A 1 423 ? -7.430 -8.590 17.533 1.00 93.94 423 GLU A N 1
ATOM 3307 C CA . GLU A 1 423 ? -7.022 -9.961 17.201 1.00 93.94 423 GLU A CA 1
ATOM 3308 C C . GLU A 1 423 ? -5.827 -9.983 16.236 1.00 93.94 423 GLU A C 1
ATOM 3310 O O . GLU A 1 423 ? -4.847 -10.699 16.458 1.00 93.94 423 GLU A O 1
ATOM 3315 N N . VAL A 1 424 ? -5.844 -9.133 15.204 1.00 92.44 424 VAL A N 1
ATOM 3316 C CA . VAL A 1 424 ? -4.718 -8.993 14.266 1.00 92.44 424 VAL A CA 1
ATOM 3317 C C . VAL A 1 424 ? -3.452 -8.526 14.986 1.00 92.44 424 VAL A C 1
ATOM 3319 O O . VAL A 1 424 ? -2.384 -9.118 14.814 1.00 92.44 424 VAL A O 1
ATOM 3322 N N . ALA A 1 425 ? -3.552 -7.491 15.825 1.00 92.88 425 ALA A N 1
ATOM 3323 C CA . ALA A 1 425 ? -2.412 -6.983 16.586 1.00 92.88 425 ALA A CA 1
ATOM 3324 C C . ALA A 1 425 ? -1.839 -8.045 17.544 1.00 92.88 425 ALA A C 1
ATOM 3326 O O . ALA A 1 425 ? -0.619 -8.196 17.655 1.00 92.88 425 ALA A O 1
ATOM 3327 N N . GLN A 1 426 ? -2.711 -8.814 18.201 1.00 92.06 426 GLN A N 1
ATOM 3328 C CA . GLN A 1 426 ? -2.312 -9.925 19.064 1.00 92.06 426 GLN A CA 1
ATOM 3329 C C . GLN A 1 426 ? -1.621 -11.034 18.270 1.00 92.06 426 GLN A C 1
ATOM 3331 O O . GLN A 1 426 ? -0.564 -11.493 18.693 1.00 92.06 426 GLN A O 1
ATOM 3336 N N . THR A 1 427 ? -2.132 -11.385 17.090 1.00 90.75 427 THR A N 1
ATOM 3337 C CA . THR A 1 427 ? -1.536 -12.403 16.211 1.00 90.75 427 THR A CA 1
ATOM 3338 C C . THR A 1 427 ? -0.101 -12.033 15.820 1.00 90.75 427 THR A C 1
ATOM 3340 O O . THR A 1 427 ? 0.815 -12.844 15.963 1.00 90.75 427 THR A O 1
ATOM 3343 N N . TYR A 1 428 ? 0.143 -10.783 15.407 1.00 89.75 428 TYR A N 1
ATOM 3344 C CA . TYR A 1 428 ? 1.500 -10.302 15.110 1.00 89.75 428 TYR A CA 1
ATOM 3345 C C . TYR A 1 428 ? 2.431 -10.365 16.330 1.00 89.75 428 TYR A C 1
ATOM 3347 O O . TYR A 1 428 ? 3.594 -10.759 16.213 1.00 89.75 428 TYR A O 1
ATOM 3355 N N . ARG A 1 429 ? 1.924 -10.022 17.519 1.00 88.94 429 ARG A N 1
ATOM 3356 C CA . ARG A 1 429 ? 2.682 -10.118 18.774 1.00 88.94 429 ARG A CA 1
ATOM 3357 C C . ARG A 1 429 ? 2.986 -11.564 19.167 1.00 88.94 429 ARG A C 1
ATOM 3359 O O . ARG A 1 429 ? 4.065 -11.847 19.685 1.00 88.94 429 ARG A O 1
ATOM 3366 N N . GLU A 1 430 ? 2.047 -12.479 18.974 1.00 86.62 430 GLU A N 1
ATOM 3367 C CA . GLU A 1 430 ? 2.255 -13.900 19.242 1.00 86.62 430 GLU A CA 1
ATOM 3368 C C . GLU A 1 430 ? 3.313 -14.484 18.312 1.00 86.62 430 GLU A C 1
ATOM 3370 O O . GLU A 1 430 ? 4.197 -15.200 18.781 1.00 86.62 430 GLU A O 1
ATOM 3375 N N . LEU A 1 431 ? 3.296 -14.113 17.029 1.00 84.31 431 LEU A N 1
ATOM 3376 C CA . LEU A 1 431 ? 4.333 -14.493 16.068 1.00 84.31 431 LEU A CA 1
ATOM 3377 C C . LEU A 1 431 ? 5.714 -13.961 16.464 1.00 84.31 431 LEU A C 1
ATOM 3379 O O . LEU A 1 431 ? 6.710 -14.665 16.316 1.00 84.31 431 LEU A O 1
ATOM 3383 N N . GLU A 1 432 ? 5.784 -12.754 17.025 1.00 82.19 432 GLU A N 1
ATOM 3384 C CA . GLU A 1 432 ? 7.036 -12.196 17.541 1.00 82.19 432 GLU A CA 1
ATOM 3385 C C . GLU A 1 432 ? 7.561 -12.941 18.786 1.00 82.19 432 GLU A C 1
ATOM 3387 O O . GLU A 1 432 ? 8.775 -13.047 18.972 1.00 82.19 432 GLU A O 1
ATOM 3392 N N . ARG A 1 433 ? 6.671 -13.465 19.643 1.00 78.00 433 ARG A N 1
ATOM 3393 C CA . ARG A 1 433 ? 7.030 -14.153 20.900 1.00 78.00 433 ARG A CA 1
ATOM 3394 C C . ARG A 1 433 ? 7.309 -15.645 20.736 1.00 78.00 433 ARG A C 1
ATOM 3396 O O . ARG A 1 433 ? 8.236 -16.160 21.355 1.00 78.00 433 ARG A O 1
ATOM 3403 N N . ASN A 1 434 ? 6.492 -16.346 19.952 1.00 62.59 434 ASN A N 1
ATOM 3404 C CA . ASN A 1 434 ? 6.405 -17.810 19.969 1.00 62.59 434 ASN A CA 1
ATOM 3405 C C . ASN A 1 434 ? 7.415 -18.508 19.049 1.00 62.59 434 ASN A C 1
ATOM 3407 O O . ASN A 1 434 ? 7.443 -19.736 18.979 1.00 62.59 434 ASN A O 1
ATOM 3411 N N . VAL A 1 435 ? 8.283 -17.759 18.368 1.00 58.12 435 VAL A N 1
ATOM 3412 C CA . VAL A 1 435 ? 9.233 -18.322 17.409 1.00 58.12 435 VAL A CA 1
ATOM 3413 C C . VAL A 1 435 ? 10.656 -18.297 17.974 1.00 58.12 435 VAL A C 1
ATOM 3415 O O . VAL A 1 435 ? 11.517 -17.532 17.559 1.00 58.12 435 VAL A O 1
ATOM 3418 N N . PHE A 1 436 ? 10.909 -19.182 18.942 1.00 49.50 436 PHE A N 1
ATOM 3419 C CA . PHE A 1 436 ? 12.254 -19.465 19.444 1.00 49.50 436 PHE A CA 1
ATOM 3420 C C . PHE A 1 436 ? 13.105 -20.136 18.357 1.00 49.50 436 PHE A C 1
ATOM 3422 O O . PHE A 1 436 ? 12.815 -21.251 17.920 1.00 49.50 436 PHE A O 1
ATOM 3429 N N . THR A 1 437 ? 14.228 -19.529 17.978 1.00 43.19 437 THR A N 1
ATOM 3430 C CA . THR A 1 437 ? 15.322 -20.278 17.359 1.00 43.19 437 THR A CA 1
ATOM 3431 C C . THR A 1 437 ? 16.149 -20.959 18.450 1.00 43.19 437 THR A C 1
ATOM 3433 O O . THR A 1 437 ? 16.851 -20.332 19.239 1.00 43.19 437 THR A O 1
ATOM 3436 N N . SER A 1 438 ? 16.134 -22.294 18.467 1.00 37.84 438 SER A N 1
ATOM 3437 C CA . SER A 1 438 ? 17.310 -23.019 18.943 1.00 37.84 438 SER A CA 1
ATOM 3438 C C . SER A 1 438 ? 18.441 -22.752 17.948 1.00 37.84 438 SER A C 1
ATOM 3440 O O . SER A 1 438 ? 18.327 -23.067 16.761 1.00 37.84 438 SER A O 1
ATOM 3442 N N . THR A 1 439 ? 19.550 -22.196 18.425 1.00 41.53 439 THR A N 1
ATOM 3443 C CA . THR A 1 439 ? 20.779 -21.932 17.654 1.00 41.53 439 THR A CA 1
ATOM 3444 C C . THR A 1 439 ? 21.476 -23.202 17.138 1.00 41.53 439 THR A C 1
ATOM 3446 O O . THR A 1 439 ? 22.504 -23.119 16.470 1.00 41.53 439 THR A O 1
ATOM 3449 N N . LYS A 1 440 ? 20.926 -24.398 17.392 1.00 42.44 440 LYS A N 1
ATOM 3450 C CA . LYS A 1 440 ? 21.567 -25.698 17.125 1.00 42.44 440 LYS A CA 1
ATOM 3451 C C . LYS A 1 440 ? 21.698 -26.109 15.652 1.00 42.44 440 LYS A C 1
ATOM 3453 O O . LYS A 1 440 ? 22.326 -27.129 15.390 1.00 42.44 440 LYS A O 1
ATOM 3458 N N . HIS A 1 441 ? 21.169 -25.347 14.694 1.00 41.31 441 HIS A N 1
ATOM 3459 C CA . HIS A 1 441 ? 21.211 -25.721 13.268 1.00 41.31 441 HIS A CA 1
ATOM 3460 C C . HIS A 1 441 ? 21.941 -24.728 12.356 1.00 41.31 441 HIS A C 1
ATOM 3462 O O . HIS A 1 441 ? 21.750 -24.751 11.143 1.00 41.31 441 HIS A O 1
ATOM 3468 N N . LEU A 1 442 ? 22.810 -23.876 12.906 1.00 47.97 442 LEU A N 1
ATOM 3469 C CA . LEU A 1 442 ? 23.819 -23.200 12.089 1.00 47.97 442 LEU A CA 1
ATOM 3470 C C . LEU A 1 442 ? 24.886 -24.224 11.689 1.00 47.97 442 LEU A C 1
ATOM 3472 O O . LEU A 1 442 ? 25.823 -24.498 12.437 1.00 47.97 442 LEU A O 1
ATOM 3476 N N . ASP A 1 443 ? 24.702 -24.831 10.520 1.00 46.38 443 ASP A N 1
ATOM 3477 C CA . ASP A 1 443 ? 25.667 -25.755 9.940 1.00 46.38 443 ASP A CA 1
ATOM 3478 C C . ASP A 1 443 ? 27.009 -25.021 9.760 1.00 46.38 443 ASP A C 1
ATOM 3480 O O . ASP A 1 443 ? 27.079 -23.975 9.106 1.00 46.38 443 ASP A O 1
ATOM 3484 N N . GLN A 1 444 ? 28.091 -25.537 10.356 1.00 50.84 444 GLN A N 1
ATOM 3485 C CA . GLN A 1 444 ? 29.417 -24.891 10.342 1.00 50.84 444 GLN A CA 1
ATOM 3486 C C . GLN A 1 444 ? 29.921 -24.613 8.917 1.00 50.84 444 GLN A C 1
ATOM 3488 O O . GLN A 1 444 ? 30.767 -23.743 8.713 1.00 50.84 444 GLN A O 1
ATOM 3493 N N . LYS A 1 445 ? 29.389 -25.327 7.919 1.00 48.38 445 LYS A N 1
ATOM 3494 C CA . LYS A 1 445 ? 29.635 -25.084 6.495 1.00 48.38 445 LYS A CA 1
ATOM 3495 C C . LYS A 1 445 ? 29.082 -23.748 5.994 1.00 48.38 445 LYS A C 1
ATOM 3497 O O . LYS A 1 445 ? 29.775 -23.079 5.237 1.00 48.38 445 LYS A O 1
ATOM 3502 N N . ILE A 1 446 ? 27.888 -23.332 6.422 1.00 51.03 446 ILE A N 1
ATOM 3503 C CA . ILE A 1 446 ? 27.276 -22.058 6.000 1.00 51.03 446 ILE A CA 1
ATOM 3504 C C . ILE A 1 446 ? 28.072 -20.886 6.583 1.00 51.03 446 ILE A C 1
ATOM 3506 O O . ILE A 1 446 ? 28.415 -19.950 5.867 1.00 51.03 446 ILE A O 1
ATOM 3510 N N . LEU A 1 447 ? 28.466 -21.002 7.853 1.00 51.38 447 LEU A N 1
ATOM 3511 C CA . LEU A 1 447 ? 29.326 -20.033 8.537 1.00 51.38 447 LEU A CA 1
ATOM 3512 C C . LEU A 1 447 ? 30.703 -19.890 7.866 1.00 51.38 447 LEU A C 1
ATOM 3514 O O . LEU A 1 447 ? 31.213 -18.782 7.739 1.00 51.38 447 LEU A O 1
ATOM 3518 N N . ARG A 1 448 ? 31.292 -20.995 7.388 1.00 50.88 448 ARG A N 1
ATOM 3519 C CA . ARG A 1 448 ? 32.558 -20.971 6.631 1.00 50.88 448 ARG A CA 1
ATOM 3520 C C . ARG A 1 448 ? 32.400 -20.394 5.221 1.00 50.88 448 ARG A C 1
ATOM 3522 O O . ARG A 1 448 ? 33.299 -19.703 4.757 1.00 50.88 448 ARG A O 1
ATOM 3529 N N . ASN A 1 449 ? 31.269 -20.636 4.559 1.00 50.38 449 ASN A N 1
ATOM 3530 C CA . ASN A 1 449 ? 30.993 -20.126 3.211 1.00 50.38 449 ASN A CA 1
ATOM 3531 C C . ASN A 1 449 ? 30.678 -18.618 3.179 1.00 50.38 449 ASN A C 1
ATOM 3533 O O . ASN A 1 449 ? 30.859 -17.992 2.139 1.00 50.38 449 ASN A O 1
ATOM 3537 N N . LEU A 1 450 ? 30.249 -18.026 4.301 1.00 48.56 450 LEU A N 1
ATOM 3538 C CA . LEU A 1 450 ? 30.002 -16.581 4.439 1.00 48.56 450 LEU A CA 1
ATOM 3539 C C . LEU A 1 450 ? 31.287 -15.737 4.573 1.00 48.56 450 LEU A C 1
ATOM 3541 O O . LEU A 1 450 ? 31.212 -14.512 4.657 1.00 48.56 450 LEU A O 1
ATOM 3545 N N . GLY A 1 451 ? 32.464 -16.372 4.531 1.00 42.66 451 GLY A N 1
ATOM 3546 C CA . GLY A 1 451 ? 33.732 -15.714 4.214 1.00 42.66 451 GLY A CA 1
ATOM 3547 C C . GLY A 1 451 ? 34.341 -14.827 5.298 1.00 42.66 451 GLY A C 1
ATOM 3548 O O . GLY A 1 451 ? 35.411 -14.291 5.053 1.00 42.66 451 GLY A O 1
ATOM 3549 N N . ASN A 1 452 ? 33.742 -14.701 6.483 1.00 38.59 452 ASN A N 1
ATOM 3550 C CA . ASN A 1 452 ? 34.320 -13.940 7.589 1.00 38.59 452 ASN A CA 1
ATOM 3551 C C . ASN A 1 452 ? 34.100 -14.653 8.923 1.00 38.59 452 ASN A C 1
ATOM 3553 O O . ASN A 1 452 ? 33.016 -15.157 9.216 1.00 38.59 452 ASN A O 1
ATOM 3557 N N . THR A 1 453 ? 35.145 -14.665 9.749 1.00 38.44 453 THR A N 1
ATOM 3558 C CA . THR A 1 453 ? 35.046 -14.865 11.195 1.00 38.44 453 THR A CA 1
ATOM 3559 C C . THR A 1 453 ? 33.993 -13.906 11.736 1.00 38.44 453 THR A C 1
ATOM 3561 O O . THR A 1 453 ? 34.256 -12.710 11.834 1.00 38.44 453 THR A O 1
ATOM 3564 N N . ILE A 1 454 ? 32.802 -14.420 12.040 1.00 37.22 454 ILE A N 1
ATOM 3565 C CA . ILE A 1 454 ? 31.752 -13.670 12.728 1.00 37.22 454 ILE A CA 1
ATOM 3566 C C . ILE A 1 454 ? 32.358 -13.208 14.052 1.00 37.22 454 ILE A C 1
ATOM 3568 O O . ILE A 1 454 ? 32.624 -14.014 14.947 1.00 37.22 454 ILE A O 1
ATOM 3572 N N . SER A 1 455 ? 32.661 -11.916 14.137 1.00 36.16 455 SER A N 1
ATOM 3573 C CA . SER A 1 455 ? 32.996 -11.268 15.395 1.00 36.16 455 SER A CA 1
ATOM 3574 C C . SER A 1 455 ? 31.767 -11.378 16.297 1.00 36.16 455 SER A C 1
ATOM 3576 O O . SER A 1 455 ? 30.638 -11.328 15.817 1.00 36.16 455 SER A O 1
ATOM 3578 N N . ALA A 1 456 ? 31.945 -11.505 17.613 1.00 35.94 456 ALA A N 1
ATOM 3579 C CA . ALA A 1 456 ? 30.830 -11.563 18.566 1.00 35.94 456 ALA A CA 1
ATOM 3580 C C . ALA A 1 456 ? 29.869 -10.349 18.479 1.00 35.94 456 ALA A C 1
ATOM 3582 O O . ALA A 1 456 ? 28.784 -10.389 19.050 1.00 35.94 456 ALA A O 1
ATOM 3583 N N . THR A 1 457 ? 30.252 -9.291 17.755 1.00 37.75 457 THR A N 1
ATOM 3584 C CA . THR A 1 457 ? 29.433 -8.115 17.422 1.00 37.75 457 THR A CA 1
ATOM 3585 C C . THR A 1 457 ? 28.416 -8.338 16.298 1.00 37.75 457 THR A C 1
ATOM 3587 O O . THR A 1 457 ? 27.490 -7.547 16.177 1.00 37.75 457 THR A O 1
ATOM 3590 N N . ASP A 1 458 ? 28.581 -9.388 15.489 1.00 36.59 458 ASP A N 1
ATOM 3591 C CA . ASP A 1 458 ? 27.730 -9.721 14.332 1.00 36.59 458 ASP A CA 1
ATOM 3592 C C . ASP A 1 458 ? 26.682 -10.799 14.665 1.00 36.59 458 ASP A C 1
ATOM 3594 O O . ASP A 1 458 ? 25.958 -11.281 13.791 1.00 36.59 458 ASP A O 1
ATOM 3598 N N . ALA A 1 459 ? 26.615 -11.216 15.932 1.00 38.38 459 ALA A N 1
ATOM 3599 C CA . ALA A 1 459 ? 25.554 -12.080 16.422 1.00 38.38 459 ALA A CA 1
ATOM 3600 C C . ALA A 1 459 ? 24.204 -11.337 16.372 1.00 38.38 459 ALA A C 1
ATOM 3602 O O . ALA A 1 459 ? 24.178 -10.117 16.560 1.00 38.38 459 ALA A O 1
ATOM 3603 N N . PRO A 1 460 ? 23.076 -12.046 16.161 1.00 38.09 460 PRO A N 1
ATOM 3604 C CA . PRO A 1 460 ? 21.755 -11.447 16.326 1.00 38.09 460 PRO A CA 1
ATOM 3605 C C . PRO A 1 460 ? 21.686 -10.739 17.684 1.00 38.09 460 PRO A C 1
ATOM 3607 O O . PRO A 1 460 ? 22.268 -11.210 18.663 1.00 38.09 460 PRO A O 1
ATOM 3610 N N . ASN A 1 461 ? 20.997 -9.595 17.726 1.00 36.03 461 ASN A N 1
ATOM 3611 C CA . ASN A 1 461 ? 20.977 -8.590 18.803 1.00 36.03 461 ASN A CA 1
ATOM 3612 C C . ASN A 1 461 ? 20.462 -9.073 20.184 1.00 36.03 461 ASN A C 1
ATOM 3614 O O . ASN A 1 461 ? 20.032 -8.271 21.014 1.00 36.03 461 ASN A O 1
ATOM 3618 N N . ARG A 1 462 ? 20.501 -10.373 20.478 1.00 39.53 462 ARG A N 1
ATOM 3619 C CA . ARG A 1 462 ? 20.210 -10.939 21.790 1.00 39.53 462 ARG A CA 1
ATOM 3620 C C . ARG A 1 462 ? 21.380 -11.782 22.274 1.00 39.53 462 ARG A C 1
ATOM 3622 O O . ARG A 1 462 ? 21.617 -12.901 21.822 1.00 39.53 462 ARG A O 1
ATOM 3629 N N . SER A 1 463 ? 22.058 -11.259 23.291 1.00 28.58 463 SER A N 1
ATOM 3630 C CA . SER A 1 463 ? 22.713 -12.109 24.271 1.00 28.58 463 SER A CA 1
ATOM 3631 C C . SER A 1 463 ? 21.664 -13.062 24.852 1.00 28.58 463 SER A C 1
ATOM 3633 O O . SER A 1 463 ? 20.601 -12.662 25.322 1.00 28.58 463 SER A O 1
ATOM 3635 N N . ILE A 1 464 ? 21.961 -14.352 24.761 1.00 30.47 464 ILE A N 1
ATOM 3636 C CA . ILE A 1 464 ? 21.131 -15.435 25.271 1.00 30.47 464 ILE A CA 1
ATOM 3637 C C . ILE A 1 464 ? 21.071 -15.299 26.798 1.00 30.47 464 ILE A C 1
ATOM 3639 O O . ILE A 1 464 ? 22.010 -15.678 27.496 1.00 30.47 464 ILE A O 1
ATOM 3643 N N . THR A 1 465 ? 19.968 -14.790 27.343 1.00 24.80 465 THR A N 1
ATOM 3644 C CA . THR A 1 465 ? 19.597 -15.104 28.724 1.00 24.80 465 THR A CA 1
ATOM 3645 C C . THR A 1 465 ? 18.993 -16.497 28.713 1.00 24.80 465 THR A C 1
ATOM 3647 O O . THR A 1 465 ? 17.829 -16.685 28.372 1.00 24.80 465 THR A O 1
ATOM 3650 N N . THR A 1 466 ? 19.807 -17.495 29.049 1.00 26.78 466 THR A N 1
ATOM 3651 C CA . THR A 1 466 ? 19.317 -18.822 29.418 1.00 26.78 466 THR A CA 1
ATOM 3652 C C . THR A 1 466 ? 18.406 -18.662 30.632 1.00 26.78 466 THR A C 1
ATOM 3654 O O . THR A 1 466 ? 18.895 -18.442 31.746 1.00 26.78 466 THR A O 1
ATOM 3657 N N . GLU A 1 467 ? 17.091 -18.716 30.433 1.00 27.67 467 GLU A N 1
ATOM 3658 C CA . GLU A 1 467 ? 16.169 -18.802 31.556 1.00 27.67 467 GLU A CA 1
ATOM 3659 C C . GLU A 1 467 ? 16.367 -20.124 32.292 1.00 27.67 467 GLU A C 1
ATOM 3661 O O . GLU A 1 467 ? 16.538 -21.204 31.721 1.00 27.67 467 GLU A O 1
ATOM 3666 N N . LYS A 1 468 ? 16.435 -19.958 33.608 1.00 27.02 468 LYS A N 1
ATOM 3667 C CA . LYS A 1 468 ? 16.727 -20.961 34.611 1.00 27.02 468 LYS A CA 1
ATOM 3668 C C . LYS A 1 468 ? 15.636 -22.023 34.618 1.00 27.02 468 LYS A C 1
ATOM 3670 O O . LYS A 1 468 ? 14.452 -21.718 34.698 1.00 27.02 468 LYS A O 1
ATOM 3675 N N . SER A 1 469 ? 16.083 -23.270 34.659 1.00 27.05 469 SER A N 1
ATOM 3676 C CA . SER A 1 469 ? 15.332 -24.408 35.169 1.00 27.05 469 SER A CA 1
ATOM 3677 C C . SER A 1 469 ? 14.591 -24.056 36.466 1.00 27.05 469 SER A C 1
ATOM 3679 O O . SER A 1 469 ? 15.216 -23.637 37.446 1.00 27.05 469 SER A O 1
ATOM 3681 N N . CYS A 1 470 ? 13.276 -24.280 36.489 1.00 24.98 470 CYS A N 1
ATOM 3682 C CA . CYS A 1 470 ? 12.519 -24.470 37.723 1.00 24.98 470 CYS A CA 1
ATOM 3683 C C . CYS A 1 470 ? 13.190 -25.553 38.586 1.00 24.98 470 CYS A C 1
ATOM 3685 O O . CYS A 1 470 ? 13.434 -26.659 38.109 1.00 24.98 470 CYS A O 1
ATOM 3687 N N . GLY A 1 471 ? 13.459 -25.245 39.856 1.00 23.94 471 GLY A N 1
ATOM 3688 C CA . GLY A 1 471 ? 13.948 -26.212 40.841 1.00 23.94 471 GLY A CA 1
ATOM 3689 C C . GLY A 1 471 ? 14.590 -25.535 42.051 1.00 23.94 471 GLY A C 1
ATOM 3690 O O . GLY A 1 471 ? 15.652 -24.938 41.943 1.00 23.94 471 GLY A O 1
ATOM 3691 N N . MET A 1 472 ? 13.902 -25.601 43.187 1.00 20.83 472 MET A N 1
ATOM 3692 C CA . MET A 1 472 ? 14.198 -24.975 44.485 1.00 20.83 472 MET A CA 1
ATOM 3693 C C . MET A 1 472 ? 15.495 -25.492 45.189 1.00 20.83 472 MET A C 1
ATOM 3695 O O . MET A 1 472 ? 16.173 -26.362 44.650 1.00 20.83 472 MET A O 1
ATOM 3699 N N . PRO A 1 473 ? 15.903 -24.930 46.357 1.00 30.47 473 PRO A N 1
ATOM 3700 C CA . PRO A 1 473 ? 17.293 -24.578 46.664 1.00 30.47 473 PRO A CA 1
ATOM 3701 C C . PRO A 1 473 ? 18.032 -25.594 47.544 1.00 30.47 473 PRO A C 1
ATOM 3703 O O . PRO A 1 473 ? 17.448 -26.143 48.469 1.00 30.47 473 PRO A O 1
ATOM 3706 N N . LEU A 1 474 ? 19.355 -25.709 47.381 1.00 23.33 474 LEU A N 1
ATOM 3707 C CA . LEU A 1 474 ? 20.257 -26.219 48.422 1.00 23.33 474 LEU A CA 1
ATOM 3708 C C . LEU A 1 474 ? 21.593 -25.454 48.390 1.00 23.33 474 LEU A C 1
ATOM 3710 O O . LEU A 1 474 ? 22.274 -25.378 47.370 1.00 23.33 474 LEU A O 1
ATOM 3714 N N . LYS A 1 475 ? 21.940 -24.853 49.534 1.00 23.16 475 LYS A N 1
ATOM 3715 C CA . LYS A 1 475 ? 23.231 -24.210 49.830 1.00 23.16 475 LYS A CA 1
ATOM 3716 C C . LYS A 1 475 ? 24.356 -25.253 49.844 1.00 23.16 475 LYS A C 1
ATOM 3718 O O . LYS A 1 475 ? 24.176 -26.279 50.484 1.00 23.16 475 LYS A O 1
ATOM 3723 N N . MET A 1 476 ? 25.543 -24.915 49.325 1.00 21.30 476 MET A N 1
ATOM 3724 C CA . MET A 1 476 ? 26.835 -25.122 50.013 1.00 21.30 476 MET A CA 1
ATOM 3725 C C . MET A 1 476 ? 27.991 -24.381 49.310 1.00 21.30 476 MET A C 1
ATOM 3727 O O . MET A 1 476 ? 27.970 -24.148 48.107 1.00 21.30 476 MET A O 1
ATOM 3731 N N . GLN A 1 477 ? 28.955 -23.938 50.119 1.00 20.95 477 GLN A N 1
ATOM 3732 C CA . GLN A 1 477 ? 30.015 -22.966 49.829 1.00 20.95 477 GLN A CA 1
ATOM 3733 C C . GLN A 1 477 ? 31.277 -23.537 49.140 1.00 20.95 477 GLN A C 1
ATOM 3735 O O . GLN A 1 477 ? 31.698 -24.647 49.435 1.00 20.95 477 GLN A O 1
ATOM 3740 N N . ALA A 1 478 ? 31.929 -22.648 48.370 1.00 21.95 478 ALA A N 1
ATOM 3741 C CA . ALA A 1 478 ? 33.376 -22.365 48.241 1.00 21.95 478 ALA A CA 1
ATOM 3742 C C . ALA A 1 478 ? 34.387 -23.439 47.759 1.00 21.95 478 ALA A C 1
ATOM 3744 O O . ALA A 1 478 ? 34.649 -24.412 48.453 1.00 21.95 478 ALA A O 1
ATOM 3745 N N . LYS A 1 479 ? 35.159 -23.122 46.699 1.00 21.73 479 LYS A N 1
ATOM 3746 C CA . LYS A 1 479 ? 36.572 -22.652 46.758 1.00 21.73 479 LYS A CA 1
ATOM 3747 C C . LYS A 1 479 ? 37.211 -22.536 45.360 1.00 21.73 479 LYS A C 1
ATOM 3749 O O . LYS A 1 479 ? 36.757 -23.125 44.389 1.00 21.73 479 LYS A O 1
ATOM 3754 N N . SER A 1 480 ? 38.254 -21.714 45.298 1.00 25.94 480 SER A N 1
ATOM 3755 C CA . SER A 1 480 ? 39.041 -21.296 44.136 1.00 25.94 480 SER A CA 1
ATOM 3756 C C . SER A 1 480 ? 39.965 -22.376 43.548 1.00 25.94 480 SER A C 1
ATOM 3758 O O . SER A 1 480 ? 40.406 -23.275 44.258 1.00 25.94 480 SER A O 1
ATOM 3760 N N . SER A 1 481 ? 40.352 -22.195 42.274 1.00 23.22 481 SER A N 1
ATOM 3761 C CA . SER A 1 481 ? 41.743 -22.147 41.756 1.00 23.22 481 SER A CA 1
ATOM 3762 C C . SER A 1 481 ? 41.963 -22.832 40.388 1.00 23.22 481 SER A C 1
ATOM 3764 O O . SER A 1 481 ? 41.484 -23.925 40.124 1.00 23.22 481 SER A O 1
ATOM 3766 N N . LYS A 1 482 ? 42.689 -22.094 39.531 1.00 26.62 482 LYS A N 1
ATOM 3767 C CA . LYS A 1 482 ? 43.533 -22.437 38.364 1.00 26.62 482 LYS A CA 1
ATOM 3768 C C . LYS A 1 482 ? 43.493 -23.864 37.773 1.00 26.62 482 LYS A C 1
ATOM 3770 O O . LYS A 1 482 ? 43.780 -24.833 38.461 1.00 26.62 482 LYS A O 1
ATOM 3775 N N . GLY A 1 483 ? 43.448 -23.935 36.434 1.00 24.30 483 GLY A N 1
ATOM 3776 C CA . GLY A 1 483 ? 44.154 -24.982 35.677 1.00 24.30 483 GLY A CA 1
ATOM 3777 C C . GLY A 1 483 ? 43.518 -25.382 34.344 1.00 24.30 483 GLY A C 1
ATOM 3778 O O . GLY A 1 483 ? 42.440 -25.964 34.325 1.00 24.30 483 GLY A O 1
ATOM 3779 N N . LEU A 1 484 ? 44.234 -25.140 33.237 1.00 26.27 484 LEU A N 1
ATOM 3780 C CA . LEU A 1 484 ? 44.047 -25.848 31.966 1.00 26.27 484 LEU A CA 1
ATOM 3781 C C . LEU A 1 484 ? 44.027 -27.367 32.201 1.00 26.27 484 LEU A C 1
ATOM 3783 O O . LEU A 1 484 ? 44.951 -27.885 32.829 1.00 26.27 484 LEU A O 1
ATOM 3787 N N . LYS A 1 485 ? 43.084 -28.088 31.584 1.00 23.56 485 LYS A N 1
ATOM 3788 C CA . LYS A 1 485 ? 43.281 -29.497 31.213 1.00 23.56 485 LYS A CA 1
ATOM 3789 C C . LYS A 1 485 ? 42.639 -29.808 29.864 1.00 23.56 485 LYS A C 1
ATOM 3791 O O . LYS A 1 485 ? 41.422 -29.835 29.722 1.00 23.56 485 LYS A O 1
ATOM 3796 N N . VAL A 1 486 ? 43.512 -30.082 28.901 1.00 23.31 486 VAL A N 1
ATOM 3797 C CA . VAL A 1 486 ? 43.246 -30.890 27.709 1.00 23.31 486 VAL A CA 1
ATOM 3798 C C . VAL A 1 486 ? 42.797 -32.280 28.166 1.00 23.31 486 VAL A C 1
ATOM 3800 O O . VAL A 1 486 ? 43.452 -32.866 29.026 1.00 23.31 486 VAL A O 1
ATOM 3803 N N . TRP A 1 487 ? 41.730 -32.821 27.578 1.00 23.30 487 TRP A N 1
ATOM 3804 C CA . TRP A 1 487 ? 41.429 -34.251 27.654 1.00 23.30 487 TRP A CA 1
ATOM 3805 C C . TRP A 1 487 ? 41.150 -34.793 26.256 1.00 23.30 487 TRP A C 1
ATOM 3807 O O . TRP A 1 487 ? 40.233 -34.361 25.564 1.00 23.30 487 TRP A O 1
ATOM 3817 N N . CYS A 1 488 ? 41.985 -35.748 25.864 1.00 22.14 488 CYS A N 1
ATOM 3818 C CA . CYS A 1 488 ? 41.856 -36.588 24.688 1.00 22.14 488 CYS A CA 1
ATOM 3819 C C . CYS A 1 488 ? 41.797 -38.025 25.218 1.00 22.14 488 CYS A C 1
ATOM 3821 O O . CYS A 1 488 ? 42.775 -38.435 25.838 1.00 22.14 488 CYS A O 1
ATOM 3823 N N . ILE A 1 489 ? 40.708 -38.780 25.011 1.00 23.61 489 ILE A N 1
ATOM 3824 C CA . ILE A 1 489 ? 40.696 -40.247 25.187 1.00 23.61 489 ILE A CA 1
ATOM 3825 C C . ILE A 1 489 ? 39.830 -40.907 24.096 1.00 23.61 489 ILE A C 1
ATOM 3827 O O . ILE A 1 489 ? 38.755 -40.427 23.749 1.00 23.61 489 ILE A O 1
ATOM 3831 N N . LYS A 1 490 ? 40.405 -41.988 23.554 1.00 21.67 490 LYS A N 1
ATOM 3832 C CA . LYS A 1 490 ? 40.047 -42.872 22.428 1.00 21.67 490 LYS A CA 1
ATOM 3833 C C . LYS A 1 490 ? 38.903 -43.883 22.717 1.00 21.67 490 LYS A C 1
ATOM 3835 O O . LYS A 1 490 ? 38.522 -44.025 23.875 1.00 21.67 490 LYS A O 1
ATOM 3840 N N . PRO A 1 491 ? 38.405 -44.603 21.680 1.00 34.22 491 PRO A N 1
ATOM 3841 C CA . PRO A 1 491 ? 37.244 -45.510 21.729 1.00 34.22 491 PRO A CA 1
ATOM 3842 C C . PRO A 1 491 ? 37.592 -47.003 21.967 1.00 34.22 491 PRO A C 1
ATOM 3844 O O . PRO A 1 491 ? 38.769 -47.356 21.886 1.00 34.22 491 PRO A O 1
ATOM 3847 N N . ASN A 1 492 ? 36.536 -47.830 22.161 1.00 26.11 492 ASN A N 1
ATOM 3848 C CA . ASN A 1 492 ? 36.409 -49.321 22.206 1.00 26.11 492 ASN A CA 1
ATOM 3849 C C . ASN A 1 492 ? 36.066 -49.862 23.618 1.00 26.11 492 ASN A C 1
ATOM 3851 O O . ASN A 1 492 ? 36.639 -49.367 24.578 1.00 26.11 492 ASN A O 1
ATOM 3855 N N . HIS A 1 493 ? 35.195 -50.843 23.917 1.00 26.19 493 HIS A N 1
ATOM 3856 C CA . HIS A 1 493 ? 34.387 -51.926 23.294 1.00 26.19 493 HIS A CA 1
ATOM 3857 C C . HIS A 1 493 ? 33.231 -52.227 24.322 1.00 26.19 493 HIS A C 1
ATOM 3859 O O . HIS A 1 493 ? 33.380 -51.835 25.475 1.00 26.19 493 HIS A O 1
ATOM 3865 N N . LEU A 1 494 ? 32.051 -52.825 24.077 1.00 24.95 494 LEU A N 1
ATOM 3866 C CA . LEU A 1 494 ? 31.714 -54.171 23.577 1.00 24.95 494 LEU A CA 1
ATOM 3867 C C . LEU A 1 494 ? 30.179 -54.289 23.364 1.00 24.95 494 LEU A C 1
ATOM 3869 O O . LEU A 1 494 ? 29.396 -53.894 24.225 1.00 24.95 494 LEU A O 1
ATOM 3873 N N . ASP A 1 495 ? 29.803 -54.861 22.221 1.00 24.19 495 ASP A N 1
ATOM 3874 C CA . ASP A 1 495 ? 28.810 -55.916 21.956 1.00 24.19 495 ASP A CA 1
ATOM 3875 C C . ASP A 1 495 ? 27.561 -56.110 22.844 1.00 24.19 495 ASP A C 1
ATOM 3877 O O . ASP A 1 495 ? 27.621 -56.596 23.970 1.00 24.19 495 ASP A O 1
ATOM 3881 N N . SER A 1 496 ? 26.390 -55.991 22.207 1.00 24.84 496 SER A N 1
ATOM 3882 C CA . SER A 1 496 ? 25.436 -57.108 22.187 1.00 24.84 496 SER A CA 1
ATOM 3883 C C . SER A 1 496 ? 24.743 -57.199 20.825 1.00 24.84 496 SER A C 1
ATOM 3885 O O . SER A 1 496 ? 24.191 -56.240 20.287 1.00 24.84 496 SER A O 1
ATOM 3887 N N . VAL A 1 497 ? 24.860 -58.388 20.248 1.00 23.62 497 VAL A N 1
ATOM 3888 C CA . VAL A 1 497 ? 24.295 -58.830 18.980 1.00 23.62 497 VAL A CA 1
ATOM 3889 C C . VAL A 1 497 ? 22.828 -59.189 19.198 1.00 23.62 497 VAL A C 1
ATOM 3891 O O . VAL A 1 497 ? 22.540 -60.105 19.960 1.00 23.62 497 VAL A O 1
ATOM 3894 N N . VAL A 1 498 ? 21.915 -58.560 18.457 1.00 24.19 498 VAL A N 1
ATOM 3895 C CA . VAL A 1 498 ? 20.696 -59.232 17.986 1.00 24.19 498 VAL A CA 1
ATOM 3896 C C . VAL A 1 498 ? 20.518 -58.894 16.515 1.00 24.19 498 VAL A C 1
ATOM 3898 O O . VAL A 1 498 ? 20.078 -57.814 16.130 1.00 24.19 498 VAL A O 1
ATOM 3901 N N . SER A 1 499 ? 20.892 -59.854 15.678 1.00 21.95 499 SER A N 1
ATOM 3902 C CA . SER A 1 499 ? 20.468 -59.924 14.292 1.00 21.95 499 SER A CA 1
ATOM 3903 C C . SER A 1 499 ? 18.998 -60.342 14.226 1.00 21.95 499 SER A C 1
ATOM 3905 O O . SER A 1 499 ? 18.647 -61.417 14.712 1.00 21.95 499 SER A O 1
ATOM 3907 N N . CYS A 1 500 ? 18.170 -59.584 13.513 1.00 23.14 500 CYS A N 1
ATOM 3908 C CA . CYS A 1 500 ? 17.099 -60.181 12.724 1.00 23.14 500 CYS A CA 1
ATOM 3909 C C . CYS A 1 500 ? 17.151 -59.617 11.306 1.00 23.14 500 CYS A C 1
ATOM 3911 O O . CYS A 1 500 ? 17.090 -58.413 11.073 1.00 23.14 500 CYS A O 1
ATOM 3913 N N . LYS A 1 501 ? 17.364 -60.548 10.377 1.00 23.36 501 LYS A N 1
ATOM 3914 C CA . LYS A 1 501 ? 17.380 -60.370 8.931 1.00 23.36 501 LYS A CA 1
ATOM 3915 C C . LYS A 1 501 ? 15.953 -60.253 8.391 1.00 23.36 501 LYS A C 1
ATOM 3917 O O . LYS A 1 501 ? 15.035 -60.866 8.923 1.00 23.36 501 LYS A O 1
ATOM 3922 N N . SER A 1 502 ? 15.892 -59.645 7.204 1.00 26.58 502 SER A N 1
ATOM 3923 C CA . SER A 1 502 ? 14.859 -59.736 6.156 1.00 26.58 502 SER A CA 1
ATOM 3924 C C . SER A 1 502 ? 13.573 -58.933 6.395 1.00 26.58 502 SER A C 1
ATOM 3926 O O . SER A 1 502 ? 12.948 -59.063 7.432 1.00 26.58 502 SER A O 1
ATOM 3928 N N . GLY A 1 503 ? 13.099 -58.093 5.474 1.00 24.06 503 GLY A N 1
ATOM 3929 C CA . GLY A 1 503 ? 13.561 -57.766 4.125 1.00 24.06 503 GLY A CA 1
ATOM 3930 C C . GLY A 1 503 ? 12.503 -56.934 3.381 1.00 24.06 503 GLY A C 1
ATOM 3931 O O . GLY A 1 503 ? 11.330 -57.002 3.732 1.00 24.06 503 GLY A O 1
ATOM 3932 N N . LYS A 1 504 ? 12.950 -56.254 2.309 1.00 26.23 504 LYS A N 1
ATOM 3933 C CA . LYS A 1 504 ? 12.185 -55.515 1.272 1.00 26.23 504 LYS A CA 1
ATOM 3934 C C . LYS A 1 504 ? 11.615 -54.154 1.699 1.00 26.23 504 LYS A C 1
ATOM 3936 O O . LYS A 1 504 ? 11.034 -54.042 2.762 1.00 26.23 504 LYS A O 1
ATOM 3941 N N . HIS A 1 505 ? 11.612 -53.088 0.906 1.00 25.31 505 HIS A N 1
ATOM 3942 C CA . HIS A 1 505 ? 12.274 -52.648 -0.332 1.00 25.31 505 HIS A CA 1
ATOM 3943 C C . HIS A 1 505 ? 11.702 -51.242 -0.544 1.00 25.31 505 HIS A C 1
ATOM 3945 O O . HIS A 1 505 ? 10.516 -51.192 -0.811 1.00 25.31 505 HIS A O 1
ATOM 3951 N N . TRP A 1 506 ? 12.477 -50.159 -0.454 1.00 23.11 506 TRP A N 1
ATOM 3952 C CA . TRP A 1 506 ? 12.210 -48.891 -1.162 1.00 23.11 506 TRP A CA 1
ATOM 3953 C C . TRP A 1 506 ? 13.567 -48.217 -1.413 1.00 23.11 506 TRP A C 1
ATOM 3955 O O . TRP A 1 506 ? 14.024 -47.369 -0.653 1.00 23.11 506 TRP A O 1
ATOM 3965 N N . TRP A 1 507 ? 14.265 -48.704 -2.438 1.00 22.42 507 TRP A N 1
ATOM 3966 C CA . TRP A 1 507 ? 15.205 -47.895 -3.208 1.00 22.42 507 TRP A CA 1
ATOM 3967 C C . TRP A 1 507 ? 14.393 -47.339 -4.369 1.00 22.42 507 TRP A C 1
ATOM 3969 O O . TRP A 1 507 ? 13.788 -48.139 -5.071 1.00 22.42 507 TRP A O 1
ATOM 3979 N N . ASP A 1 508 ? 14.343 -46.020 -4.526 1.00 24.06 508 ASP A N 1
ATOM 3980 C CA . ASP A 1 508 ? 14.533 -45.372 -5.824 1.00 24.06 508 ASP A CA 1
ATOM 3981 C C . ASP A 1 508 ? 14.627 -43.850 -5.657 1.00 24.06 508 ASP A C 1
ATOM 3983 O O . ASP A 1 508 ? 13.938 -43.251 -4.835 1.00 24.06 508 ASP A O 1
ATOM 3987 N N . LEU A 1 509 ? 15.498 -43.265 -6.487 1.00 25.25 509 LEU A N 1
ATOM 3988 C CA . LEU A 1 509 ? 15.676 -41.837 -6.787 1.00 25.25 509 LEU A CA 1
ATOM 3989 C C . LEU A 1 509 ? 16.605 -41.018 -5.874 1.00 25.25 509 LEU A C 1
ATOM 3991 O O . LEU A 1 509 ? 16.250 -39.969 -5.352 1.00 25.25 509 LEU A O 1
ATOM 3995 N N . CYS A 1 510 ? 17.874 -41.434 -5.840 1.00 23.55 510 CYS A N 1
ATOM 3996 C CA . CYS A 1 510 ? 19.012 -40.510 -5.805 1.00 23.55 510 CYS A CA 1
ATOM 3997 C C . CYS A 1 510 ? 20.047 -40.961 -6.848 1.00 23.55 510 CYS A C 1
ATOM 3999 O O . CYS A 1 510 ? 20.944 -41.745 -6.549 1.00 23.55 510 CYS A O 1
ATOM 4001 N N . ALA A 1 511 ? 19.919 -40.457 -8.074 1.00 25.48 511 ALA A N 1
ATOM 4002 C CA . ALA A 1 511 ? 21.004 -40.409 -9.045 1.00 25.48 511 ALA A CA 1
ATOM 4003 C C . ALA A 1 511 ? 20.960 -39.040 -9.739 1.00 25.48 511 ALA A C 1
ATOM 4005 O O . ALA A 1 511 ? 19.935 -38.619 -10.265 1.00 25.48 511 ALA A O 1
ATOM 4006 N N . SER A 1 512 ? 22.081 -38.344 -9.605 1.00 25.17 512 SER A N 1
ATOM 4007 C CA . SER A 1 512 ? 22.483 -37.022 -10.098 1.00 25.17 512 SER A CA 1
ATOM 4008 C C . SER A 1 512 ? 22.545 -36.980 -11.655 1.00 25.17 512 SER A C 1
ATOM 4010 O O . SER A 1 512 ? 22.227 -38.006 -12.256 1.00 25.17 512 SER A O 1
ATOM 4012 N N . PRO A 1 513 ? 22.989 -35.903 -12.358 1.00 30.91 513 PRO A N 1
ATOM 4013 C CA . PRO A 1 513 ? 23.759 -34.764 -11.857 1.00 30.91 513 PRO A CA 1
ATOM 4014 C C . PRO A 1 513 ? 23.499 -33.373 -12.470 1.00 30.91 513 PRO A C 1
ATOM 4016 O O . PRO A 1 513 ? 22.918 -33.184 -13.529 1.00 30.91 513 PRO A O 1
ATOM 4019 N N . ILE A 1 514 ? 24.045 -32.412 -11.728 1.00 31.73 514 ILE A N 1
ATOM 4020 C CA . ILE A 1 514 ? 24.636 -31.140 -12.147 1.00 31.73 514 ILE A CA 1
ATOM 4021 C C . ILE A 1 514 ? 25.050 -31.121 -13.631 1.00 31.73 514 ILE A C 1
ATOM 4023 O O . ILE A 1 514 ? 25.995 -31.821 -14.004 1.00 31.73 514 ILE A O 1
ATOM 4027 N N . VAL A 1 515 ? 24.401 -30.240 -14.398 1.00 30.78 515 VAL A N 1
ATOM 4028 C CA . VAL A 1 515 ? 24.998 -29.320 -15.385 1.00 30.78 515 VAL A CA 1
ATOM 4029 C C . VAL A 1 515 ? 24.281 -27.984 -15.245 1.00 30.78 515 VAL A C 1
ATOM 4031 O O . VAL A 1 515 ? 23.033 -28.014 -15.148 1.00 30.78 515 VAL A O 1
#